Protein AF-0000000074205822 (afdb_homodimer)

Foldseek 3Di:
DDDDDDDDDQLVRLVVVQLVLAEDAPPHPSSVCCVPCNDVQLQVQCVLQFQWDPVVCVVVVHTDGDSHGHHHHYVVLSVLQLVLQLVLLVLLLVLVVLLLVLLLQLLLVQQVVVPQASLPDLVQWACQQQDDDPPGPGGVSRVLVVVLVVLLVPDPDPVSVVCVVPHDDDGGSNVSSVSDDLVSSLSRLVGGPQVSLQVSQLLLQCAALVSTRDSVQVSLLSVQSVVSNVCSVVPHGAQQDFAPRFRDQPGCNNPVLSVVVVPFDPRLRRFQVSNVLVSLSSCLSSPLPDCSLVVSVVSQVSNSDDPRDDSVSRSQDVPNVVSSDRDNPD/DDDDDDDDDQLVRLVVVQLVLAEDAPPHPSSVCCVPCNDVQLQVQCVLQFQWDPVVCVVVVHTDGDSHGHHHHYVVLSVLQLVLQLVLLVLLLVLVVLLLVLLLQLLLVQQVVVPQASLVDLVQWACQQQDDDPPGPGGVSRVLVVVLVVLLVPDPDPVSVVCVVPHDDDGGSNVSSVSDDLVSSLSRLVGGDQVSLQVSQLLLQCAAQVSTRDSVQVSLLSVQSVVSNVCSVVPHGAQQDFAPRFRDQPGCNNPVLSVVVVPFDPRLRRFQVNNVLVSLSSCLSSPLPDCSLVVSVVSQVSNSDDPRDDSVSRSQDVPNVVSSDSDNPD

Radius of gyration: 25.93 Å; Cα contacts (8 Å, |Δi|>4): 919; chains: 2; bounding box: 63×71×63 Å

Secondary structure (DSSP, 8-state):
-PPP-PPP--HHHHHHHHHHTTEE-TTS-HHHHHHHT-HHHHHHHHGGGSPB-HHHHHHHTS--B-S---TTEEHHHHHHHHHHHHHHHHHHHHHHHHHHHHHHHHHHHHHHHH-TTGGG-GGGB-HHHHSPPTT-SS-HHHHHHHHHHHHHHH---HHHHHHHHHS-SPPPHHHHGGG--HHHHHHHHHHB-HHHHHHHHHHTT-B-TTS-B-HHHHHHHHHHHHHHHHHHHTT---TTPPPSS----TT-TT-GGGGGGGGS-HHHHTSHHHHHHHHHHHHHHH-TT-SHHHHHHHHHHT----SS--GGGGTPPTTGGGTS------/-PPP-PPP--HHHHHHHHHHTTEE-TTS-HHHHHHHT-HHHHHHHHGGGSPB-HHHHHHHTS--B-S---TTEEHHHHHHHHHHHHHHHHHHHHHHHHHHHHHHHHHHHHHHHH-TTGGG-GGGB-HHHHSPPTT-SS-HHHHHHHHHHHHHHH---HHHHHHHHHS-SPPPHHHHGGG--HHHHHHHHHHB-HHHHHHHHHHTT-B-TTS-B-HHHHHHHHHHHHHHHHHHHTT---TTPPPSS----TT-TT-GGGGGGGGS-HHHHTSHHHHHHHHHHHHHHH-TT-SHHHHHHHHHHT----SS--GGGGTPPTTGGGTS------

pLDDT: mean 92.5, std 8.45, range [40.38, 98.75]

Structure (mmCIF, N/CA/C/O backbone):
data_AF-0000000074205822-model_v1
#
loop_
_entity.id
_entity.type
_entity.pdbx_description
1 polymer 'Abortive infection bacteriophage resistance protein'
#
loop_
_atom_site.group_PDB
_atom_site.id
_atom_site.type_symbol
_atom_site.label_atom_id
_atom_site.label_alt_id
_atom_site.label_comp_id
_atom_site.label_asym_id
_atom_site.label_entity_id
_atom_site.label_seq_id
_atom_site.pdbx_PDB_ins_code
_atom_site.Cartn_x
_atom_site.Cartn_y
_atom_site.Cartn_z
_atom_site.occupancy
_atom_site.B_iso_or_equiv
_atom_site.auth_seq_id
_atom_site.auth_comp_id
_atom_site.auth_asym_id
_atom_site.auth_atom_id
_atom_site.pdbx_PDB_model_num
ATOM 1 N N . MET A 1 1 ? -9.781 -35.906 8.664 1 59.06 1 MET A N 1
ATOM 2 C CA . MET A 1 1 ? -9.711 -35 7.535 1 59.06 1 MET A CA 1
ATOM 3 C C . MET A 1 1 ? -8.773 -35.5 6.457 1 59.06 1 MET A C 1
ATOM 5 O O . MET A 1 1 ? -7.793 -36.188 6.758 1 59.06 1 MET A O 1
ATOM 9 N N . PRO A 1 2 ? -9.281 -35.438 5.188 1 64.12 2 PRO A N 1
ATOM 10 C CA . PRO A 1 2 ? -8.414 -36.031 4.152 1 64.12 2 PRO A CA 1
ATOM 11 C C . PRO A 1 2 ? -7.055 -35.344 4.066 1 64.12 2 PRO A C 1
ATOM 13 O O . PRO A 1 2 ? -6.918 -34.188 4.469 1 64.12 2 PRO A O 1
ATOM 16 N N . ASN A 1 3 ? -6.133 -36.156 3.797 1 76.56 3 ASN A N 1
ATOM 17 C CA . ASN A 1 3 ? -4.789 -35.656 3.561 1 76.56 3 ASN A CA 1
ATOM 18 C C . ASN A 1 3 ? -4.707 -34.875 2.252 1 76.56 3 ASN A C 1
ATOM 20 O O . ASN A 1 3 ? -5.336 -35.25 1.261 1 76.56 3 ASN A O 1
ATOM 24 N N . TYR A 1 4 ? -4.16 -33.719 2.332 1 81.56 4 TYR A N 1
ATOM 25 C CA . TYR A 1 4 ? -3.939 -32.938 1.111 1 81.56 4 TYR A CA 1
ATOM 26 C C . TYR A 1 4 ? -3.047 -33.719 0.14 1 81.56 4 TYR A C 1
ATOM 28 O O . TYR A 1 4 ? -1.894 -34.031 0.456 1 81.56 4 TYR A O 1
ATOM 36 N N . ALA A 1 5 ? -3.604 -34.062 -1.027 1 79.81 5 ALA A N 1
ATOM 37 C CA . ALA A 1 5 ? -2.881 -34.969 -1.921 1 79.81 5 ALA A CA 1
ATOM 38 C C . ALA A 1 5 ? -2.727 -34.344 -3.311 1 79.81 5 ALA A C 1
ATOM 40 O O . ALA A 1 5 ? -2.312 -35.031 -4.254 1 79.81 5 ALA A O 1
ATOM 41 N N . LYS A 1 6 ? -3.006 -33.125 -3.48 1 85.19 6 LYS A N 1
ATOM 42 C CA . LYS A 1 6 ? -2.885 -32.5 -4.809 1 85.19 6 LYS A CA 1
ATOM 43 C C . LYS A 1 6 ? -1.424 -32.406 -5.234 1 85.19 6 LYS A C 1
ATOM 45 O O . LYS A 1 6 ? -0.583 -31.922 -4.473 1 85.19 6 LYS A O 1
ATOM 50 N N . PRO A 1 7 ? -1.193 -32.812 -6.422 1 89.62 7 PRO A N 1
ATOM 51 C CA . PRO A 1 7 ? 0.194 -32.844 -6.891 1 89.62 7 PRO A CA 1
ATOM 52 C C . PRO A 1 7 ? 0.648 -31.469 -7.398 1 89.62 7 PRO A C 1
ATOM 54 O O . PRO A 1 7 ? -0.185 -30.594 -7.691 1 89.62 7 PRO A O 1
ATOM 57 N N . TYR A 1 8 ? 1.971 -31.297 -7.41 1 93.88 8 TYR A N 1
ATOM 58 C CA . TYR A 1 8 ? 2.566 -30.172 -8.102 1 93.88 8 TYR A CA 1
ATOM 59 C C . TYR A 1 8 ? 2.307 -30.25 -9.602 1 93.88 8 TYR A C 1
ATOM 61 O O . TYR A 1 8 ? 2.396 -31.312 -10.203 1 93.88 8 TYR A O 1
ATOM 69 N N . LEU A 1 9 ? 1.904 -29.172 -10.203 1 95.75 9 LEU A N 1
ATOM 70 C CA . LEU A 1 9 ? 1.749 -29.031 -11.648 1 95.75 9 LEU A CA 1
ATOM 71 C C . LEU A 1 9 ? 2.529 -27.828 -12.164 1 95.75 9 LEU A C 1
ATOM 73 O O . LEU A 1 9 ? 2.521 -26.766 -11.531 1 95.75 9 LEU A O 1
ATOM 77 N N . THR A 1 10 ? 3.217 -27.984 -13.273 1 95.19 10 THR A N 1
ATOM 78 C CA . THR A 1 10 ? 3.844 -26.859 -13.945 1 95.19 10 THR A CA 1
ATOM 79 C C . THR A 1 10 ? 2.789 -25.906 -14.5 1 95.19 10 THR A C 1
ATOM 81 O O . THR A 1 10 ? 1.618 -26.266 -14.617 1 95.19 10 THR A O 1
ATOM 84 N N . PRO A 1 11 ? 3.225 -24.734 -14.836 1 94.44 11 PRO A N 1
ATOM 85 C CA . PRO A 1 11 ? 2.26 -23.797 -15.422 1 94.44 11 PRO A CA 1
ATOM 86 C C . PRO A 1 11 ? 1.572 -24.359 -16.672 1 94.44 11 PRO A C 1
ATOM 88 O O . PRO A 1 11 ? 0.365 -24.188 -16.844 1 94.44 11 PRO A O 1
ATOM 91 N N . ALA A 1 12 ? 2.303 -25.016 -17.484 1 95.44 12 ALA A N 1
ATOM 92 C CA . ALA A 1 12 ? 1.725 -25.625 -18.672 1 95.44 12 ALA A CA 1
ATOM 93 C C . ALA A 1 12 ? 0.713 -26.703 -18.297 1 95.44 12 ALA A C 1
ATOM 95 O O . ALA A 1 12 ? -0.345 -26.812 -18.922 1 95.44 12 ALA A O 1
ATOM 96 N N . GLN A 1 13 ? 1.045 -27.516 -17.328 1 97.25 13 GLN A N 1
ATOM 97 C CA . GLN A 1 13 ? 0.138 -28.547 -16.859 1 97.25 13 GLN A CA 1
ATOM 98 C C . GLN A 1 13 ? -1.097 -27.953 -16.188 1 97.25 13 GLN A C 1
ATOM 100 O O . GLN A 1 13 ? -2.197 -28.484 -16.297 1 97.25 13 GLN A O 1
ATOM 105 N N . GLN A 1 14 ? -0.898 -26.844 -15.492 1 96.94 14 GLN A N 1
ATOM 106 C CA . GLN A 1 14 ? -2.021 -26.125 -14.898 1 96.94 14 GLN A CA 1
ATOM 107 C C . GLN A 1 14 ? -2.971 -25.609 -15.969 1 96.94 14 GLN A C 1
ATOM 109 O O . GLN A 1 14 ? -4.191 -25.703 -15.828 1 96.94 14 GLN A O 1
ATOM 114 N N . ALA A 1 15 ? -2.389 -25.047 -17.016 1 97.19 15 ALA A N 1
ATOM 115 C CA . ALA A 1 15 ? -3.199 -24.562 -18.125 1 97.19 15 ALA A CA 1
ATOM 116 C C . ALA A 1 15 ? -4.004 -25.703 -18.75 1 97.19 15 ALA A C 1
ATOM 118 O O . ALA A 1 15 ? -5.188 -25.547 -19.062 1 97.19 15 ALA A O 1
ATOM 119 N N . ALA A 1 16 ? -3.359 -26.828 -18.938 1 97.19 16 ALA A N 1
ATOM 120 C CA . ALA A 1 16 ? -4.039 -28 -19.484 1 97.19 16 ALA A CA 1
ATOM 121 C C . ALA A 1 16 ? -5.176 -28.453 -18.562 1 97.19 16 ALA A C 1
ATOM 123 O O . ALA A 1 16 ? -6.238 -28.859 -19.047 1 97.19 16 ALA A O 1
ATOM 124 N N . LEU A 1 17 ? -4.918 -28.391 -17.312 1 96.94 17 LEU A N 1
ATOM 125 C CA . LEU A 1 17 ? -5.938 -28.75 -16.328 1 96.94 17 LEU A CA 1
ATOM 126 C C . LEU A 1 17 ? -7.141 -27.828 -16.422 1 96.94 17 LEU A C 1
ATOM 128 O O . LEU A 1 17 ? -8.289 -28.281 -16.375 1 96.94 17 LEU A O 1
ATOM 132 N N . LEU A 1 18 ? -6.918 -26.531 -16.562 1 96.69 18 LEU A N 1
ATOM 133 C CA . LEU A 1 18 ? -7.984 -25.547 -16.719 1 96.69 18 LEU A CA 1
ATOM 134 C C . LEU A 1 18 ? -8.82 -25.844 -17.953 1 96.69 18 LEU A C 1
ATOM 136 O O . LEU A 1 18 ? -10.055 -25.75 -17.922 1 96.69 18 LEU A O 1
ATOM 140 N N . ALA A 1 19 ? -8.133 -26.156 -18.984 1 97.38 19 ALA A N 1
ATOM 141 C CA . ALA A 1 19 ? -8.828 -26.5 -20.219 1 97.38 19 ALA A CA 1
ATOM 142 C C . ALA A 1 19 ? -9.719 -27.734 -20.031 1 97.38 19 ALA A C 1
ATOM 144 O O . ALA A 1 19 ? -10.867 -27.75 -20.484 1 97.38 19 ALA A O 1
ATOM 145 N N . ARG A 1 20 ? -9.203 -28.719 -19.359 1 97.19 20 ARG A N 1
ATOM 146 C CA . ARG A 1 20 ? -9.969 -29.938 -19.109 1 97.19 20 ARG A CA 1
ATOM 147 C C . ARG A 1 20 ? -11.18 -29.656 -18.219 1 97.19 20 ARG A C 1
ATOM 149 O O . ARG A 1 20 ? -12.18 -30.375 -18.281 1 97.19 20 ARG A O 1
ATOM 156 N N . ARG A 1 21 ? -11.055 -28.641 -17.484 1 96.75 21 ARG A N 1
ATOM 157 C CA . ARG A 1 21 ? -12.117 -28.281 -16.547 1 96.75 21 ARG A CA 1
ATOM 158 C C . ARG A 1 21 ? -13.117 -27.328 -17.188 1 96.75 21 ARG A C 1
ATOM 160 O O . ARG A 1 21 ? -14.016 -26.828 -16.531 1 96.75 21 ARG A O 1
ATOM 167 N N . GLY A 1 22 ? -12.883 -26.984 -18.484 1 97.38 22 GLY A N 1
ATOM 168 C CA . GLY A 1 22 ? -13.914 -26.312 -19.25 1 97.38 22 GLY A CA 1
ATOM 169 C C . GLY A 1 22 ? -13.5 -24.922 -19.703 1 97.38 22 GLY A C 1
ATOM 170 O O . GLY A 1 22 ? -14.211 -24.281 -20.484 1 97.38 22 GLY A O 1
ATOM 171 N N . THR A 1 23 ? -12.344 -24.469 -19.25 1 97.19 23 THR A N 1
ATOM 172 C CA . THR A 1 23 ? -11.922 -23.109 -19.578 1 97.19 23 THR A CA 1
ATOM 173 C C . THR A 1 23 ? -11.383 -23.047 -21.016 1 97.19 23 THR A C 1
ATOM 175 O O . THR A 1 23 ? -10.602 -23.906 -21.422 1 97.19 23 THR A O 1
ATOM 178 N N . ASP A 1 24 ? -11.867 -22.094 -21.75 1 97.88 24 ASP A N 1
ATOM 179 C CA . ASP A 1 24 ? -11.344 -21.812 -23.078 1 97.88 24 ASP A CA 1
ATOM 180 C C . ASP A 1 24 ? -10.109 -20.906 -23.016 1 97.88 24 ASP A C 1
ATOM 182 O O . ASP A 1 24 ? -10.211 -19.734 -22.641 1 97.88 24 ASP A O 1
ATOM 186 N N . LEU A 1 25 ? -8.984 -21.359 -23.453 1 97.5 25 LEU A N 1
ATOM 187 C CA . LEU A 1 25 ? -7.723 -20.641 -23.312 1 97.5 25 LEU A CA 1
ATOM 188 C C . LEU A 1 25 ? -7.387 -19.859 -24.562 1 97.5 25 LEU A C 1
ATOM 190 O O . LEU A 1 25 ? -6.355 -19.188 -24.625 1 97.5 25 LEU A O 1
ATOM 194 N N . VAL A 1 26 ? -8.234 -19.875 -25.531 1 94.12 26 VAL A N 1
ATOM 195 C CA . VAL A 1 26 ? -7.973 -19.188 -26.797 1 94.12 26 VAL A CA 1
ATOM 196 C C . VAL A 1 26 ? -7.852 -17.688 -26.562 1 94.12 26 VAL A C 1
ATOM 198 O O . VAL A 1 26 ? -8.648 -17.109 -25.828 1 94.12 26 VAL A O 1
ATOM 201 N N . GLY A 1 27 ? -6.816 -17.078 -27.234 1 91.19 27 GLY A N 1
ATOM 202 C CA . GLY A 1 27 ? -6.637 -15.633 -27.141 1 91.19 27 GLY A CA 1
ATOM 203 C C . GLY A 1 27 ? -5.863 -15.211 -25.906 1 91.19 27 GLY A C 1
ATOM 204 O O . GLY A 1 27 ? -5.715 -14.016 -25.641 1 91.19 27 GLY A O 1
ATOM 205 N N . SER A 1 28 ? -5.465 -16.172 -25.141 1 89.75 28 SER A N 1
ATOM 206 C CA . SER A 1 28 ? -4.715 -15.852 -23.938 1 89.75 28 SER A CA 1
ATOM 207 C C . SER A 1 28 ? -3.42 -16.656 -23.859 1 89.75 28 SER A C 1
ATOM 209 O O . SER A 1 28 ? -3.293 -17.703 -24.484 1 89.75 28 SER A O 1
ATOM 211 N N . ASP A 1 29 ? -2.484 -16.062 -23.281 1 90.81 29 ASP A N 1
ATOM 212 C CA . ASP A 1 29 ? -1.322 -16.844 -22.859 1 90.81 29 ASP A CA 1
ATOM 213 C C . ASP A 1 29 ? -1.483 -17.328 -21.422 1 90.81 29 ASP A C 1
ATOM 215 O O . ASP A 1 29 ? -0.878 -16.781 -20.5 1 90.81 29 ASP A O 1
ATOM 219 N N . ALA A 1 30 ? -2.236 -18.344 -21.297 1 95.06 30 ALA A N 1
ATOM 220 C CA . ALA A 1 30 ? -2.633 -18.844 -19.984 1 95.06 30 ALA A CA 1
ATOM 221 C C . ALA A 1 30 ? -1.418 -19.312 -19.188 1 95.06 30 ALA A C 1
ATOM 223 O O . ALA A 1 30 ? -1.314 -19.062 -17.984 1 95.06 30 ALA A O 1
ATOM 224 N N . ALA A 1 31 ? -0.525 -20.016 -19.875 1 94.5 31 ALA A N 1
ATOM 225 C CA . ALA A 1 31 ? 0.659 -20.531 -19.188 1 94.5 31 ALA A CA 1
ATOM 226 C C . ALA A 1 31 ? 1.47 -19.391 -18.578 1 94.5 31 ALA A C 1
ATOM 228 O O . ALA A 1 31 ? 1.931 -19.484 -17.438 1 94.5 31 ALA A O 1
ATOM 229 N N . ARG A 1 32 ? 1.593 -18.375 -19.312 1 93.69 32 ARG A N 1
ATOM 230 C CA . ARG A 1 32 ? 2.336 -17.219 -18.828 1 93.69 32 ARG A CA 1
ATOM 231 C C . ARG A 1 32 ? 1.617 -16.562 -17.656 1 93.69 32 ARG A C 1
ATOM 233 O O . ARG A 1 32 ? 2.25 -16.188 -16.672 1 93.69 32 ARG A O 1
ATOM 240 N N . ALA A 1 33 ? 0.321 -16.375 -17.797 1 95.56 33 ALA A N 1
ATOM 241 C CA . ALA A 1 33 ? -0.467 -15.812 -16.703 1 95.56 33 ALA A CA 1
ATOM 242 C C . ALA A 1 33 ? -0.331 -16.641 -15.43 1 95.56 33 ALA A C 1
ATOM 244 O O . ALA A 1 33 ? -0.168 -16.094 -14.336 1 95.56 33 ALA A O 1
ATOM 245 N N . LEU A 1 34 ? -0.329 -17.922 -15.633 1 96.56 34 LEU A N 1
ATOM 246 C CA . LEU A 1 34 ? -0.228 -18.828 -14.492 1 96.56 34 LEU A CA 1
ATOM 247 C C . LEU A 1 34 ? 1.173 -18.797 -13.891 1 96.56 34 LEU A C 1
ATOM 249 O O . LEU A 1 34 ? 1.342 -19 -12.688 1 96.56 34 LEU A O 1
ATOM 253 N N . GLU A 1 35 ? 2.125 -18.469 -14.672 1 94.69 35 GLU A N 1
ATOM 254 C CA . GLU A 1 35 ? 3.512 -18.375 -14.227 1 94.69 35 GLU A CA 1
ATOM 255 C C . GLU A 1 35 ? 3.746 -17.094 -13.438 1 94.69 35 GLU A C 1
ATOM 257 O O . GLU A 1 35 ? 4.645 -17.031 -12.594 1 94.69 35 GLU A O 1
ATOM 262 N N . THR A 1 36 ? 2.938 -16.062 -13.648 1 94.69 36 THR A N 1
ATOM 263 C CA . THR A 1 36 ? 3.203 -14.758 -13.047 1 94.69 36 THR A CA 1
ATOM 264 C C . THR A 1 36 ? 2.152 -14.43 -11.992 1 94.69 36 THR A C 1
ATOM 266 O O . THR A 1 36 ? 2.441 -13.727 -11.023 1 94.69 36 THR A O 1
ATOM 269 N N . ILE A 1 37 ? 0.951 -14.922 -12.133 1 96.25 37 ILE A N 1
ATOM 270 C CA . ILE A 1 37 ? -0.132 -14.617 -11.203 1 96.25 37 ILE A CA 1
ATOM 271 C C . ILE A 1 37 ? -0.379 -15.812 -10.289 1 96.25 37 ILE A C 1
ATOM 273 O O . ILE A 1 37 ? -0.597 -15.656 -9.086 1 96.25 37 ILE A O 1
ATOM 277 N N . GLY A 1 38 ? -0.218 -17.031 -10.914 1 96.06 38 GLY A N 1
ATOM 278 C CA . GLY A 1 38 ? -0.415 -18.234 -10.125 1 96.06 38 GLY A CA 1
ATOM 279 C C . GLY A 1 38 ? -1.813 -18.812 -10.258 1 96.06 38 GLY A C 1
ATOM 280 O O . GLY A 1 38 ? -2.789 -18.062 -10.352 1 96.06 38 GLY A O 1
ATOM 281 N N . TYR A 1 39 ? -1.884 -20.109 -10.242 1 96 39 TYR A N 1
ATOM 282 C CA . TYR A 1 39 ? -3.127 -20.859 -10.406 1 96 39 TYR A CA 1
ATOM 283 C C . TYR A 1 39 ? -4.07 -20.609 -9.234 1 96 39 TYR A C 1
ATOM 285 O O . TYR A 1 39 ? -5.242 -20.281 -9.438 1 96 39 TYR A O 1
ATOM 293 N N . TYR A 1 40 ? -3.553 -20.703 -8.094 1 93.19 40 TYR A N 1
ATOM 294 C CA . TYR A 1 40 ? -4.387 -20.594 -6.898 1 93.19 40 TYR A CA 1
ATOM 295 C C . TYR A 1 40 ? -4.977 -19.188 -6.777 1 93.19 40 TYR A C 1
ATOM 297 O O . TYR A 1 40 ? -6.168 -19.031 -6.492 1 93.19 40 TYR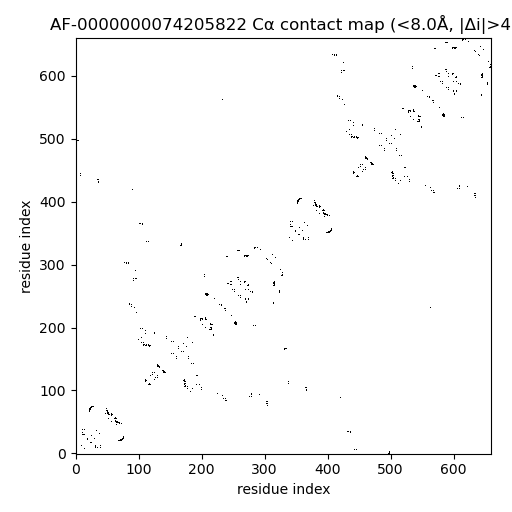 A O 1
ATOM 305 N N . ARG A 1 41 ? -4.18 -18.203 -6.957 1 94.31 41 ARG A N 1
ATOM 306 C CA . ARG A 1 41 ? -4.641 -16.812 -6.902 1 94.31 41 ARG A CA 1
ATOM 307 C C . ARG A 1 41 ? -5.719 -16.562 -7.949 1 94.31 41 ARG A C 1
ATOM 309 O O . ARG A 1 41 ? -6.762 -15.977 -7.641 1 94.31 41 ARG A O 1
ATOM 316 N N . LEU A 1 42 ? -5.492 -17.016 -9.133 1 95.62 42 LEU A N 1
ATOM 317 C CA . LEU A 1 42 ? -6.438 -16.797 -10.227 1 95.62 42 LEU A CA 1
ATOM 318 C C . LEU A 1 42 ? -7.727 -17.578 -10 1 95.62 42 LEU A C 1
ATOM 320 O O . LEU A 1 42 ? -8.781 -17.203 -10.508 1 95.62 42 LEU A O 1
ATOM 324 N N . SER A 1 43 ? -7.613 -18.656 -9.242 1 94.31 43 SER A N 1
ATOM 325 C CA . SER A 1 43 ? -8.773 -19.516 -9.031 1 94.31 43 SER A CA 1
ATOM 326 C C . SER A 1 43 ? -9.898 -18.766 -8.336 1 94.31 43 SER A C 1
ATOM 328 O O . SER A 1 43 ? -11.07 -19.094 -8.5 1 94.31 43 SER A O 1
ATOM 330 N N . ALA A 1 44 ? -9.555 -17.766 -7.547 1 93 44 ALA A N 1
ATOM 331 C CA . ALA A 1 44 ? -10.562 -16.953 -6.879 1 93 44 ALA A CA 1
ATOM 332 C C . ALA A 1 44 ? -11.391 -16.172 -7.891 1 93 44 ALA A C 1
ATOM 334 O O . ALA A 1 44 ? -12.531 -15.797 -7.609 1 93 44 ALA A O 1
ATOM 335 N N . TYR A 1 45 ? -10.898 -16 -9.078 1 95.81 45 TYR A N 1
ATOM 336 C CA . TYR A 1 45 ? -11.555 -15.148 -10.062 1 95.81 45 TYR A CA 1
ATOM 337 C C . TYR A 1 45 ? -12.383 -15.977 -11.039 1 95.81 45 TYR A C 1
ATOM 339 O O . TYR A 1 45 ? -13.25 -15.445 -11.734 1 95.81 45 TYR A O 1
ATOM 347 N N . TRP A 1 46 ? -12.102 -17.25 -11.125 1 95.5 46 TRP A N 1
ATOM 348 C CA . TRP A 1 46 ? -13.031 -18.031 -11.922 1 95.5 46 TRP A CA 1
ATOM 349 C C . TRP A 1 46 ? -13.961 -18.859 -11.031 1 95.5 46 TRP A C 1
ATOM 351 O O . TRP A 1 46 ? -14.812 -19.594 -11.516 1 95.5 46 TRP A O 1
ATOM 361 N N . TYR A 1 47 ? -13.914 -18.688 -9.75 1 93.5 47 TYR A N 1
ATOM 362 C CA . TYR A 1 47 ? -14.773 -19.375 -8.797 1 93.5 47 TYR A CA 1
ATOM 363 C C . TYR A 1 47 ? -16.25 -19.141 -9.117 1 93.5 47 TYR A C 1
ATOM 365 O O . TYR A 1 47 ? -17.047 -20.062 -9.133 1 93.5 47 TYR A O 1
ATOM 373 N N . PRO A 1 48 ? -16.641 -17.906 -9.383 1 94.12 48 PRO A N 1
ATOM 374 C CA . PRO A 1 48 ? -18.047 -17.656 -9.672 1 94.12 48 PRO A CA 1
ATOM 375 C C . PRO A 1 48 ? -18.547 -18.391 -10.906 1 94.12 48 PRO A C 1
ATOM 377 O O . PRO A 1 48 ? -19.75 -18.578 -11.086 1 94.12 48 PRO A O 1
ATOM 380 N N . TYR A 1 49 ? -17.703 -18.812 -11.758 1 95.88 49 TYR A N 1
ATOM 381 C CA . TYR A 1 49 ? -18.078 -19.469 -13 1 95.88 49 TYR A CA 1
ATOM 382 C C . TYR A 1 49 ? -18.234 -20.984 -12.797 1 95.88 49 TYR A C 1
ATOM 384 O O . TYR A 1 49 ? -18.75 -21.672 -13.672 1 95.88 49 TYR A O 1
ATOM 392 N N . ARG A 1 50 ? -17.75 -21.453 -11.664 1 95.44 50 ARG A N 1
ATOM 393 C CA . ARG A 1 50 ? -17.75 -22.891 -11.438 1 95.44 50 ARG A CA 1
ATOM 394 C C . ARG A 1 50 ? -19.172 -23.438 -11.422 1 95.44 50 ARG A C 1
ATOM 396 O O . ARG A 1 50 ? -20.094 -22.797 -10.898 1 95.44 50 ARG A O 1
ATOM 403 N N . ASN A 1 51 ? -19.281 -24.578 -11.93 1 93.88 51 ASN A N 1
ATOM 404 C CA . ASN A 1 51 ? -20.562 -25.266 -11.945 1 93.88 51 ASN A CA 1
ATOM 405 C C . ASN A 1 51 ? -21.031 -25.609 -10.539 1 93.88 51 ASN A C 1
ATOM 407 O O . ASN A 1 51 ? -20.234 -26 -9.688 1 93.88 51 ASN A O 1
ATOM 411 N N . ILE A 1 52 ? -22.312 -25.406 -10.352 1 88.69 52 ILE A N 1
ATOM 412 C CA . ILE A 1 52 ? -22.906 -25.812 -9.078 1 88.69 52 ILE A CA 1
ATOM 413 C C . ILE A 1 52 ? -23.078 -27.328 -9.062 1 88.69 52 ILE A C 1
ATOM 415 O O . ILE A 1 52 ? -23.516 -27.922 -10.055 1 88.69 52 ILE A O 1
ATOM 419 N N . ASP A 1 53 ? -22.625 -27.875 -8.07 1 84.44 53 ASP A N 1
ATOM 420 C CA . ASP A 1 53 ? -22.859 -29.312 -7.871 1 84.44 53 ASP A CA 1
ATOM 421 C C . ASP A 1 53 ? -24.172 -29.547 -7.137 1 84.44 53 ASP A C 1
ATOM 423 O O . ASP A 1 53 ? -24.25 -29.406 -5.918 1 84.44 53 ASP A O 1
ATOM 427 N N . PRO A 1 54 ? -25.141 -29.859 -7.859 1 78 54 PRO A N 1
ATOM 428 C CA . PRO A 1 54 ? -26.469 -29.984 -7.242 1 78 54 PRO A CA 1
ATOM 429 C C . PRO A 1 54 ? -26.5 -31.031 -6.137 1 78 54 PRO A C 1
ATOM 431 O O . PRO A 1 54 ? -27.188 -30.844 -5.125 1 78 54 PRO A O 1
ATOM 434 N N . ARG A 1 55 ? -25.812 -32.094 -6.305 1 80.38 55 ARG A N 1
ATOM 435 C CA . ARG A 1 55 ? -25.828 -33.156 -5.324 1 80.38 55 ARG A CA 1
ATOM 436 C C . ARG A 1 55 ? -25.219 -32.719 -4 1 80.38 55 ARG A C 1
ATOM 438 O O . ARG A 1 55 ? -25.828 -32.906 -2.939 1 80.38 55 ARG A O 1
ATOM 445 N N . GLN A 1 56 ? -24.078 -32.094 -4.113 1 72.94 56 GLN A N 1
ATOM 446 C CA . GLN A 1 56 ? -23.391 -31.672 -2.904 1 72.94 56 GLN A CA 1
ATOM 447 C C . GLN A 1 56 ? -24.094 -30.484 -2.256 1 72.94 56 GLN A C 1
ATOM 449 O O . GLN A 1 56 ? -24.141 -30.375 -1.03 1 72.94 56 GLN A O 1
ATOM 454 N N . THR A 1 57 ? -24.703 -29.625 -3.041 1 76.56 57 THR A N 1
ATOM 455 C CA . THR A 1 57 ? -25.438 -28.469 -2.553 1 76.56 57 THR A CA 1
ATOM 456 C C . THR A 1 57 ? -26.641 -28.906 -1.722 1 76.56 57 THR A C 1
ATOM 458 O O . THR A 1 57 ? -26.906 -28.328 -0.663 1 76.56 57 THR A O 1
ATOM 461 N N . SER A 1 58 ? -27.266 -29.812 -2.301 1 71.75 58 SER A N 1
ATOM 462 C CA . SER A 1 58 ? -28.422 -30.344 -1.6 1 71.75 58 SER A CA 1
ATOM 463 C C . SER A 1 58 ? -28.031 -31 -0.284 1 71.75 58 SER A C 1
ATOM 465 O O . SER A 1 58 ? -28.719 -30.844 0.729 1 71.75 58 SER A O 1
ATOM 467 N N . ARG A 1 59 ? -26.938 -31.656 -0.263 1 66.69 59 ARG A N 1
ATOM 468 C CA . ARG A 1 59 ? -26.484 -32.406 0.906 1 66.69 59 ARG A CA 1
ATOM 469 C C . ARG A 1 59 ? -25.969 -31.453 1.992 1 66.69 59 ARG A C 1
ATOM 471 O O . ARG A 1 59 ? -26.266 -31.656 3.174 1 66.69 59 ARG A O 1
ATOM 478 N N . ALA A 1 60 ? -25.312 -30.609 1.624 1 69.75 60 ALA A N 1
ATOM 479 C CA . ALA A 1 60 ? -24.625 -29.734 2.57 1 69.75 60 ALA A CA 1
ATOM 480 C C . ALA A 1 60 ? -25.484 -28.516 2.912 1 69.75 60 ALA A C 1
ATOM 482 O O . ALA A 1 60 ? -25.156 -27.75 3.812 1 69.75 60 ALA A O 1
ATOM 483 N N . GLN A 1 61 ? -26.625 -28.297 2.18 1 62.72 61 GLN A N 1
ATOM 484 C CA . GLN A 1 61 ? -27.5 -27.156 2.342 1 62.72 61 GLN A CA 1
ATOM 485 C C . GLN A 1 61 ? -26.766 -25.844 2.072 1 62.72 61 GLN A C 1
ATOM 487 O O . GLN A 1 61 ? -27.047 -24.828 2.705 1 62.72 61 GLN A O 1
ATOM 492 N N . ARG A 1 62 ? -25.672 -26.016 1.52 1 69.69 62 ARG A N 1
ATOM 493 C CA . ARG A 1 62 ? -24.922 -24.859 1.046 1 69.69 62 ARG A CA 1
ATOM 494 C C . ARG A 1 62 ? -24.453 -25.062 -0.391 1 69.69 62 ARG A C 1
ATOM 496 O O . ARG A 1 62 ? -24.141 -26.188 -0.793 1 69.69 62 ARG A O 1
ATOM 503 N N . VAL A 1 63 ? -24.547 -24.031 -1.107 1 74.69 63 VAL A N 1
ATOM 504 C CA . VAL A 1 63 ? -24.141 -24.094 -2.508 1 74.69 63 VAL A CA 1
ATOM 505 C C . VAL A 1 63 ? -22.703 -24.609 -2.611 1 74.69 63 VAL A C 1
ATOM 507 O O . VAL A 1 63 ? -21.797 -24.031 -2.025 1 74.69 63 VAL A O 1
ATOM 510 N N . HIS A 1 64 ? -22.578 -25.781 -3.203 1 80.88 64 HIS A N 1
ATOM 511 C CA . HIS A 1 64 ? -21.281 -26.359 -3.473 1 80.88 64 HIS A CA 1
ATOM 512 C C . HIS A 1 64 ? -20.922 -26.266 -4.953 1 80.88 64 HIS A C 1
ATOM 514 O O . HIS A 1 64 ? -21.703 -26.672 -5.812 1 80.88 64 HIS A O 1
ATOM 520 N N . ARG A 1 65 ? -19.75 -25.656 -5.211 1 86.62 65 ARG A N 1
ATOM 521 C CA . ARG A 1 65 ? -19.312 -25.516 -6.594 1 86.62 65 ARG A CA 1
ATOM 522 C C . ARG A 1 65 ? -18.234 -26.547 -6.926 1 86.62 65 ARG A C 1
ATOM 524 O O . ARG A 1 65 ? -17.359 -26.828 -6.102 1 86.62 65 ARG A O 1
ATOM 531 N N . SER A 1 66 ? -18.359 -27.094 -8.094 1 88.81 66 SER A N 1
ATOM 532 C CA . SER A 1 66 ? -17.359 -28.078 -8.547 1 88.81 66 SER A CA 1
ATOM 533 C C . SER A 1 66 ? -16.078 -27.375 -9.008 1 88.81 66 SER A C 1
ATOM 535 O O . SER A 1 66 ? -15.961 -26.156 -8.906 1 88.81 66 SER A O 1
ATOM 537 N N . SER A 1 67 ? -15.086 -28.156 -9.414 1 89.38 67 SER A N 1
ATOM 538 C CA . SER A 1 67 ? -13.836 -27.609 -9.93 1 89.38 67 SER A CA 1
ATOM 539 C C . SER A 1 67 ? -13.953 -27.25 -11.406 1 89.38 67 SER A C 1
ATOM 541 O O . SER A 1 67 ? -13.078 -26.578 -11.961 1 89.38 67 SER A O 1
ATOM 543 N N . ALA A 1 68 ? -15.062 -27.656 -12.008 1 94.06 68 ALA A N 1
ATOM 544 C CA . ALA A 1 68 ? -15.25 -27.406 -13.43 1 94.06 68 ALA A CA 1
ATOM 545 C C . ALA A 1 68 ? -16.109 -26.156 -13.664 1 94.06 68 ALA A C 1
ATOM 547 O O . ALA A 1 68 ? -16.906 -25.781 -12.812 1 94.06 68 ALA A O 1
ATOM 548 N N . VAL A 1 69 ? -15.859 -25.547 -14.797 1 96.25 69 VAL A N 1
ATOM 549 C CA . VAL A 1 69 ? -16.672 -24.422 -15.25 1 96.25 69 VAL A CA 1
ATOM 550 C C . VAL A 1 69 ? -17.438 -24.812 -16.516 1 96.25 69 VAL A C 1
ATOM 552 O O . VAL A 1 69 ? -17.141 -25.828 -17.141 1 96.25 69 VAL A O 1
ATOM 555 N N . PRO A 1 70 ? -18.5 -24.031 -16.797 1 95.38 70 PRO A N 1
ATOM 556 C CA . PRO A 1 70 ? -19.156 -24.312 -18.078 1 95.38 70 PRO A CA 1
ATOM 557 C C . PRO A 1 70 ? -18.188 -24.312 -19.25 1 95.38 70 PRO A C 1
ATOM 559 O O . PRO A 1 70 ? -17.312 -23.453 -19.328 1 95.38 70 PRO A O 1
ATOM 562 N N . ASP A 1 71 ? -18.406 -25.281 -20.094 1 96.12 71 ASP A N 1
ATOM 563 C CA . ASP A 1 71 ? -17.531 -25.406 -21.25 1 96.12 71 ASP A CA 1
ATOM 564 C C . ASP A 1 71 ? -17.484 -24.094 -22.047 1 96.12 71 ASP A C 1
ATOM 566 O O . ASP A 1 71 ? -18.531 -23.5 -22.328 1 96.12 71 ASP A O 1
ATOM 570 N N . GLY A 1 72 ? -16.266 -23.641 -22.344 1 95.56 72 GLY A N 1
ATOM 571 C CA . GLY A 1 72 ? -16.125 -22.469 -23.172 1 95.56 72 GLY A CA 1
ATOM 572 C C . GLY A 1 72 ? -15.938 -21.188 -22.375 1 95.56 72 GLY A C 1
ATOM 573 O O . GLY A 1 72 ? -15.781 -20.109 -22.938 1 95.56 72 GLY A O 1
ATOM 574 N N . THR A 1 73 ? -15.953 -21.266 -21.078 1 96.31 73 THR A N 1
ATOM 575 C CA . THR A 1 73 ? -15.68 -20.094 -20.266 1 96.31 73 THR A CA 1
ATOM 576 C C . THR A 1 73 ? -14.336 -19.469 -20.641 1 96.31 73 THR A C 1
ATOM 578 O O . THR A 1 73 ? -13.297 -20.125 -20.531 1 96.31 73 THR A O 1
ATOM 581 N N . PRO A 1 74 ? -14.312 -18.281 -21.125 1 96.81 74 PRO A N 1
ATOM 582 C CA . PRO A 1 74 ? -13.062 -17.719 -21.641 1 96.81 74 PRO A CA 1
ATOM 583 C C . PRO A 1 74 ? -12.086 -17.344 -20.531 1 96.81 74 PRO A C 1
ATOM 585 O O . PRO A 1 74 ? -12.438 -16.609 -19.594 1 96.81 74 PRO A O 1
ATOM 588 N N . PHE A 1 75 ? -10.844 -17.797 -20.656 1 97.56 75 PHE A N 1
ATOM 589 C CA . PHE A 1 75 ? -9.789 -17.438 -19.719 1 97.56 75 PHE A CA 1
ATOM 590 C C . PHE A 1 75 ? -9.539 -15.93 -19.734 1 97.56 75 PHE A C 1
ATOM 592 O O . PHE A 1 75 ? -9.195 -15.344 -18.703 1 97.56 75 PHE A O 1
ATOM 599 N N . THR A 1 76 ? -9.766 -15.289 -20.891 1 96.94 76 THR A N 1
ATOM 600 C CA . THR A 1 76 ? -9.586 -13.852 -21.016 1 96.94 76 THR A CA 1
ATOM 601 C C . THR A 1 76 ? -10.523 -13.102 -20.078 1 96.94 76 THR A C 1
ATOM 603 O O . THR A 1 76 ? -10.164 -12.047 -19.547 1 96.94 76 THR A O 1
ATOM 606 N N . GLN A 1 77 ? -11.688 -13.664 -19.844 1 96.56 77 GLN A N 1
ATOM 607 C CA . GLN A 1 77 ? -12.648 -13.055 -18.922 1 96.56 77 GLN A CA 1
ATOM 608 C C . GLN A 1 77 ? -12.133 -13.094 -17.484 1 96.56 77 GLN A C 1
ATOM 610 O O . GLN A 1 77 ? -12.32 -12.141 -16.734 1 96.56 77 GLN A O 1
ATOM 615 N N . ILE A 1 78 ? -11.5 -14.18 -17.125 1 96.62 78 ILE A N 1
ATOM 616 C CA . ILE A 1 78 ? -10.914 -14.352 -15.805 1 96.62 78 ILE A CA 1
ATOM 617 C C . ILE A 1 78 ? -9.797 -13.328 -15.602 1 96.62 78 ILE A C 1
ATOM 619 O O . ILE A 1 78 ? -9.727 -12.672 -14.562 1 96.62 78 ILE A O 1
ATOM 623 N N . LEU A 1 79 ? -8.992 -13.172 -16.641 1 96.69 79 LEU A N 1
ATOM 624 C CA . LEU A 1 79 ? -7.887 -12.219 -16.578 1 96.69 79 LEU A CA 1
ATOM 625 C C . LEU A 1 79 ? -8.406 -10.789 -16.484 1 96.69 79 LEU A C 1
ATOM 627 O O . LEU A 1 79 ? -7.848 -9.961 -15.766 1 96.69 79 LEU A O 1
ATOM 631 N N . ASP A 1 80 ? -9.484 -10.531 -17.234 1 97.19 80 ASP A N 1
ATOM 632 C CA . ASP A 1 80 ? -10.078 -9.195 -17.203 1 97.19 80 ASP A CA 1
ATOM 633 C C . ASP A 1 80 ? -10.602 -8.867 -15.797 1 97.19 80 ASP A C 1
ATOM 635 O O . ASP A 1 80 ? -10.43 -7.742 -15.32 1 97.19 80 ASP A O 1
ATOM 639 N N . LEU A 1 81 ? -11.211 -9.844 -15.219 1 97.88 81 LEU A N 1
ATOM 640 C CA . LEU A 1 81 ? -11.727 -9.648 -13.867 1 97.88 81 LEU A CA 1
ATOM 641 C C . LEU A 1 81 ? -10.594 -9.422 -12.883 1 97.88 81 LEU A C 1
ATOM 643 O O . LEU A 1 81 ? -10.672 -8.531 -12.031 1 97.88 81 LEU A O 1
ATOM 647 N N . TYR A 1 82 ? -9.562 -10.195 -13.016 1 97.06 82 TYR A N 1
ATOM 648 C CA . TYR A 1 82 ? -8.367 -10.039 -12.188 1 97.06 82 TYR A CA 1
ATOM 649 C C . TYR A 1 82 ? -7.77 -8.648 -12.359 1 97.06 82 TYR A C 1
ATOM 651 O O . TYR A 1 82 ? -7.453 -7.977 -11.375 1 97.06 82 TYR A O 1
ATOM 659 N N . THR A 1 83 ? -7.633 -8.211 -13.578 1 95.75 83 THR A N 1
ATOM 660 C CA . THR A 1 83 ? -7.047 -6.918 -13.891 1 95.75 83 THR A CA 1
ATOM 661 C C . THR A 1 83 ? -7.906 -5.781 -13.344 1 95.75 83 THR A C 1
ATOM 663 O O . THR A 1 83 ? -7.387 -4.797 -12.812 1 95.75 83 THR A O 1
ATOM 666 N N . PHE A 1 84 ? -9.203 -5.93 -13.477 1 97.62 84 PHE A N 1
ATOM 667 C CA . PHE A 1 84 ? -10.117 -4.941 -12.906 1 97.62 84 PHE A CA 1
ATOM 668 C C . PHE A 1 84 ? -9.891 -4.797 -11.406 1 97.62 84 PHE A C 1
ATOM 670 O O . PHE A 1 84 ? -9.805 -3.678 -10.891 1 97.62 84 PHE A O 1
ATOM 677 N N . ASP A 1 85 ? -9.844 -5.953 -10.766 1 97.75 85 ASP A N 1
ATOM 678 C CA . ASP A 1 85 ? -9.648 -5.953 -9.32 1 97.75 85 ASP A CA 1
ATOM 679 C C . ASP A 1 85 ? -8.344 -5.254 -8.938 1 97.75 85 ASP A C 1
ATOM 681 O O . ASP A 1 85 ? -8.297 -4.516 -7.949 1 97.75 85 ASP A O 1
ATOM 685 N N . GLN A 1 86 ? -7.289 -5.465 -9.695 1 95.75 86 GLN A N 1
ATOM 686 C CA . GLN A 1 86 ? -6.016 -4.789 -9.461 1 95.75 86 GLN A CA 1
ATOM 687 C C . GLN A 1 86 ? -6.16 -3.277 -9.602 1 95.75 86 GLN A C 1
ATOM 689 O O . GLN A 1 86 ? -5.637 -2.523 -8.773 1 95.75 86 GLN A O 1
ATOM 694 N N . ARG A 1 87 ? -6.871 -2.871 -10.602 1 95.88 87 ARG A N 1
ATOM 695 C CA . ARG A 1 87 ? -7.027 -1.447 -10.875 1 95.88 87 ARG A CA 1
ATOM 696 C C . ARG A 1 87 ? -7.844 -0.768 -9.781 1 95.88 87 ARG A C 1
ATOM 698 O O . ARG A 1 87 ? -7.516 0.34 -9.352 1 95.88 87 ARG A O 1
ATOM 705 N N . ILE A 1 88 ? -8.898 -1.439 -9.391 1 97.88 88 ILE A N 1
ATOM 706 C CA . ILE A 1 88 ? -9.742 -0.816 -8.375 1 97.88 88 ILE A CA 1
ATOM 707 C C . ILE A 1 88 ? -9 -0.766 -7.047 1 97.88 88 ILE A C 1
ATOM 709 O O . ILE A 1 88 ? -9.156 0.182 -6.273 1 97.88 88 ILE A O 1
ATOM 713 N N . LYS A 1 89 ? -8.211 -1.808 -6.73 1 97.06 89 LYS A N 1
ATOM 714 C CA . LYS A 1 89 ? -7.391 -1.777 -5.52 1 97.06 89 LYS A CA 1
ATOM 715 C C . LYS A 1 89 ? -6.43 -0.591 -5.535 1 97.06 89 LYS A C 1
ATOM 717 O O . LYS A 1 89 ? -6.234 0.07 -4.516 1 97.06 89 LYS A O 1
ATOM 722 N N . MET A 1 90 ? -5.832 -0.313 -6.676 1 94.94 90 MET A N 1
ATOM 723 C CA . MET A 1 90 ? -4.914 0.816 -6.805 1 94.94 90 MET A CA 1
ATOM 724 C C . MET A 1 90 ? -5.648 2.137 -6.59 1 94.94 90 MET A C 1
ATOM 726 O O . MET A 1 90 ? -5.137 3.029 -5.91 1 94.94 90 MET A O 1
ATOM 730 N N . ALA A 1 91 ? -6.816 2.234 -7.195 1 96.75 91 ALA A N 1
ATOM 731 C CA . ALA A 1 91 ? -7.617 3.441 -7.023 1 96.75 91 ALA A CA 1
ATOM 732 C C . ALA A 1 91 ? -7.98 3.654 -5.555 1 96.75 91 ALA A C 1
ATOM 734 O O . ALA A 1 91 ? -7.906 4.777 -5.047 1 96.75 91 ALA A O 1
ATOM 735 N N . VAL A 1 92 ? -8.344 2.615 -4.918 1 97.56 92 VAL A N 1
ATOM 736 C CA . VAL A 1 92 ? -8.727 2.668 -3.512 1 97.56 92 VAL A CA 1
ATOM 737 C C . VAL A 1 92 ? -7.516 3.059 -2.664 1 97.56 92 VAL A C 1
ATOM 739 O O . VAL A 1 92 ? -7.621 3.908 -1.776 1 97.56 92 VAL A O 1
ATOM 742 N N . MET A 1 93 ? -6.387 2.51 -2.941 1 95.5 93 MET A N 1
ATOM 743 C CA . MET A 1 93 ? -5.164 2.814 -2.199 1 95.5 93 MET A CA 1
ATOM 744 C C . MET A 1 93 ? -4.801 4.289 -2.332 1 95.5 93 MET A C 1
ATOM 746 O O . MET A 1 93 ? -4.379 4.918 -1.359 1 95.5 93 MET A O 1
ATOM 750 N N . GLU A 1 94 ? -4.949 4.785 -3.484 1 95.12 94 GLU A N 1
ATOM 751 C CA . GLU A 1 94 ? -4.664 6.199 -3.709 1 95.12 94 GLU A CA 1
ATOM 752 C C . GLU A 1 94 ? -5.531 7.082 -2.818 1 95.12 94 GLU A C 1
ATOM 754 O O . GLU A 1 94 ? -5.035 8.023 -2.195 1 95.12 94 GLU A O 1
ATOM 759 N N . ALA A 1 95 ? -6.777 6.781 -2.781 1 97.25 95 ALA A N 1
ATOM 760 C CA . ALA A 1 95 ? -7.711 7.566 -1.976 1 97.25 95 ALA A CA 1
ATOM 761 C C . ALA A 1 95 ? -7.406 7.418 -0.487 1 97.25 95 ALA A C 1
ATOM 763 O O . ALA A 1 95 ? -7.391 8.406 0.25 1 97.25 95 ALA A O 1
ATOM 764 N N . ILE A 1 96 ? -7.191 6.223 -0.069 1 97.12 96 ILE A N 1
ATOM 765 C CA . ILE A 1 96 ? -6.992 5.957 1.352 1 97.12 96 ILE A CA 1
ATOM 766 C C . ILE A 1 96 ? -5.707 6.633 1.829 1 97.12 96 ILE A C 1
ATOM 768 O O . ILE A 1 96 ? -5.633 7.105 2.965 1 97.12 96 ILE A O 1
ATOM 772 N N . GLU A 1 97 ? -4.75 6.734 0.98 1 94.56 97 GLU A N 1
ATOM 773 C CA . GLU A 1 97 ? -3.545 7.477 1.333 1 94.56 97 GLU A CA 1
ATOM 774 C C . GLU A 1 97 ? -3.873 8.922 1.693 1 94.56 97 GLU A C 1
ATOM 776 O O . GLU A 1 97 ? -3.422 9.43 2.723 1 94.56 97 GLU A O 1
ATOM 781 N N . ARG A 1 98 ? -4.629 9.547 0.891 1 95.81 98 ARG A N 1
ATOM 782 C CA . ARG A 1 98 ? -5 10.938 1.131 1 95.81 98 ARG A CA 1
ATOM 783 C C . ARG A 1 98 ? -5.855 11.07 2.389 1 95.81 98 ARG A C 1
ATOM 785 O O . ARG A 1 98 ? -5.68 12.008 3.172 1 95.81 98 ARG A O 1
ATOM 792 N N . ILE A 1 99 ? -6.742 10.133 2.516 1 97.88 99 ILE A N 1
ATOM 793 C CA . ILE A 1 99 ? -7.609 10.133 3.688 1 97.88 99 ILE A CA 1
ATOM 794 C C . ILE A 1 99 ? -6.773 9.969 4.953 1 97.88 99 ILE A C 1
ATOM 796 O O . ILE A 1 99 ? -6.941 10.711 5.922 1 97.88 99 ILE A O 1
ATOM 800 N N . GLU A 1 100 ? -5.871 9.047 4.906 1 97.62 100 GLU A N 1
ATOM 801 C CA . GLU A 1 100 ? -5.016 8.758 6.055 1 97.62 100 GLU A CA 1
ATOM 802 C C . GLU A 1 100 ? -4.207 9.992 6.457 1 97.62 100 GLU A C 1
ATOM 804 O O . GLU A 1 100 ? -4.168 10.359 7.633 1 97.62 100 GLU A O 1
ATOM 809 N N . VAL A 1 101 ? -3.605 10.625 5.52 1 97.12 101 VAL A N 1
ATOM 810 C CA . VAL A 1 101 ? -2.787 11.805 5.785 1 97.12 101 VAL A CA 1
ATOM 811 C C . VAL A 1 101 ? -3.656 12.914 6.363 1 97.12 101 VAL A C 1
ATOM 813 O O . VAL A 1 101 ? -3.285 13.555 7.352 1 97.12 101 VAL A O 1
ATOM 816 N N . ALA A 1 102 ? -4.809 13.086 5.789 1 97.75 102 ALA A N 1
ATOM 817 C CA . ALA A 1 102 ? -5.711 14.133 6.273 1 97.75 102 ALA A CA 1
ATOM 818 C C . ALA A 1 102 ? -6.141 13.859 7.715 1 97.75 102 ALA A C 1
ATOM 820 O O . ALA A 1 102 ? -6.168 14.781 8.539 1 97.75 102 ALA A O 1
ATOM 821 N N . VAL A 1 103 ? -6.453 12.633 7.992 1 98.38 103 VAL A N 1
ATOM 822 C CA . VAL A 1 103 ? -6.883 12.281 9.344 1 98.38 103 VAL A CA 1
ATOM 823 C C . VAL A 1 103 ? -5.727 12.477 10.32 1 98.38 103 VAL A C 1
ATOM 825 O O . VAL A 1 103 ? -5.922 12.992 11.422 1 98.38 103 VAL A O 1
ATOM 828 N N . ARG A 1 104 ? -4.535 12.094 9.914 1 97.69 104 ARG A N 1
ATOM 829 C CA . ARG A 1 104 ? -3.355 12.328 10.734 1 97.69 104 ARG A CA 1
ATOM 830 C C . ARG A 1 104 ? -3.232 13.805 11.109 1 97.69 104 ARG A C 1
ATOM 832 O O . ARG A 1 104 ? -3.059 14.141 12.281 1 97.69 104 ARG A O 1
ATOM 839 N N . VAL A 1 105 ? -3.363 14.625 10.172 1 97.5 105 VAL A N 1
ATOM 840 C CA . VAL A 1 105 ? -3.199 16.062 10.359 1 97.5 105 VAL A CA 1
ATOM 841 C C . VAL A 1 105 ? -4.273 16.578 11.312 1 97.5 105 VAL A C 1
ATOM 843 O O . VAL A 1 105 ? -3.982 17.375 12.211 1 97.5 105 VAL A O 1
ATOM 846 N N . GLN A 1 106 ? -5.484 16.125 11.125 1 98.06 106 GLN A N 1
ATOM 847 C CA . GLN A 1 106 ? -6.582 16.578 11.969 1 98.06 106 GLN A CA 1
ATOM 848 C C . GLN A 1 106 ? -6.398 16.109 13.414 1 98.06 106 GLN A C 1
ATOM 850 O O . GLN A 1 106 ? -6.707 16.844 14.352 1 98.06 106 GLN A O 1
ATOM 855 N N . ILE A 1 107 ? -5.93 14.891 13.586 1 98.44 107 ILE A N 1
ATOM 856 C CA . ILE A 1 107 ? -5.637 14.383 14.922 1 98.44 107 ILE A CA 1
ATOM 857 C C . ILE A 1 107 ? -4.555 15.234 15.57 1 98.44 107 ILE A C 1
ATOM 859 O O . ILE A 1 107 ? -4.688 15.641 16.734 1 98.44 107 ILE A O 1
ATOM 863 N N . ALA A 1 108 ? -3.5 15.469 14.812 1 97.69 108 ALA A N 1
ATOM 864 C CA . ALA A 1 108 ? -2.414 16.297 15.328 1 97.69 108 ALA A CA 1
ATOM 865 C C . ALA A 1 108 ? -2.92 17.688 15.695 1 97.69 108 ALA A C 1
ATOM 867 O O . ALA A 1 108 ? -2.467 18.281 16.688 1 97.69 108 ALA A O 1
ATOM 868 N N . ASP A 1 109 ? -3.818 18.172 14.953 1 97.38 109 ASP A N 1
ATOM 869 C CA . ASP A 1 109 ? -4.352 19.516 15.188 1 97.38 109 ASP A CA 1
ATOM 870 C C . ASP A 1 109 ? -5.117 19.594 16.5 1 97.38 109 ASP A C 1
ATOM 872 O O . ASP A 1 109 ? -4.84 20.453 17.344 1 97.38 109 ASP A O 1
ATOM 876 N N . VAL A 1 110 ? -6.047 18.703 16.719 1 97.56 110 VAL A N 1
ATOM 877 C CA . VAL A 1 110 ? -6.895 18.781 17.891 1 97.56 110 VAL A CA 1
ATOM 878 C C . VAL A 1 110 ? -6.078 18.438 19.141 1 97.56 110 VAL A C 1
ATOM 880 O O . VAL A 1 110 ? -6.266 19.062 20.203 1 97.56 110 VAL A O 1
ATOM 883 N N . LEU A 1 111 ? -5.215 17.5 19.078 1 97.31 111 LEU A N 1
ATOM 884 C CA . LEU A 1 111 ? -4.387 17.141 20.219 1 97.31 111 LEU A CA 1
ATOM 885 C C . LEU A 1 111 ? -3.328 18.203 20.484 1 97.31 111 LEU A C 1
ATOM 887 O O . LEU A 1 111 ? -3.039 18.531 21.641 1 97.31 111 LEU A O 1
ATOM 891 N N . GLY A 1 112 ? -2.715 18.641 19.359 1 96.06 112 GLY A N 1
ATOM 892 C CA . GLY A 1 112 ? -1.704 19.688 19.484 1 96.06 112 GLY A CA 1
ATOM 893 C C . GLY A 1 112 ? -2.221 20.938 20.156 1 96.06 112 GLY A C 1
ATOM 894 O O . GLY A 1 112 ? -1.475 21.625 20.859 1 96.06 112 GLY A O 1
ATOM 895 N N . ARG A 1 113 ? -3.461 21.25 19.891 1 95.75 113 ARG A N 1
ATOM 896 C CA . ARG A 1 113 ? -4.098 22.391 20.531 1 95.75 113 ARG A CA 1
ATOM 897 C C . ARG A 1 113 ? -4.125 22.234 22.047 1 95.75 113 ARG A C 1
ATOM 899 O O . ARG A 1 113 ? -4.02 23.219 22.781 1 95.75 113 ARG A O 1
ATOM 906 N N . ARG A 1 114 ? -4.195 21.047 22.469 1 95.62 114 ARG A N 1
ATOM 907 C CA . ARG A 1 114 ? -4.207 20.766 23.906 1 95.62 114 ARG A CA 1
ATOM 908 C C . ARG A 1 114 ? -2.791 20.75 24.469 1 95.62 114 ARG A C 1
ATOM 910 O O . ARG A 1 114 ? -2.533 21.312 25.531 1 95.62 114 ARG A O 1
ATOM 917 N N . SER A 1 115 ? -1.922 20.047 23.812 1 95.44 115 SER A N 1
ATOM 918 C CA . SER A 1 115 ? -0.52 19.922 24.203 1 95.44 115 SER A CA 1
ATOM 919 C C . SER A 1 115 ? 0.32 19.359 23.062 1 95.44 115 SER A C 1
ATOM 921 O O . SER A 1 115 ? -0.112 18.438 22.359 1 95.44 115 SER A O 1
ATOM 923 N N . PRO A 1 116 ? 1.531 19.906 22.891 1 94.12 116 PRO A N 1
ATOM 924 C CA . PRO A 1 116 ? 2.416 19.328 21.875 1 94.12 116 PRO A CA 1
ATOM 925 C C . PRO A 1 116 ? 2.666 17.828 22.094 1 94.12 116 PRO A C 1
ATOM 927 O O . PRO A 1 116 ? 2.971 17.109 21.156 1 94.12 116 PRO A O 1
ATOM 930 N N . PHE A 1 117 ? 2.443 17.344 23.328 1 94.94 117 PHE A N 1
ATOM 931 C CA . PHE A 1 117 ? 2.688 15.953 23.672 1 94.94 117 PHE A CA 1
ATOM 932 C C . PHE A 1 117 ? 1.409 15.289 24.172 1 94.94 117 PHE A C 1
ATOM 934 O O . PHE A 1 117 ? 1.453 14.422 25.047 1 94.94 117 PHE A O 1
ATOM 941 N N . GLY A 1 118 ? 0.332 15.742 23.562 1 96.38 118 GLY A N 1
ATOM 942 C CA . GLY A 1 118 ? -0.978 15.297 24.016 1 96.38 118 GLY A CA 1
ATOM 943 C C . GLY A 1 118 ? -1.159 13.797 23.938 1 96.38 118 GLY A C 1
ATOM 944 O O . GLY A 1 118 ? -1.897 13.219 24.734 1 96.38 118 GLY A O 1
ATOM 945 N N . GLN A 1 119 ? -0.494 13.102 23.047 1 96.81 119 GLN A N 1
ATOM 946 C CA . GLN A 1 119 ? -0.645 11.664 22.891 1 96.81 119 GLN A CA 1
ATOM 947 C C . GLN A 1 119 ? -0.059 10.914 24.078 1 96.81 119 GLN A C 1
ATOM 949 O O . GLN A 1 119 ? -0.342 9.727 24.281 1 96.81 119 GLN A O 1
ATOM 954 N N . HIS A 1 120 ? 0.739 11.617 24.875 1 96.06 120 HIS A N 1
ATOM 955 C CA . HIS A 1 120 ? 1.362 10.992 26.047 1 96.06 120 HIS A CA 1
ATOM 956 C C . HIS A 1 120 ? 0.62 11.344 27.328 1 96.06 120 HIS A C 1
ATOM 958 O O . HIS A 1 120 ? 0.924 10.805 28.391 1 96.06 120 HIS A O 1
ATOM 964 N N . GLN A 1 121 ? -0.286 12.25 27.219 1 97.12 121 GLN A N 1
ATOM 965 C CA . GLN A 1 121 ? -0.923 12.805 28.406 1 97.12 121 GLN A CA 1
ATOM 966 C C . GLN A 1 121 ? -2.359 12.312 28.547 1 97.12 121 GLN A C 1
ATOM 968 O O . GLN A 1 121 ? -3.234 12.703 27.766 1 97.12 121 GLN A O 1
ATOM 973 N N . ALA A 1 122 ? -2.615 11.617 29.562 1 96.88 122 ALA A N 1
ATOM 974 C CA . ALA A 1 122 ? -3.932 11.031 29.797 1 96.88 122 ALA A CA 1
ATOM 975 C C . ALA A 1 122 ? -5.012 12.102 29.844 1 96.88 122 ALA A C 1
ATOM 977 O O . ALA A 1 122 ? -6.145 11.875 29.406 1 96.88 122 ALA A O 1
ATOM 978 N N . ALA A 1 123 ? -4.684 13.234 30.359 1 97.19 123 ALA A N 1
ATOM 979 C CA . ALA A 1 123 ? -5.641 14.32 30.531 1 97.19 123 ALA A CA 1
ATOM 980 C C . ALA A 1 123 ? -6.141 14.828 29.172 1 97.19 123 ALA A C 1
ATOM 982 O O . ALA A 1 123 ? -7.195 15.461 29.094 1 97.19 123 ALA A O 1
ATOM 983 N N . CYS A 1 124 ? -5.414 14.594 28.094 1 98.06 124 CYS A N 1
ATOM 984 C CA . CYS A 1 124 ? -5.758 15.07 26.766 1 98.06 124 CYS A CA 1
ATOM 985 C C . CYS A 1 124 ? -6.59 14.039 26.016 1 98.06 124 CYS A C 1
ATOM 987 O O . CYS A 1 124 ? -7.09 14.312 24.922 1 98.06 124 CYS A O 1
ATOM 989 N N . LEU A 1 125 ? -6.816 12.867 26.625 1 98.62 125 LEU A N 1
ATOM 990 C CA . LEU A 1 125 ? -7.414 11.734 25.922 1 98.62 125 LEU A CA 1
ATOM 991 C C . LEU A 1 125 ? -8.648 11.227 26.672 1 98.62 125 LEU A C 1
ATOM 993 O O . LEU A 1 125 ? -8.953 11.703 27.766 1 98.62 125 LEU A O 1
ATOM 997 N N . ASP A 1 126 ? -9.336 10.367 26.016 1 98.12 126 ASP A N 1
ATOM 998 C CA . ASP A 1 126 ? -10.539 9.781 26.594 1 98.12 126 ASP A CA 1
ATOM 999 C C . ASP A 1 126 ? -10.195 8.859 27.766 1 98.12 126 ASP A C 1
ATOM 1001 O O . ASP A 1 126 ? -9.25 8.07 27.688 1 98.12 126 ASP A O 1
ATOM 1005 N N . GLY A 1 127 ? -10.945 8.883 28.812 1 97.25 127 GLY A N 1
ATOM 1006 C CA . GLY A 1 127 ? -10.703 8.102 30.016 1 97.25 127 GLY A CA 1
ATOM 1007 C C . GLY A 1 127 ? -10.758 6.602 29.781 1 97.25 127 GLY A C 1
ATOM 1008 O O . GLY A 1 127 ? -10.008 5.84 30.391 1 97.25 127 GLY A O 1
ATOM 1009 N N . ALA A 1 128 ? -11.641 6.184 28.906 1 95.94 128 ALA A N 1
ATOM 1010 C CA . ALA A 1 128 ? -11.758 4.758 28.609 1 95.94 128 ALA A CA 1
ATOM 1011 C C . ALA A 1 128 ? -10.523 4.246 27.875 1 95.94 128 ALA A C 1
ATOM 1013 O O . ALA A 1 128 ? -10.18 3.064 27.969 1 95.94 128 ALA A O 1
ATOM 1014 N N . PHE A 1 129 ? -9.914 5.133 27.188 1 97.5 129 PHE A N 1
ATOM 1015 C CA . PHE A 1 129 ? -8.703 4.789 26.453 1 97.5 129 PHE A CA 1
ATOM 1016 C C . PHE A 1 129 ? -7.504 4.711 27.391 1 97.5 129 PHE A C 1
ATOM 1018 O O . PHE A 1 129 ? -6.672 3.812 27.266 1 97.5 129 PHE A O 1
ATOM 1025 N N . THR A 1 130 ? -7.453 5.578 28.328 1 97.81 130 THR A N 1
ATOM 1026 C CA . THR A 1 130 ? -6.281 5.707 29.172 1 97.81 130 THR A CA 1
ATOM 1027 C C . THR A 1 130 ? -6.438 4.863 30.438 1 97.81 130 THR A C 1
ATOM 1029 O O . THR A 1 130 ? -5.457 4.594 31.141 1 97.81 130 THR A O 1
ATOM 1032 N N . GLY A 1 131 ? -7.637 4.516 30.719 1 96.19 131 GLY A N 1
ATOM 1033 C CA . GLY A 1 131 ? -7.883 3.738 31.922 1 96.19 131 GLY A CA 1
ATOM 1034 C C . GLY A 1 131 ? -7.668 2.25 31.734 1 96.19 131 GLY A C 1
ATOM 1035 O O . GLY A 1 131 ? -7.969 1.707 30.672 1 96.19 131 GLY A O 1
ATOM 1036 N N . ARG A 1 132 ? -7.172 1.623 32.75 1 94.38 132 ARG A N 1
ATOM 1037 C CA . ARG A 1 132 ? -7.008 0.173 32.719 1 94.38 132 ARG A CA 1
ATOM 1038 C C . ARG A 1 132 ? -8.297 -0.531 33.125 1 94.38 132 ARG A C 1
ATOM 1040 O O . ARG A 1 132 ? -8.93 -0.161 34.125 1 94.38 132 ARG A O 1
ATOM 1047 N N . ARG A 1 133 ? -8.641 -1.479 32.281 1 89.81 133 ARG A N 1
ATOM 1048 C CA . ARG A 1 133 ? -9.773 -2.32 32.656 1 89.81 133 ARG A CA 1
ATOM 1049 C C . ARG A 1 133 ? -9.375 -3.365 33.688 1 89.81 133 ARG A C 1
ATOM 1051 O O . ARG A 1 133 ? -8.195 -3.729 33.781 1 89.81 133 ARG A O 1
ATOM 1058 N N . PRO A 1 134 ? -10.367 -3.797 34.5 1 91.25 134 PRO A N 1
ATOM 1059 C CA . PRO A 1 134 ? -10.047 -4.816 35.5 1 91.25 134 PRO A CA 1
ATOM 1060 C C . PRO A 1 134 ? -9.422 -6.066 34.875 1 91.25 134 PRO A C 1
ATOM 1062 O O . PRO A 1 134 ? -9.945 -6.605 33.906 1 91.25 134 PRO A O 1
ATOM 1065 N N . GLY A 1 135 ? -8.352 -6.496 35.469 1 92.81 135 GLY A N 1
ATOM 1066 C CA . GLY A 1 135 ? -7.715 -7.723 35 1 92.81 135 GLY A CA 1
ATOM 1067 C C . GLY A 1 135 ? -6.703 -7.5 33.906 1 92.81 135 GLY A C 1
ATOM 1068 O O . GLY A 1 135 ? -5.961 -8.414 33.531 1 92.81 135 GLY A O 1
ATOM 1069 N N . GLU A 1 136 ? -6.805 -6.215 33.375 1 92.06 136 GLU A N 1
ATOM 1070 C CA . GLU A 1 136 ? -5.848 -5.934 32.312 1 92.06 136 GLU A CA 1
ATOM 1071 C C . GLU A 1 136 ? -4.539 -5.383 32.875 1 92.06 136 GLU A C 1
ATOM 1073 O O . GLU A 1 136 ? -4.551 -4.582 33.812 1 92.06 136 GLU A O 1
ATOM 1078 N N . ALA A 1 137 ? -3.41 -5.859 32.312 1 94.62 137 ALA A N 1
ATOM 1079 C CA . ALA A 1 137 ? -2.086 -5.434 32.781 1 94.62 137 ALA A CA 1
ATOM 1080 C C . ALA A 1 137 ? -1.761 -4.027 32.281 1 94.62 137 ALA A C 1
ATOM 1082 O O . ALA A 1 137 ? -0.955 -3.318 32.875 1 94.62 137 ALA A O 1
ATOM 1083 N N . ALA A 1 138 ? -2.387 -3.596 31.203 1 96.81 138 ALA A N 1
ATOM 1084 C CA . ALA A 1 138 ? -2.135 -2.293 30.594 1 96.81 138 ALA A CA 1
ATOM 1085 C C . ALA A 1 138 ? -3.396 -1.744 29.938 1 96.81 138 ALA A C 1
ATOM 1087 O O . ALA A 1 138 ? -4.262 -2.51 29.5 1 96.81 138 ALA A O 1
ATOM 1088 N N . SER A 1 139 ? -3.482 -0.421 29.953 1 97.44 139 SER A N 1
ATOM 1089 C CA . SER A 1 139 ? -4.578 0.221 29.234 1 97.44 139 SER A CA 1
ATOM 1090 C C . SER A 1 139 ? -4.355 0.165 27.719 1 97.44 139 SER A C 1
ATOM 1092 O O . SER A 1 139 ? -3.264 -0.169 27.266 1 97.44 139 SER A O 1
ATOM 1094 N N . ARG A 1 140 ? -5.406 0.462 26.984 1 96.94 140 ARG A N 1
ATOM 1095 C CA . ARG A 1 140 ? -5.266 0.582 25.531 1 96.94 140 ARG A CA 1
ATOM 1096 C C . ARG A 1 140 ? -4.254 1.663 25.172 1 96.94 140 ARG A C 1
ATOM 1098 O O . ARG A 1 140 ? -3.482 1.504 24.219 1 96.94 140 ARG A O 1
ATOM 1105 N N . HIS A 1 141 ? -4.277 2.688 25.953 1 98.12 141 HIS A N 1
ATOM 1106 C CA . HIS A 1 141 ? -3.354 3.795 25.734 1 98.12 141 HIS A CA 1
ATOM 1107 C C . HIS A 1 141 ? -1.909 3.361 25.969 1 98.12 141 HIS A C 1
ATOM 1109 O O . HIS A 1 141 ? -1.027 3.676 25.156 1 98.12 141 HIS A O 1
ATOM 1115 N N . GLU A 1 142 ? -1.677 2.666 26.984 1 97.75 142 GLU A N 1
ATOM 1116 C CA . GLU A 1 142 ? -0.333 2.186 27.297 1 97.75 142 GLU A CA 1
ATOM 1117 C C . GLU A 1 142 ? 0.186 1.259 26.203 1 97.75 142 GLU A C 1
ATOM 1119 O O . GLU A 1 142 ? 1.353 1.343 25.812 1 97.75 142 GLU A O 1
ATOM 1124 N N . ARG A 1 143 ? -0.68 0.427 25.781 1 97.31 143 ARG A N 1
ATOM 1125 C CA . ARG A 1 143 ? -0.302 -0.469 24.688 1 97.31 143 ARG A CA 1
ATOM 1126 C C . ARG A 1 143 ? 0.014 0.314 23.422 1 97.31 143 ARG A C 1
ATOM 1128 O O . ARG A 1 143 ? 0.952 -0.022 22.703 1 97.31 143 ARG A O 1
ATOM 1135 N N . TRP A 1 144 ? -0.807 1.287 23.125 1 97.62 144 TRP A N 1
ATOM 1136 C CA . TRP A 1 144 ? -0.596 2.139 21.969 1 97.62 144 TRP A CA 1
ATOM 1137 C C . TRP A 1 144 ? 0.738 2.871 22.062 1 97.62 144 TRP A C 1
ATOM 1139 O O . TRP A 1 144 ? 1.486 2.939 21.078 1 97.62 144 TRP A O 1
ATOM 1149 N N . LEU A 1 145 ? 1.08 3.385 23.25 1 97.06 145 LEU A N 1
ATOM 1150 C CA . LEU A 1 145 ? 2.338 4.094 23.469 1 97.06 145 LEU A CA 1
ATOM 1151 C C . LEU A 1 145 ? 3.527 3.162 23.266 1 97.06 145 LEU A C 1
ATOM 1153 O O . LEU A 1 145 ? 4.559 3.578 22.734 1 97.06 145 LEU A O 1
ATOM 1157 N N . ASP A 1 146 ? 3.352 1.983 23.719 1 96.25 146 ASP A N 1
ATOM 1158 C CA . ASP A 1 146 ? 4.418 1.006 23.516 1 96.25 146 ASP A CA 1
ATOM 1159 C C . ASP A 1 146 ? 4.68 0.779 22.031 1 96.25 146 ASP A C 1
ATOM 1161 O O . ASP A 1 146 ? 5.836 0.68 21.609 1 96.25 146 ASP A O 1
ATOM 1165 N N . ARG A 1 147 ? 3.611 0.684 21.297 1 94.19 147 ARG A N 1
ATOM 1166 C CA . ARG A 1 147 ? 3.74 0.514 19.844 1 94.19 147 ARG A CA 1
ATOM 1167 C C . ARG A 1 147 ? 4.406 1.729 19.219 1 94.19 147 ARG A C 1
ATOM 1169 O O . ARG A 1 147 ? 5.242 1.588 18.312 1 94.19 147 ARG A O 1
ATOM 1176 N N . LEU A 1 148 ? 4.031 2.902 19.625 1 94.44 148 LEU A N 1
ATOM 1177 C CA . LEU A 1 148 ? 4.637 4.125 19.109 1 94.44 148 LEU A CA 1
ATOM 1178 C C . LEU A 1 148 ? 6.133 4.152 19.391 1 94.44 148 LEU A C 1
ATOM 1180 O O . LEU A 1 148 ? 6.93 4.508 18.531 1 94.44 148 LEU A O 1
ATOM 1184 N N . ARG A 1 149 ? 6.512 3.799 20.594 1 92.44 149 ARG A N 1
ATOM 1185 C CA . ARG A 1 149 ? 7.914 3.781 20.984 1 92.44 149 ARG A CA 1
ATOM 1186 C C . ARG A 1 149 ? 8.711 2.791 20.141 1 92.44 149 ARG A C 1
ATOM 1188 O O . ARG A 1 149 ? 9.844 3.072 19.75 1 92.44 149 ARG A O 1
ATOM 1195 N N . GLU A 1 150 ? 8.086 1.707 19.953 1 91.56 150 GLU A N 1
ATOM 1196 C CA . GLU A 1 150 ? 8.742 0.703 19.125 1 91.56 150 GLU A CA 1
ATOM 1197 C C . GLU A 1 150 ? 8.945 1.219 17.703 1 91.56 150 GLU A C 1
ATOM 1199 O O . GLU A 1 150 ? 10 1.011 17.094 1 91.56 150 GLU A O 1
ATOM 1204 N N . GLN A 1 151 ? 7.926 1.856 17.141 1 88.94 151 GLN A N 1
ATOM 1205 C CA . GLN A 1 151 ? 8.023 2.426 15.797 1 88.94 151 GLN A CA 1
ATOM 1206 C C . GLN A 1 151 ? 9.102 3.5 15.734 1 88.94 151 GLN A C 1
ATOM 1208 O O . GLN A 1 151 ? 9.852 3.576 14.758 1 88.94 151 GLN A O 1
ATOM 1213 N N . GLN A 1 152 ? 9.156 4.289 16.734 1 88.12 152 GLN A N 1
ATOM 1214 C CA . GLN A 1 152 ? 10.156 5.344 16.812 1 88.12 152 GLN A CA 1
ATOM 1215 C C . GLN A 1 152 ? 11.57 4.762 16.875 1 88.12 152 GLN A C 1
ATOM 1217 O O . GLN A 1 152 ? 12.484 5.27 16.234 1 88.12 152 GLN A O 1
ATOM 1222 N N . ARG A 1 153 ? 11.695 3.717 17.641 1 86.56 153 ARG A N 1
ATOM 1223 C CA . ARG A 1 153 ? 12.992 3.078 17.812 1 86.56 153 ARG A CA 1
ATOM 1224 C C . ARG A 1 153 ? 13.477 2.457 16.5 1 86.56 153 ARG A C 1
ATOM 1226 O O . ARG A 1 153 ? 14.656 2.535 16.172 1 86.56 153 ARG A O 1
ATOM 1233 N N . ARG A 1 154 ? 12.609 1.955 15.758 1 82.88 154 ARG A N 1
ATOM 1234 C CA . ARG A 1 154 ? 12.961 1.222 14.547 1 82.88 154 ARG A CA 1
ATOM 1235 C C . ARG A 1 154 ? 13.062 2.16 13.344 1 82.88 154 ARG A C 1
ATOM 1237 O O . ARG A 1 154 ? 13.555 1.771 12.289 1 82.88 154 ARG A O 1
ATOM 1244 N N . SER A 1 155 ? 12.609 3.344 13.57 1 82.75 155 SER A N 1
ATOM 1245 C CA . SER A 1 155 ? 12.5 4.25 12.43 1 82.75 155 SER A CA 1
ATOM 1246 C C . SER A 1 155 ? 13.867 4.738 11.977 1 82.75 155 SER A C 1
ATOM 1248 O O . SER A 1 155 ? 14.711 5.109 12.797 1 82.75 155 SER A O 1
ATOM 1250 N N . SER A 1 156 ? 14.094 4.691 10.672 1 75.56 156 SER A N 1
ATOM 1251 C CA . SER A 1 156 ? 15.32 5.219 10.078 1 75.56 156 SER A CA 1
ATOM 1252 C C . SER A 1 156 ? 15.078 6.586 9.438 1 75.56 156 SER A C 1
ATOM 1254 O O . SER A 1 156 ? 15.93 7.094 8.711 1 75.56 156 SER A O 1
ATOM 1256 N N . GLU A 1 157 ? 13.898 7.145 9.75 1 81 157 GLU A N 1
ATOM 1257 C CA . GLU A 1 157 ? 13.547 8.438 9.164 1 81 157 GLU A CA 1
ATOM 1258 C C . GLU A 1 157 ? 14.492 9.531 9.648 1 81 157 GLU A C 1
ATOM 1260 O O . GLU A 1 157 ? 14.859 9.57 10.828 1 81 157 GLU A O 1
ATOM 1265 N N . ASP A 1 158 ? 14.875 10.43 8.781 1 76 158 ASP A N 1
ATOM 1266 C CA . ASP A 1 158 ? 15.781 11.539 9.07 1 76 158 ASP A CA 1
ATOM 1267 C C . ASP A 1 158 ? 15.25 12.391 10.227 1 76 158 ASP A C 1
ATOM 1269 O O . ASP A 1 158 ? 16.016 12.828 11.086 1 76 158 ASP A O 1
ATOM 1273 N N . PHE A 1 159 ? 13.961 12.609 10.195 1 78.88 159 PHE A N 1
ATOM 1274 C CA . PHE A 1 159 ? 13.414 13.523 11.195 1 78.88 159 PHE A CA 1
ATOM 1275 C C . PHE A 1 159 ? 13.477 12.906 12.586 1 78.88 159 PHE A C 1
ATOM 1277 O O . PHE A 1 159 ? 13.617 13.617 13.586 1 78.88 159 PHE A O 1
ATOM 1284 N N . VAL A 1 160 ? 13.352 11.594 12.695 1 80.31 160 VAL A N 1
ATOM 1285 C CA . VAL A 1 160 ? 13.438 10.922 13.984 1 80.31 160 VAL A CA 1
ATOM 1286 C C . VAL A 1 160 ? 14.859 11.055 14.539 1 80.31 160 VAL A C 1
ATOM 1288 O O . VAL A 1 160 ? 15.047 11.391 15.711 1 80.31 160 VAL A O 1
ATOM 1291 N N . GLN A 1 161 ? 15.781 10.852 13.625 1 78.56 161 GLN A N 1
ATOM 1292 C CA . GLN A 1 161 ? 17.172 11 14.023 1 78.56 161 GLN A CA 1
ATOM 1293 C C . GLN A 1 161 ? 17.5 12.438 14.406 1 78.56 161 GLN A C 1
ATOM 1295 O O . GLN A 1 161 ? 18.172 12.688 15.406 1 78.56 161 GLN A O 1
ATOM 1300 N N . HIS A 1 162 ? 17.016 13.328 13.641 1 78.12 162 HIS A N 1
ATOM 1301 C CA . HIS A 1 162 ? 17.219 14.742 13.914 1 78.12 162 HIS A CA 1
ATOM 1302 C C . HIS A 1 162 ? 16.641 15.133 15.273 1 78.12 162 HIS A C 1
ATOM 1304 O O . HIS A 1 162 ? 17.297 15.812 16.062 1 78.12 162 HIS A O 1
ATOM 1310 N N . PHE A 1 163 ? 15.469 14.672 15.508 1 81 163 PHE A N 1
ATOM 1311 C CA . PHE A 1 163 ? 14.82 15.008 16.766 1 81 163 PHE A CA 1
ATOM 1312 C C . PHE A 1 163 ? 15.57 14.414 17.953 1 81 163 PHE A C 1
ATOM 1314 O O . PHE A 1 163 ? 15.727 15.062 18.984 1 81 163 PHE A O 1
ATOM 1321 N N . ARG A 1 164 ? 16.031 13.234 17.781 1 77.31 164 ARG A N 1
ATOM 1322 C CA . ARG A 1 164 ? 16.781 12.547 18.828 1 77.31 164 ARG A CA 1
ATOM 1323 C C . ARG A 1 164 ? 18.062 13.297 19.172 1 77.31 164 ARG A C 1
ATOM 1325 O O . ARG A 1 164 ? 18.484 13.328 20.328 1 77.31 164 ARG A O 1
ATOM 1332 N N . THR A 1 165 ? 18.609 13.844 18.172 1 78 165 THR A N 1
ATOM 1333 C CA . THR A 1 165 ? 19.875 14.539 18.359 1 78 165 THR A CA 1
ATOM 1334 C C . THR A 1 165 ? 19.656 15.93 18.938 1 78 165 THR A C 1
ATOM 1336 O O . THR A 1 165 ? 20.453 16.406 19.75 1 78 165 THR A O 1
ATOM 1339 N N . LYS A 1 166 ? 18.625 16.547 18.516 1 78.56 166 LYS A N 1
ATOM 1340 C CA . LYS A 1 166 ? 18.406 17.938 18.859 1 78.56 166 LYS A CA 1
ATOM 1341 C C . LYS A 1 166 ? 17.609 18.078 20.156 1 78.56 166 LYS A C 1
ATOM 1343 O O . LYS A 1 166 ? 17.797 19.031 20.906 1 78.56 166 LYS A O 1
ATOM 1348 N N . TYR A 1 167 ? 16.734 17.156 20.281 1 77.44 167 TYR A N 1
ATOM 1349 C CA . TYR A 1 167 ? 15.836 17.281 21.422 1 77.44 167 TYR A CA 1
ATOM 1350 C C . TYR A 1 167 ? 15.852 16.016 22.266 1 77.44 167 TYR A C 1
ATOM 1352 O O . TYR A 1 167 ? 16.25 14.945 21.797 1 77.44 167 TYR A O 1
ATOM 1360 N N . SER A 1 168 ? 15.633 16.297 23.562 1 67.75 168 SER A N 1
ATOM 1361 C CA . SER A 1 168 ? 15.477 15.156 24.469 1 67.75 168 SER A CA 1
ATOM 1362 C C . SER A 1 168 ? 14.016 14.75 24.594 1 67.75 168 SER A C 1
ATOM 1364 O O . SER A 1 168 ? 13.117 15.578 24.469 1 67.75 168 SER A O 1
ATOM 1366 N N . GLY A 1 169 ? 13.781 13.492 24.391 1 70.69 169 GLY A N 1
ATOM 1367 C CA . GLY A 1 169 ? 12.477 13.031 24.812 1 70.69 169 GLY A CA 1
ATOM 1368 C C . GLY A 1 169 ? 11.578 12.594 23.672 1 70.69 169 GLY A C 1
ATOM 1369 O O . GLY A 1 169 ? 12.062 12.055 22.672 1 70.69 169 GLY A O 1
ATOM 1370 N N . ASP A 1 170 ? 10.266 12.883 23.875 1 82.56 170 ASP A N 1
ATOM 1371 C CA . ASP A 1 170 ? 9.18 12.398 23.031 1 82.56 170 ASP A CA 1
ATOM 1372 C C . ASP A 1 170 ? 8.984 13.305 21.812 1 82.56 170 ASP A C 1
ATOM 1374 O O . ASP A 1 170 ? 9.312 14.492 21.859 1 82.56 170 ASP A O 1
ATOM 1378 N N . LEU A 1 171 ? 8.562 12.766 20.719 1 90.94 171 LEU A N 1
ATOM 1379 C CA . LEU A 1 171 ? 8.164 13.531 19.531 1 90.94 171 LEU A CA 1
ATOM 1380 C C . LEU A 1 171 ? 6.852 14.266 19.781 1 90.94 171 LEU A C 1
ATOM 1382 O O . LEU A 1 171 ? 5.91 13.695 20.344 1 90.94 171 LEU A O 1
ATOM 1386 N N . PRO A 1 172 ? 6.84 15.57 19.438 1 93.75 172 PRO A N 1
ATOM 1387 C CA . PRO A 1 172 ? 5.523 16.203 19.469 1 93.75 172 PRO A CA 1
ATOM 1388 C C . PRO A 1 172 ? 4.516 15.539 18.531 1 93.75 172 PRO A C 1
ATOM 1390 O O . PRO A 1 172 ? 4.91 14.828 17.609 1 93.75 172 PRO A O 1
ATOM 1393 N N . ILE A 1 173 ? 3.24 15.773 18.766 1 95.94 173 ILE A N 1
ATOM 1394 C CA . ILE A 1 173 ? 2.182 15.008 18.109 1 95.94 173 ILE A CA 1
ATOM 1395 C C . ILE A 1 173 ? 2.24 15.227 16.609 1 95.94 173 ILE A C 1
ATOM 1397 O O . ILE A 1 173 ? 1.971 14.305 15.828 1 95.94 173 ILE A O 1
ATOM 1401 N N . TRP A 1 174 ? 2.605 16.453 16.094 1 94.56 174 TRP A N 1
ATOM 1402 C CA . TRP A 1 174 ? 2.59 16.719 14.664 1 94.56 174 TRP A CA 1
ATOM 1403 C C . TRP A 1 174 ? 3.773 16.047 13.969 1 94.56 174 TRP A C 1
ATOM 1405 O O . TRP A 1 174 ? 3.797 15.938 12.742 1 94.56 174 TRP A O 1
ATOM 1415 N N . THR A 1 175 ? 4.766 15.555 14.742 1 92.94 175 THR A N 1
ATOM 1416 C CA . THR A 1 175 ? 5.855 14.742 14.219 1 92.94 175 THR A CA 1
ATOM 1417 C C . THR A 1 175 ? 5.582 13.258 14.445 1 92.94 175 THR A C 1
ATOM 1419 O O . THR A 1 175 ? 5.809 12.438 13.555 1 92.94 175 THR A O 1
ATOM 1422 N N . ALA A 1 176 ? 5.043 12.922 15.586 1 94.19 176 ALA A N 1
ATOM 1423 C CA . ALA A 1 176 ? 4.777 11.531 15.969 1 94.19 176 ALA A CA 1
ATOM 1424 C C . ALA A 1 176 ? 3.768 10.891 15.023 1 94.19 176 ALA A C 1
ATOM 1426 O O . ALA A 1 176 ? 3.854 9.695 14.734 1 94.19 176 ALA A O 1
ATOM 1427 N N . ILE A 1 177 ? 2.842 11.695 14.547 1 94.88 177 ILE A N 1
ATOM 1428 C CA . ILE A 1 177 ? 1.756 11.164 13.727 1 94.88 177 ILE A CA 1
ATOM 1429 C C . ILE A 1 177 ? 2.32 10.586 12.43 1 94.88 177 ILE A C 1
ATOM 1431 O O . ILE A 1 177 ? 1.711 9.703 11.82 1 94.88 177 ILE A O 1
ATOM 1435 N N . GLU A 1 178 ? 3.467 11.094 11.977 1 92.88 178 GLU A N 1
ATOM 1436 C CA . GLU A 1 178 ? 4.086 10.648 10.734 1 92.88 178 GLU A CA 1
ATOM 1437 C C . GLU A 1 178 ? 4.621 9.227 10.859 1 92.88 178 GLU A C 1
ATOM 1439 O O . GLU A 1 178 ? 4.91 8.57 9.852 1 92.88 178 GLU A O 1
ATOM 1444 N N . LEU A 1 179 ? 4.746 8.742 12.078 1 92 179 LEU A N 1
ATOM 1445 C CA . LEU A 1 179 ? 5.281 7.406 12.32 1 92 179 LEU A CA 1
ATOM 1446 C C . LEU A 1 179 ? 4.16 6.379 12.414 1 92 179 LEU A C 1
ATOM 1448 O O . LEU A 1 179 ? 4.414 5.172 12.383 1 92 179 LEU A O 1
ATOM 1452 N N . LEU A 1 180 ? 2.91 6.871 12.492 1 93.75 180 LEU A N 1
ATOM 1453 C CA . LEU A 1 180 ? 1.792 5.961 12.727 1 93.75 180 LEU A CA 1
ATOM 1454 C C . LEU A 1 180 ? 1.375 5.262 11.438 1 93.75 180 LEU A C 1
ATOM 1456 O O . LEU A 1 180 ? 1.331 5.883 10.375 1 93.75 180 LEU A O 1
ATOM 1460 N N . ASP A 1 181 ? 1.119 3.969 11.547 1 92.75 181 ASP A N 1
ATOM 1461 C CA . ASP A 1 181 ? 0.393 3.316 10.461 1 92.75 181 ASP A CA 1
ATOM 1462 C C . ASP A 1 181 ? -1.111 3.549 10.594 1 92.75 181 ASP A C 1
ATOM 1464 O O . ASP A 1 181 ? -1.565 4.199 11.539 1 92.75 181 ASP A O 1
ATOM 1468 N N . PHE A 1 182 ? -1.843 3.08 9.656 1 95.88 182 PHE A N 1
ATOM 1469 C CA . PHE A 1 182 ? -3.273 3.359 9.617 1 95.88 182 PHE A CA 1
ATOM 1470 C C . PHE A 1 182 ? -3.959 2.855 10.883 1 95.88 182 PHE A C 1
ATOM 1472 O O . PHE A 1 182 ? -4.797 3.551 11.461 1 95.88 182 PHE A O 1
ATOM 1479 N N . GLY A 1 183 ? -3.609 1.598 11.312 1 95.69 183 GLY A N 1
ATOM 1480 C CA . GLY A 1 183 ? -4.215 1.021 12.5 1 95.69 183 GLY A CA 1
ATOM 1481 C C . GLY A 1 183 ? -3.934 1.819 13.758 1 95.69 183 GLY A C 1
ATOM 1482 O O . GLY A 1 183 ? -4.84 2.078 14.555 1 95.69 183 GLY A O 1
ATOM 1483 N N . ALA A 1 184 ? -2.701 2.193 13.938 1 96.69 184 ALA A N 1
ATOM 1484 C CA . ALA A 1 184 ? -2.314 2.994 15.094 1 96.69 184 ALA A CA 1
ATOM 1485 C C . ALA A 1 184 ? -3 4.355 15.07 1 96.69 184 ALA A C 1
ATOM 1487 O O . ALA A 1 184 ? -3.396 4.875 16.125 1 96.69 184 ALA A O 1
ATOM 1488 N N . MET A 1 185 ? -3.098 4.922 13.898 1 97.62 185 MET A N 1
ATOM 1489 C CA . MET A 1 185 ? -3.799 6.191 13.75 1 97.62 185 MET A CA 1
ATOM 1490 C C . MET A 1 185 ? -5.27 6.051 14.133 1 97.62 185 MET A C 1
ATOM 1492 O O . MET A 1 185 ? -5.793 6.863 14.898 1 97.62 185 MET A O 1
ATOM 1496 N N . ALA A 1 186 ? -5.922 5 13.609 1 98 186 ALA A N 1
ATOM 1497 C CA . ALA A 1 186 ? -7.336 4.766 13.906 1 98 186 ALA A CA 1
ATOM 1498 C C . ALA A 1 186 ? -7.551 4.539 15.406 1 98 186 ALA A C 1
ATOM 1500 O O . ALA A 1 186 ? -8.523 5.035 15.977 1 98 186 ALA A O 1
ATOM 1501 N N . THR A 1 187 ? -6.617 3.85 16.016 1 98.12 187 THR A N 1
ATOM 1502 C CA . THR A 1 187 ? -6.691 3.59 17.453 1 98.12 187 THR A CA 1
ATOM 1503 C C . THR A 1 187 ? -6.57 4.887 18.25 1 98.12 187 THR A C 1
ATOM 1505 O O . THR A 1 187 ? -7.344 5.133 19.172 1 98.12 187 THR A O 1
ATOM 1508 N N . LEU A 1 188 ? -5.609 5.688 17.891 1 98.5 188 LEU A N 1
ATOM 1509 C CA . LEU A 1 188 ? -5.457 6.973 18.562 1 98.5 188 LEU A CA 1
ATOM 1510 C C . LEU A 1 188 ? -6.711 7.824 18.391 1 98.5 188 LEU A C 1
ATOM 1512 O O . LEU A 1 188 ? -7.156 8.477 19.344 1 98.5 188 LEU A O 1
ATOM 1516 N N . PHE A 1 189 ? -7.273 7.84 17.234 1 98.75 189 PHE A N 1
ATOM 1517 C CA . PHE A 1 189 ? -8.5 8.594 16.984 1 98.75 189 PHE A CA 1
ATOM 1518 C C . PHE A 1 189 ? -9.594 8.195 17.969 1 98.75 189 PHE A C 1
ATOM 1520 O O . PHE A 1 189 ? -10.25 9.055 18.547 1 98.75 189 PHE A O 1
ATOM 1527 N N . THR A 1 190 ? -9.75 6.898 18.125 1 98.12 190 THR A N 1
ATOM 1528 C CA . THR A 1 190 ? -10.789 6.406 19.031 1 98.12 190 THR A CA 1
ATOM 1529 C C . THR A 1 190 ? -10.477 6.793 20.469 1 98.12 190 THR A C 1
ATOM 1531 O O . THR A 1 190 ? -11.367 6.812 21.328 1 98.12 190 THR A O 1
ATOM 1534 N N . GLY A 1 191 ? -9.242 7.047 20.75 1 98.25 191 GLY A N 1
ATOM 1535 C CA . GLY A 1 191 ? -8.82 7.41 22.094 1 98.25 191 GLY A CA 1
ATOM 1536 C C . GLY A 1 191 ? -8.961 8.891 22.375 1 98.25 191 GLY A C 1
ATOM 1537 O O . GLY A 1 191 ? -8.805 9.32 23.531 1 98.25 191 GLY A O 1
ATOM 1538 N N . LEU A 1 192 ? -9.219 9.695 21.375 1 98.62 192 LEU A N 1
ATOM 1539 C CA . LEU A 1 192 ? -9.422 11.133 21.562 1 98.62 192 LEU A CA 1
ATOM 1540 C C . LEU A 1 192 ? -10.664 11.391 22.406 1 98.62 192 LEU A C 1
ATOM 1542 O O . LEU A 1 192 ? -11.562 10.547 22.484 1 98.62 192 LEU A O 1
ATOM 1546 N N . LYS A 1 193 ? -10.703 12.57 23.062 1 98.44 193 LYS A N 1
ATOM 1547 C CA . LYS A 1 193 ? -11.938 13 23.703 1 98.44 193 LYS A CA 1
ATOM 1548 C C . LYS A 1 193 ? -13.07 13.141 22.688 1 98.44 193 LYS A C 1
ATOM 1550 O O . LYS A 1 193 ? -12.82 13.477 21.531 1 98.44 193 LYS A O 1
ATOM 1555 N N . ARG A 1 194 ? -14.242 12.93 23.156 1 98.12 194 ARG A N 1
ATOM 1556 C CA . ARG A 1 194 ? -15.406 12.977 22.266 1 98.12 194 ARG A CA 1
ATOM 1557 C C . ARG A 1 194 ? -15.445 14.281 21.484 1 98.12 194 ARG A C 1
ATOM 1559 O O . ARG A 1 194 ? -15.656 14.281 20.281 1 98.12 194 ARG A O 1
ATOM 1566 N N . VAL A 1 195 ? -15.203 15.367 22.125 1 98.19 195 VAL A N 1
ATOM 1567 C CA . VAL A 1 195 ? -15.273 16.688 21.5 1 98.19 195 VAL A CA 1
ATOM 1568 C C . VAL A 1 195 ? -14.242 16.781 20.359 1 98.19 195 VAL A C 1
ATOM 1570 O O . VAL A 1 195 ? -14.5 17.391 19.328 1 98.19 195 VAL A O 1
ATOM 1573 N N . ASP A 1 196 ? -13.086 16.156 20.562 1 98.5 196 ASP A N 1
ATOM 1574 C CA . ASP A 1 196 ? -12.031 16.172 19.562 1 98.5 196 ASP A CA 1
ATOM 1575 C C . ASP A 1 196 ? -12.383 15.266 18.375 1 98.5 196 ASP A C 1
ATOM 1577 O O . ASP A 1 196 ? -12.18 15.633 17.219 1 98.5 196 ASP A O 1
ATOM 1581 N N . ARG A 1 197 ? -12.938 14.055 18.688 1 98.62 197 ARG A N 1
ATOM 1582 C CA . ARG A 1 197 ? -13.375 13.164 17.625 1 98.62 197 ARG A CA 1
ATOM 1583 C C . ARG A 1 197 ? -14.43 13.828 16.75 1 98.62 197 ARG A C 1
ATOM 1585 O O . ARG A 1 197 ? -14.367 13.758 15.516 1 98.62 197 ARG A O 1
ATOM 1592 N N . ASP A 1 198 ? -15.328 14.484 17.438 1 98.5 198 ASP A N 1
ATOM 1593 C CA . ASP A 1 198 ? -16.406 15.148 16.719 1 98.5 198 ASP A CA 1
ATOM 1594 C C . ASP A 1 198 ? -15.891 16.297 15.875 1 98.5 198 ASP A C 1
ATOM 1596 O O . ASP A 1 198 ? -16.375 16.531 14.766 1 98.5 198 ASP A O 1
ATOM 1600 N N . ALA A 1 199 ? -14.938 16.984 16.359 1 98.25 199 ALA A N 1
ATOM 1601 C CA . ALA A 1 199 ? -14.344 18.078 15.602 1 98.25 199 ALA A CA 1
ATOM 1602 C C . ALA A 1 199 ? -13.648 17.578 14.336 1 98.25 199 ALA A C 1
ATOM 1604 O O . ALA A 1 199 ? -13.797 18.172 13.266 1 98.25 199 ALA A O 1
ATOM 1605 N N . VAL A 1 200 ? -12.922 16.5 14.461 1 98.31 200 VAL A N 1
ATOM 1606 C CA . VAL A 1 200 ? -12.25 15.906 13.305 1 98.31 200 VAL A CA 1
ATOM 1607 C C . VAL A 1 200 ? -13.289 15.445 12.281 1 98.31 200 VAL A C 1
ATOM 1609 O O . VAL A 1 200 ? -13.156 15.727 11.086 1 98.31 200 VAL A O 1
ATOM 1612 N N . ALA A 1 201 ? -14.281 14.766 12.797 1 98.44 201 ALA A N 1
ATOM 1613 C CA . ALA A 1 201 ? -15.344 14.273 11.922 1 98.44 201 ALA A CA 1
ATOM 1614 C C . ALA A 1 201 ? -16 15.414 11.156 1 98.44 201 ALA A C 1
ATOM 1616 O O . ALA A 1 201 ? -16.203 15.312 9.938 1 98.44 201 ALA A O 1
ATOM 1617 N N . ALA A 1 202 ? -16.281 16.484 11.836 1 97.56 202 ALA A N 1
ATOM 1618 C CA . ALA A 1 202 ? -16.922 17.641 11.219 1 97.56 202 ALA A CA 1
ATOM 1619 C C . ALA A 1 202 ? -16.078 18.188 10.078 1 97.56 202 ALA A C 1
ATOM 1621 O O . ALA A 1 202 ? -16.594 18.516 9.008 1 97.56 202 ALA A O 1
ATOM 1622 N N . ARG A 1 203 ? -14.82 18.25 10.289 1 95.69 203 ARG A N 1
ATOM 1623 C CA . ARG A 1 203 ? -13.906 18.812 9.305 1 95.69 203 ARG A CA 1
ATOM 1624 C C . ARG A 1 203 ? -13.812 17.922 8.07 1 95.69 203 ARG A C 1
ATOM 1626 O O . ARG A 1 203 ? -13.492 18.391 6.977 1 95.69 203 ARG A O 1
ATOM 1633 N N . LEU A 1 204 ? -14.148 16.672 8.227 1 96.81 204 LEU A N 1
ATOM 1634 C CA . LEU A 1 204 ? -14.055 15.719 7.125 1 96.81 204 LEU A CA 1
ATOM 1635 C C . LEU A 1 204 ? -15.43 15.461 6.512 1 96.81 204 LEU A C 1
ATOM 1637 O O . LEU A 1 204 ? -15.594 14.547 5.699 1 96.81 204 LEU A O 1
ATOM 1641 N N . GLY A 1 205 ? -16.391 16.203 6.969 1 95.56 205 GLY A N 1
ATOM 1642 C CA . GLY A 1 205 ? -17.719 16.125 6.391 1 95.56 205 GLY A CA 1
ATOM 1643 C C . GLY A 1 205 ? -18.547 14.969 6.945 1 95.56 205 GLY A C 1
ATOM 1644 O O . GLY A 1 205 ? -19.531 14.555 6.332 1 95.56 205 GLY A O 1
ATOM 1645 N N . VAL A 1 206 ? -18.141 14.398 8 1 97.81 206 VAL A N 1
ATOM 1646 C CA . VAL A 1 206 ? -18.891 13.336 8.672 1 97.81 206 VAL A CA 1
ATOM 1647 C C . VAL A 1 206 ? -19.781 13.93 9.75 1 97.81 206 VAL A C 1
ATOM 1649 O O . VAL A 1 206 ? -19.344 14.125 10.891 1 97.81 206 VAL A O 1
ATOM 1652 N N . VAL A 1 207 ? -21.016 14.125 9.367 1 96.88 207 VAL A N 1
ATOM 1653 C CA . VAL A 1 207 ? -21.891 14.922 10.227 1 96.88 207 VAL A CA 1
ATOM 1654 C C . VAL A 1 207 ? -23.234 14.203 10.414 1 96.88 207 VAL A C 1
ATOM 1656 O O . VAL A 1 207 ? -23.625 13.383 9.586 1 96.88 207 VAL A O 1
ATOM 1659 N N . ASP A 1 208 ? -23.844 14.477 11.5 1 94.5 208 ASP A N 1
ATOM 1660 C CA . ASP A 1 208 ? -25.172 13.938 11.766 1 94.5 208 ASP A CA 1
ATOM 1661 C C . ASP A 1 208 ? -26.266 14.812 11.156 1 94.5 208 ASP A C 1
ATOM 1663 O O . ASP A 1 208 ? -25.969 15.688 10.336 1 94.5 208 ASP A O 1
ATOM 1667 N N . GLU A 1 209 ? -27.453 14.508 11.477 1 91.81 209 GLU A N 1
ATOM 1668 C CA . GLU A 1 209 ? -28.594 15.188 10.891 1 91.81 209 GLU A CA 1
ATOM 1669 C C . GLU A 1 209 ? -28.625 16.656 11.281 1 91.81 209 GLU A C 1
ATOM 1671 O O . GLU A 1 209 ? -29.234 17.484 10.586 1 91.81 209 GLU A O 1
ATOM 1676 N N . HIS A 1 210 ? -27.984 16.984 12.375 1 93.25 210 HIS A N 1
ATOM 1677 C CA . HIS A 1 210 ? -27.922 18.375 12.844 1 93.25 210 HIS A CA 1
ATOM 1678 C C . HIS A 1 210 ? -26.625 19.047 12.414 1 93.25 210 HIS A C 1
ATOM 1680 O O . HIS A 1 210 ? -26.25 20.094 12.961 1 93.25 210 HIS A O 1
ATOM 1686 N N . 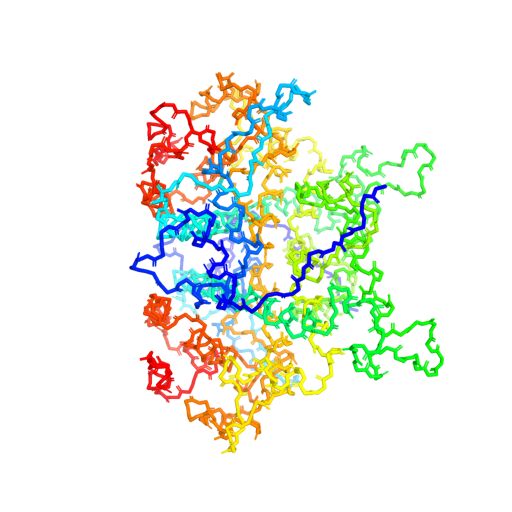ARG A 1 211 ? -25.844 18.375 11.547 1 92.06 211 ARG A N 1
ATOM 1687 C CA . ARG A 1 211 ? -24.609 18.891 10.945 1 92.06 211 ARG A CA 1
ATOM 1688 C C . ARG A 1 211 ? -23.5 18.969 11.984 1 92.06 211 ARG A C 1
ATOM 1690 O O . ARG A 1 211 ? -22.578 19.797 11.859 1 92.06 211 ARG A O 1
ATOM 1697 N N . ARG A 1 212 ? -23.688 18.266 13 1 95.88 212 ARG A N 1
ATOM 1698 C CA . ARG A 1 212 ? -22.609 18.141 13.977 1 95.88 212 ARG A CA 1
ATOM 1699 C C . ARG A 1 212 ? -21.703 16.969 13.641 1 95.88 212 ARG A C 1
ATOM 1701 O O . ARG A 1 212 ? -22.156 15.93 13.148 1 95.88 212 ARG A O 1
ATOM 1708 N N . GLY A 1 213 ? -20.453 17.188 13.906 1 97.19 213 GLY A N 1
ATOM 1709 C CA . GLY A 1 213 ? -19.531 16.109 13.656 1 97.19 213 GLY A CA 1
ATOM 1710 C C . GLY A 1 213 ? -19.859 14.844 14.438 1 97.19 213 GLY A C 1
ATOM 1711 O O . GLY A 1 213 ? -20.25 14.914 15.602 1 97.19 213 GLY A O 1
ATOM 1712 N N . ASP A 1 214 ? -19.781 13.766 13.766 1 97.62 214 ASP A N 1
ATOM 1713 C CA . ASP A 1 214 ? -20.047 12.477 14.398 1 97.62 214 ASP A CA 1
ATOM 1714 C C . ASP A 1 214 ? -18.781 11.617 14.438 1 97.62 214 ASP A C 1
ATOM 1716 O O . ASP A 1 214 ? -18.531 10.844 13.516 1 97.62 214 ASP A O 1
ATOM 1720 N N . GLY A 1 215 ? -18.109 11.672 15.547 1 97.88 215 GLY A N 1
ATOM 1721 C CA . GLY A 1 215 ? -16.844 10.961 15.711 1 97.88 215 GLY A CA 1
ATOM 1722 C C . GLY A 1 215 ? -17.016 9.453 15.75 1 97.88 215 GLY A C 1
ATOM 1723 O O . GLY A 1 215 ? -16.109 8.711 15.367 1 97.88 215 GLY A O 1
ATOM 1724 N N . SER A 1 216 ? -18.156 9.008 16.219 1 97.12 216 SER A N 1
ATOM 1725 C CA . SER A 1 216 ? -18.406 7.574 16.281 1 97.12 216 SER A CA 1
ATOM 1726 C C . SER A 1 216 ? -18.531 6.961 14.898 1 97.12 216 SER A C 1
ATOM 1728 O O . SER A 1 216 ? -18.047 5.852 14.656 1 97.12 216 SER A O 1
ATOM 1730 N N . VAL A 1 217 ? -19.156 7.695 13.992 1 97.44 217 VAL A N 1
ATOM 1731 C CA . VAL A 1 217 ? -19.297 7.238 12.609 1 97.44 217 VAL A CA 1
ATOM 1732 C C . VAL A 1 217 ? -17.922 7.207 11.938 1 97.44 217 VAL A C 1
ATOM 1734 O O . VAL A 1 217 ? -17.578 6.23 11.273 1 97.44 217 VAL A O 1
ATOM 1737 N N . LEU A 1 218 ? -17.188 8.266 12.133 1 98.44 218 LEU A N 1
ATOM 1738 C CA . LEU A 1 218 ? -15.852 8.305 11.539 1 98.44 218 LEU A CA 1
ATOM 1739 C C . LEU A 1 218 ? -14.984 7.176 12.094 1 98.44 218 LEU A C 1
ATOM 1741 O O . LEU A 1 218 ? -14.203 6.566 11.352 1 98.44 218 LEU A O 1
ATOM 1745 N N . ALA A 1 219 ? -15.109 6.883 13.367 1 98.31 219 ALA A N 1
ATOM 1746 C CA . ALA A 1 219 ? -14.359 5.781 13.961 1 98.31 219 ALA A CA 1
ATOM 1747 C C . ALA A 1 219 ? -14.688 4.457 13.273 1 98.31 219 ALA A C 1
ATOM 1749 O O . ALA A 1 219 ? -13.789 3.666 12.977 1 98.31 219 ALA A O 1
ATOM 1750 N N . ASN A 1 220 ? -15.938 4.277 13.07 1 98 220 ASN A N 1
ATOM 1751 C CA . ASN A 1 220 ? -16.359 3.092 12.336 1 98 220 ASN A CA 1
ATOM 1752 C C . ASN A 1 220 ? -15.773 3.064 10.93 1 98 220 ASN A C 1
ATOM 1754 O O . ASN A 1 220 ? -15.281 2.031 10.477 1 98 220 ASN A O 1
ATOM 1758 N N . TRP A 1 221 ? -15.828 4.188 10.203 1 98.44 221 TRP A N 1
ATOM 1759 C CA . TRP A 1 221 ? -15.297 4.27 8.844 1 98.44 221 TRP A CA 1
ATOM 1760 C C . TRP A 1 221 ? -13.805 3.963 8.82 1 98.44 221 TRP A C 1
ATOM 1762 O O . TRP A 1 221 ? -13.32 3.256 7.93 1 98.44 221 TRP A O 1
ATOM 1772 N N . LEU A 1 222 ? -13.078 4.492 9.805 1 98.5 222 LEU A N 1
ATOM 1773 C CA . LEU A 1 222 ? -11.641 4.266 9.844 1 98.5 222 LEU A CA 1
ATOM 1774 C C . LEU A 1 222 ? -11.328 2.787 10.047 1 98.5 222 LEU A C 1
ATOM 1776 O O . LEU A 1 222 ? -10.344 2.275 9.5 1 98.5 222 LEU A O 1
ATOM 1780 N N . ARG A 1 223 ? -12.148 2.135 10.812 1 97.69 223 ARG A N 1
ATOM 1781 C CA . ARG A 1 223 ? -11.977 0.695 10.984 1 97.69 223 ARG A CA 1
ATOM 1782 C C . ARG A 1 223 ? -12.195 -0.038 9.664 1 97.69 223 ARG A C 1
ATOM 1784 O O . ARG A 1 223 ? -11.414 -0.916 9.297 1 97.69 223 ARG A O 1
ATOM 1791 N N . VAL A 1 224 ? -13.219 0.292 8.977 1 97.88 224 VAL A N 1
ATOM 1792 C CA . VAL A 1 224 ? -13.539 -0.321 7.688 1 97.88 224 VAL A CA 1
ATOM 1793 C C . VAL A 1 224 ? -12.43 -0.018 6.68 1 97.88 224 VAL A C 1
ATOM 1795 O O . VAL A 1 224 ? -11.984 -0.908 5.953 1 97.88 224 VAL A O 1
ATOM 1798 N N . LEU A 1 225 ? -11.977 1.222 6.652 1 98.25 225 LEU A N 1
ATOM 1799 C CA . LEU A 1 225 ? -10.938 1.627 5.707 1 98.25 225 LEU A CA 1
ATOM 1800 C C . LEU A 1 225 ? -9.617 0.932 6.016 1 98.25 225 LEU A C 1
ATOM 1802 O O . LEU A 1 225 ? -8.844 0.621 5.105 1 98.25 225 LEU A O 1
ATOM 1806 N N . ASN A 1 226 ? -9.367 0.727 7.316 1 96.75 226 ASN A N 1
ATOM 1807 C CA . ASN A 1 226 ? -8.18 -0.044 7.68 1 96.75 226 ASN A CA 1
ATOM 1808 C C . ASN A 1 226 ? -8.227 -1.451 7.09 1 96.75 226 ASN A C 1
ATOM 1810 O O . ASN A 1 226 ? -7.227 -1.941 6.562 1 96.75 226 ASN A O 1
ATOM 1814 N N . PHE A 1 227 ? -9.391 -2.049 7.176 1 95.44 227 PHE A N 1
ATOM 1815 C CA . PHE A 1 227 ? -9.586 -3.377 6.609 1 95.44 227 PHE A CA 1
ATOM 1816 C C . PHE A 1 227 ? -9.359 -3.363 5.102 1 95.44 227 PHE A C 1
ATOM 1818 O O . PHE A 1 227 ? -8.648 -4.215 4.57 1 95.44 227 PHE A O 1
ATOM 1825 N N . VAL A 1 228 ? -9.906 -2.398 4.402 1 96.81 228 VAL A N 1
ATOM 1826 C CA . VAL A 1 228 ? -9.789 -2.279 2.953 1 96.81 228 VAL A CA 1
ATOM 1827 C C . VAL A 1 228 ? -8.336 -2.006 2.572 1 96.81 228 VAL A C 1
ATOM 1829 O O . VAL A 1 228 ? -7.805 -2.617 1.644 1 96.81 228 VAL A O 1
ATOM 1832 N N . ARG A 1 229 ? -7.746 -1.114 3.27 1 95.31 229 ARG A N 1
ATOM 1833 C CA . ARG A 1 229 ? -6.355 -0.754 3.025 1 95.31 229 ARG A CA 1
ATOM 1834 C C . ARG A 1 229 ? -5.449 -1.976 3.125 1 95.31 229 ARG A C 1
ATOM 1836 O O . ARG A 1 229 ? -4.594 -2.191 2.264 1 95.31 229 ARG A O 1
ATOM 1843 N N . ASN A 1 230 ? -5.633 -2.725 4.176 1 91.25 230 ASN A N 1
ATOM 1844 C CA . ASN A 1 230 ? -4.816 -3.918 4.383 1 91.25 230 ASN A CA 1
ATOM 1845 C C . ASN A 1 230 ? -5.062 -4.961 3.297 1 91.25 230 ASN A C 1
ATOM 1847 O O . ASN A 1 230 ? -4.129 -5.625 2.846 1 91.25 230 ASN A O 1
ATOM 1851 N N . THR A 1 231 ? -6.34 -5.102 2.955 1 93.19 231 THR A N 1
ATOM 1852 C CA . THR A 1 231 ? -6.688 -6.008 1.867 1 93.19 231 THR A CA 1
ATOM 1853 C C . THR A 1 231 ? -5.953 -5.625 0.586 1 93.19 231 THR A C 1
ATOM 1855 O O . THR A 1 231 ? -5.355 -6.477 -0.074 1 93.19 231 THR A O 1
ATOM 1858 N N . CYS A 1 232 ? -5.918 -4.355 0.28 1 94.62 232 CYS A N 1
ATOM 1859 C CA . CYS A 1 232 ? -5.285 -3.852 -0.934 1 94.62 232 CYS A CA 1
ATOM 1860 C C . CYS A 1 232 ? -3.766 -3.945 -0.834 1 94.62 232 CYS A C 1
ATOM 1862 O O . CYS A 1 232 ? -3.102 -4.355 -1.788 1 94.62 232 CYS A O 1
ATOM 1864 N N . ALA A 1 233 ? -3.244 -3.609 0.292 1 90.62 233 ALA A N 1
ATOM 1865 C CA . ALA A 1 233 ? -1.797 -3.592 0.486 1 90.62 233 ALA A CA 1
ATOM 1866 C C . ALA A 1 233 ? -1.213 -4.996 0.389 1 90.62 233 ALA A C 1
ATOM 1868 O O . ALA A 1 233 ? -0.076 -5.176 -0.054 1 90.62 233 ALA A O 1
ATOM 1869 N N . HIS A 1 234 ? -1.95 -5.926 0.736 1 88.56 234 HIS A N 1
ATOM 1870 C CA . HIS A 1 234 ? -1.496 -7.312 0.68 1 88.56 234 HIS A CA 1
ATOM 1871 C C . HIS A 1 234 ? -1.914 -7.977 -0.627 1 88.56 234 HIS A C 1
ATOM 1873 O O . HIS A 1 234 ? -1.686 -9.172 -0.821 1 88.56 234 HIS A O 1
ATOM 1879 N N . HIS A 1 235 ? -2.535 -7.258 -1.419 1 89.5 235 HIS A N 1
ATOM 1880 C CA . HIS A 1 235 ? -2.91 -7.66 -2.771 1 89.5 235 HIS A CA 1
ATOM 1881 C C . HIS A 1 235 ? -3.959 -8.766 -2.746 1 89.5 235 HIS A C 1
ATOM 1883 O O . HIS A 1 235 ? -3.98 -9.625 -3.629 1 89.5 235 HIS A O 1
ATOM 1889 N N . ALA A 1 236 ? -4.707 -8.852 -1.702 1 91.62 236 ALA A N 1
ATOM 1890 C CA . ALA A 1 236 ? -5.805 -9.812 -1.621 1 91.62 236 ALA A CA 1
ATOM 1891 C C . ALA A 1 236 ? -6.973 -9.383 -2.506 1 91.62 236 ALA A C 1
ATOM 1893 O O . ALA A 1 236 ? -7.074 -8.219 -2.893 1 91.62 236 ALA A O 1
ATOM 1894 N N . ARG A 1 237 ? -7.746 -10.328 -2.852 1 94.38 237 ARG A N 1
ATOM 1895 C CA . ARG A 1 237 ? -8.938 -10.07 -3.656 1 94.38 237 ARG A CA 1
ATOM 1896 C C . ARG A 1 237 ? -9.883 -9.109 -2.945 1 94.38 237 ARG A C 1
ATOM 1898 O O . ARG A 1 237 ? -10.242 -9.328 -1.787 1 94.38 237 ARG A O 1
ATOM 1905 N N . LEU A 1 238 ? -10.312 -8.039 -3.701 1 96.25 238 LEU A N 1
ATOM 1906 C CA . LEU A 1 238 ? -11.195 -7.023 -3.146 1 96.25 238 LEU A CA 1
ATOM 1907 C C . LEU A 1 238 ? -12.594 -7.133 -3.746 1 96.25 238 LEU A C 1
ATOM 1909 O O . LEU A 1 238 ? -13.594 -7.031 -3.029 1 96.25 238 LEU A O 1
ATOM 1913 N N . TRP A 1 239 ? -12.938 -7.273 -5.078 1 94.25 239 TRP A N 1
ATOM 1914 C CA . TRP A 1 239 ? -14.164 -7.09 -5.848 1 94.25 239 TRP A CA 1
ATOM 1915 C C . TRP A 1 239 ? -15.266 -8.016 -5.34 1 94.25 239 TRP A C 1
ATOM 1917 O O . TRP A 1 239 ? -16.438 -7.633 -5.316 1 94.25 239 TRP A O 1
ATOM 1927 N N . ASN A 1 240 ? -15.148 -9.117 -4.762 1 93.12 240 ASN A N 1
ATOM 1928 C CA . ASN A 1 240 ? -16.156 -10.055 -4.27 1 93.12 240 ASN A CA 1
ATOM 1929 C C . ASN A 1 240 ? -15.773 -10.609 -2.896 1 93.12 240 ASN A C 1
ATOM 1931 O O . ASN A 1 240 ? -16 -11.781 -2.609 1 93.12 240 ASN A O 1
ATOM 1935 N N . ARG A 1 241 ? -15.211 -9.758 -2.158 1 93.56 241 ARG A N 1
ATOM 1936 C CA . ARG A 1 241 ? -14.789 -10.141 -0.817 1 93.56 241 ARG A CA 1
ATOM 1937 C C . ARG A 1 241 ? -15.898 -9.898 0.199 1 93.56 241 ARG A C 1
ATOM 1939 O O . ARG A 1 241 ? -16.641 -8.922 0.098 1 93.56 241 ARG A O 1
ATOM 1946 N N . HIS A 1 242 ? -16 -10.773 1.133 1 92.19 242 HIS A N 1
ATOM 1947 C CA . HIS A 1 242 ? -16.875 -10.562 2.285 1 92.19 242 HIS A CA 1
ATOM 1948 C C . HIS A 1 242 ? -16.172 -9.703 3.342 1 92.19 242 HIS A C 1
ATOM 1950 O O . HIS A 1 242 ? -15.117 -10.07 3.854 1 92.19 242 HIS A O 1
ATOM 1956 N N . PHE A 1 243 ? -16.75 -8.602 3.662 1 92.56 243 PHE A N 1
ATOM 1957 C CA . PHE A 1 243 ? -16.172 -7.68 4.637 1 92.56 243 PHE A CA 1
ATOM 1958 C C . PHE A 1 243 ? -16.594 -8.047 6.051 1 92.56 243 PHE A C 1
ATOM 1960 O O . PHE A 1 243 ? -17.797 -8.117 6.34 1 92.56 243 PHE A O 1
ATOM 1967 N N . THR A 1 244 ? -15.656 -8.289 6.895 1 88.5 244 THR A N 1
ATOM 1968 C CA . THR A 1 244 ? -15.945 -8.547 8.297 1 88.5 244 THR A CA 1
ATOM 1969 C C . THR A 1 244 ? -16.234 -7.246 9.039 1 88.5 244 THR A C 1
ATOM 1971 O O . THR A 1 244 ? -16.984 -7.238 10.023 1 88.5 244 THR A O 1
ATOM 1974 N N . GLU A 1 245 ? -15.555 -6.191 8.664 1 91.44 245 GLU A N 1
ATOM 1975 C CA . GLU A 1 245 ? -15.82 -4.84 9.148 1 91.44 245 GLU A CA 1
ATOM 1976 C C . GLU A 1 245 ? -16.766 -4.094 8.211 1 91.44 245 GLU A C 1
ATOM 1978 O O . GLU A 1 245 ? -16.438 -3.852 7.051 1 91.44 245 GLU A O 1
ATOM 1983 N N . LYS A 1 246 ? -17.969 -3.715 8.742 1 94.81 246 LYS A N 1
ATOM 1984 C CA . LYS A 1 246 ? -19 -3.125 7.883 1 94.81 246 LYS A CA 1
ATOM 1985 C C . LYS A 1 246 ? -19.25 -1.664 8.242 1 94.81 246 LYS A C 1
ATOM 1987 O O . LYS A 1 246 ? -19.156 -1.286 9.414 1 94.81 246 LYS A O 1
ATOM 1992 N N . VAL A 1 247 ? -19.531 -0.891 7.215 1 96.56 247 VAL A N 1
ATOM 1993 C CA . VAL A 1 247 ? -19.969 0.485 7.426 1 96.56 247 VAL A CA 1
ATOM 1994 C C . VAL A 1 247 ? -21.297 0.493 8.172 1 96.56 247 VAL A C 1
ATOM 1996 O O . VAL A 1 247 ? -22.234 -0.203 7.781 1 96.56 247 VAL A O 1
ATOM 1999 N N . ARG A 1 248 ? -21.297 1.196 9.242 1 93.5 248 ARG A N 1
ATOM 2000 C CA . ARG A 1 248 ? -22.547 1.394 9.938 1 93.5 248 ARG A CA 1
ATOM 2001 C C . ARG A 1 248 ? -23.484 2.314 9.148 1 93.5 248 ARG A C 1
ATOM 2003 O O . ARG A 1 248 ? -23.141 3.477 8.906 1 93.5 248 ARG A O 1
ATOM 2010 N N . THR A 1 249 ? -24.625 1.862 8.828 1 91.44 249 THR A N 1
ATOM 2011 C CA . THR A 1 249 ? -25.484 2.598 7.898 1 91.44 249 THR A CA 1
ATOM 2012 C C . THR A 1 249 ? -26.578 3.338 8.648 1 91.44 249 THR A C 1
ATOM 2014 O O . THR A 1 249 ? -27.281 4.176 8.07 1 91.44 249 THR A O 1
ATOM 2017 N N . SER A 1 250 ? -26.734 3.133 9.898 1 85.75 250 SER A N 1
ATOM 2018 C CA . SER A 1 250 ? -27.828 3.721 10.656 1 85.75 250 SER A CA 1
ATOM 2019 C C . SER A 1 250 ? -27.594 5.199 10.922 1 85.75 250 SER A C 1
ATOM 2021 O O . SER A 1 250 ? -28.547 5.965 11.125 1 85.75 250 SER A O 1
ATOM 2023 N N . ALA A 1 251 ? -26.375 5.676 10.938 1 83 251 ALA A N 1
ATOM 2024 C CA . ALA A 1 251 ? -26.078 7.047 11.352 1 83 251 ALA A CA 1
ATOM 2025 C C . ALA A 1 251 ? -25.609 7.883 10.164 1 83 251 ALA A C 1
ATOM 2027 O O . ALA A 1 251 ? -24.719 8.727 10.305 1 83 251 ALA A O 1
ATOM 2028 N N . LEU A 1 252 ? -26.234 7.707 8.977 1 90 252 LEU A N 1
ATOM 2029 C CA . LEU A 1 252 ? -25.766 8.391 7.781 1 90 252 LEU A CA 1
ATOM 2030 C C . LEU A 1 252 ? -26.75 9.477 7.352 1 90 252 LEU A C 1
ATOM 2032 O O . LEU A 1 252 ? -26.594 10.07 6.277 1 90 252 LEU A O 1
ATOM 2036 N N . GLY A 1 253 ? -27.688 9.766 8.227 1 81.75 253 GLY A N 1
ATOM 2037 C CA . GLY A 1 253 ? -28.797 10.656 7.891 1 81.75 253 GLY A CA 1
ATOM 2038 C C . GLY A 1 253 ? -28.344 12.062 7.551 1 81.75 253 GLY A C 1
ATOM 2039 O O . GLY A 1 253 ? -29 12.758 6.766 1 81.75 253 GLY A O 1
ATOM 2040 N N . GLY A 1 254 ? -27.266 12.547 8.07 1 88.94 254 GLY A N 1
ATOM 2041 C CA . GLY A 1 254 ? -26.766 13.891 7.828 1 88.94 254 GLY A CA 1
ATOM 2042 C C . GLY A 1 254 ? -25.969 14.016 6.539 1 88.94 254 GLY A C 1
ATOM 2043 O O . GLY A 1 254 ? -25.625 15.117 6.121 1 88.94 254 GLY A O 1
ATOM 2044 N N . MET A 1 255 ? -25.719 12.922 5.902 1 93.44 255 MET A N 1
ATOM 2045 C CA . MET A 1 255 ? -24.938 12.875 4.664 1 93.44 255 MET A CA 1
ATOM 2046 C C . MET A 1 255 ? -25.781 12.344 3.514 1 93.44 255 MET A C 1
ATOM 2048 O O . MET A 1 255 ? -25.875 11.133 3.311 1 93.44 255 MET A O 1
ATOM 2052 N N . LYS A 1 256 ? -26.359 13.242 2.76 1 90.12 256 LYS A N 1
ATOM 2053 C CA . LYS A 1 256 ? -27.375 12.953 1.759 1 90.12 256 LYS A CA 1
ATOM 2054 C C . LYS A 1 256 ? -26.859 11.953 0.725 1 90.12 256 LYS A C 1
ATOM 2056 O O . LYS A 1 256 ? -27.609 11.055 0.304 1 90.12 256 LYS A O 1
ATOM 2061 N N . ASN A 1 257 ? -25.672 12.125 0.32 1 90.56 257 ASN A N 1
ATOM 2062 C CA . ASN A 1 257 ? -25.109 11.281 -0.731 1 90.56 257 ASN A CA 1
ATOM 2063 C C . ASN A 1 257 ? -24.906 9.844 -0.254 1 90.56 257 ASN A C 1
ATOM 2065 O O . ASN A 1 257 ? -24.672 8.945 -1.062 1 90.56 257 ASN A O 1
ATOM 2069 N N . LEU A 1 258 ? -25.047 9.586 1.066 1 95.12 258 LEU A N 1
ATOM 2070 C CA . LEU A 1 258 ? -24.812 8.258 1.62 1 95.12 258 LEU A CA 1
ATOM 2071 C C . LEU A 1 258 ? -26.109 7.645 2.143 1 95.12 258 LEU A C 1
ATOM 2073 O O . LEU A 1 258 ? -26.109 6.504 2.613 1 95.12 258 LEU A O 1
ATOM 2077 N N . ARG A 1 259 ? -27.234 8.312 2.039 1 92.75 259 ARG A N 1
ATOM 2078 C CA . ARG A 1 259 ? -28.5 7.879 2.611 1 92.75 259 ARG A CA 1
ATOM 2079 C C . ARG A 1 259 ? -28.969 6.57 1.983 1 92.75 259 ARG A C 1
ATOM 2081 O O . ARG A 1 259 ? -29.625 5.758 2.641 1 92.75 259 ARG A O 1
ATOM 2088 N N . HIS A 1 260 ? -28.609 6.379 0.702 1 93.62 260 HIS A N 1
ATOM 2089 C CA . HIS A 1 260 ? -29.031 5.172 0.004 1 93.62 260 HIS A CA 1
ATOM 2090 C C . HIS A 1 260 ? -28.453 3.922 0.665 1 93.62 260 HIS A C 1
ATOM 2092 O O . HIS A 1 260 ? -29 2.826 0.51 1 93.62 260 HIS A O 1
ATOM 2098 N N . LEU A 1 261 ? -27.391 4.055 1.431 1 95.75 261 LEU A N 1
ATOM 2099 C CA . LEU A 1 261 ? -26.766 2.924 2.105 1 95.75 261 LEU A CA 1
ATOM 2100 C C . LEU A 1 261 ? -27.656 2.383 3.211 1 95.75 261 LEU A C 1
ATOM 2102 O O . LEU A 1 261 ? -27.484 1.249 3.662 1 95.75 261 LEU A O 1
ATOM 2106 N N . GLN A 1 262 ? -28.531 3.209 3.707 1 92.94 262 GLN A N 1
ATOM 2107 C CA . GLN A 1 262 ? -29.438 2.793 4.777 1 92.94 262 GLN A CA 1
ATOM 2108 C C . GLN A 1 262 ? -30.406 1.722 4.293 1 92.94 262 GLN A C 1
ATOM 2110 O O . GLN A 1 262 ? -31 1 5.098 1 92.94 262 GLN A O 1
ATOM 2115 N N . HIS A 1 263 ? -30.5 1.547 2.949 1 90.69 263 HIS A N 1
ATOM 2116 C CA . HIS A 1 263 ? -31.5 0.649 2.398 1 90.69 263 HIS A CA 1
ATOM 2117 C C . HIS A 1 263 ? -30.859 -0.521 1.664 1 90.69 263 HIS A C 1
ATOM 2119 O O . HIS A 1 263 ? -31.547 -1.297 0.997 1 90.69 263 HIS A O 1
ATOM 2125 N N . ILE A 1 264 ? -29.625 -0.646 1.796 1 91.5 264 ILE A N 1
ATOM 2126 C CA . ILE A 1 264 ? -28.969 -1.742 1.091 1 91.5 264 ILE A CA 1
ATOM 2127 C C . ILE A 1 264 ? -29.172 -3.045 1.864 1 91.5 264 ILE A C 1
ATOM 2129 O O . ILE A 1 264 ? -29.375 -3.025 3.08 1 91.5 264 ILE A O 1
ATOM 2133 N N . SER A 1 265 ? -29.156 -4.184 1.19 1 93.88 265 SER A N 1
ATOM 2134 C CA . SER A 1 265 ? -29.359 -5.492 1.802 1 93.88 265 SER A CA 1
ATOM 2135 C C . SER A 1 265 ? -28.234 -5.836 2.762 1 93.88 265 SER A C 1
ATOM 2137 O O . SER A 1 265 ? -27.156 -5.246 2.695 1 93.88 265 SER A O 1
ATOM 2139 N N . GLU A 1 266 ? -28.5 -6.734 3.658 1 92 266 GLU A N 1
ATOM 2140 C CA . GLU A 1 266 ? -27.469 -7.203 4.59 1 92 266 GLU A CA 1
ATOM 2141 C C . GLU A 1 266 ? -26.281 -7.793 3.85 1 92 266 GLU A C 1
ATOM 2143 O O . GLU A 1 266 ? -25.125 -7.59 4.254 1 92 266 GLU A O 1
ATOM 2148 N N . ARG A 1 267 ? -26.578 -8.492 2.82 1 93.38 267 ARG A N 1
ATOM 2149 C CA . ARG A 1 267 ? -25.516 -9.055 1.99 1 93.38 267 ARG A CA 1
ATOM 2150 C C . ARG A 1 267 ? -24.625 -7.949 1.419 1 93.38 267 ARG A C 1
ATOM 2152 O O . ARG A 1 267 ? -23.391 -8.039 1.487 1 93.38 267 ARG A O 1
ATOM 2159 N N . ASP A 1 268 ? -25.25 -6.926 0.95 1 95.19 268 ASP A N 1
ATOM 2160 C CA . ASP A 1 268 ? -24.516 -5.863 0.268 1 95.19 268 ASP A CA 1
ATOM 2161 C C . ASP A 1 268 ? -23.75 -4.988 1.267 1 95.19 268 ASP A C 1
ATOM 2163 O O . ASP A 1 268 ? -22.734 -4.383 0.926 1 95.19 268 ASP A O 1
ATOM 2167 N N . ARG A 1 269 ? -24.203 -4.973 2.514 1 95.06 269 ARG A N 1
ATOM 2168 C CA . ARG A 1 269 ? -23.516 -4.23 3.562 1 95.06 269 ARG A CA 1
ATOM 2169 C C . ARG A 1 269 ? -22.141 -4.84 3.848 1 95.06 269 ARG A C 1
ATOM 2171 O O . ARG A 1 269 ? -21.234 -4.152 4.324 1 95.06 269 ARG A O 1
ATOM 2178 N N . ALA A 1 270 ? -22.062 -6.125 3.521 1 95.75 270 ALA A N 1
ATOM 2179 C CA . ALA A 1 270 ? -20.812 -6.848 3.799 1 95.75 270 ALA A CA 1
ATOM 2180 C C . ALA A 1 270 ? -19.938 -6.918 2.559 1 95.75 270 ALA A C 1
ATOM 2182 O O . ALA A 1 270 ? -19.062 -7.793 2.455 1 95.75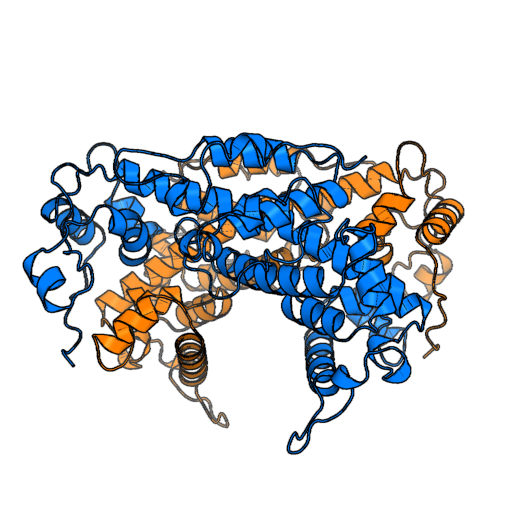 270 ALA A O 1
ATOM 2183 N N . ARG A 1 271 ? -20.172 -6.035 1.589 1 97.06 271 ARG A N 1
ATOM 2184 C CA . ARG A 1 271 ? -19.391 -6.008 0.36 1 97.06 271 ARG A CA 1
ATOM 2185 C C . ARG A 1 271 ? -18.641 -4.691 0.223 1 97.06 271 ARG A C 1
ATOM 2187 O O . ARG A 1 271 ? -18.625 -3.873 1.146 1 97.06 271 ARG A O 1
ATOM 2194 N N . PHE A 1 272 ? -18.016 -4.52 -0.924 1 98.06 272 PHE A N 1
ATOM 2195 C CA . PHE A 1 272 ? -17.062 -3.439 -1.151 1 98.06 272 PHE A CA 1
ATOM 2196 C C . PHE A 1 272 ? -17.781 -2.102 -1.275 1 98.06 272 PHE A C 1
ATOM 2198 O O . PHE A 1 272 ? -17.266 -1.068 -0.853 1 98.06 272 PHE A O 1
ATOM 2205 N N . TYR A 1 273 ? -18.938 -2.057 -1.746 1 98.06 273 TYR A N 1
ATOM 2206 C CA . TYR A 1 273 ? -19.562 -0.821 -2.201 1 98.06 273 TYR A CA 1
ATOM 2207 C C . TYR A 1 273 ? -19.719 0.167 -1.052 1 98.06 273 TYR A C 1
ATOM 2209 O O . TYR A 1 273 ? -19.391 1.348 -1.191 1 98.06 273 TYR A O 1
ATOM 2217 N N . PRO A 1 274 ? -20.188 -0.241 0.105 1 97.81 274 PRO A N 1
ATOM 2218 C CA . PRO A 1 274 ? -20.312 0.746 1.18 1 97.81 274 PRO A CA 1
ATOM 2219 C C . PRO A 1 274 ? -18.984 1.43 1.512 1 97.81 274 PRO A C 1
ATOM 2221 O O . PRO A 1 274 ? -18.953 2.641 1.747 1 97.81 274 PRO A O 1
ATOM 2224 N N . ALA A 1 275 ? -17.922 0.652 1.525 1 98.19 275 ALA A N 1
ATOM 2225 C CA . ALA A 1 275 ? -16.594 1.229 1.775 1 98.19 275 ALA A CA 1
ATOM 2226 C C . ALA A 1 275 ? -16.234 2.244 0.697 1 98.19 275 ALA A C 1
ATOM 2228 O O . ALA A 1 275 ? -15.703 3.316 0.999 1 98.19 275 ALA A O 1
ATOM 2229 N N . LEU A 1 276 ? -16.5 1.904 -0.557 1 98.25 276 LEU A N 1
ATOM 2230 C CA . LEU A 1 276 ? -16.219 2.822 -1.655 1 98.25 276 LEU A CA 1
ATOM 2231 C C . LEU A 1 276 ? -17.016 4.117 -1.498 1 98.25 276 LEU A C 1
ATOM 2233 O O . LEU A 1 276 ? -16.5 5.203 -1.746 1 98.25 276 LEU A O 1
ATOM 2237 N N . ALA A 1 277 ? -18.234 3.971 -1.124 1 97.44 277 ALA A N 1
ATOM 2238 C CA . ALA A 1 277 ? -19.094 5.141 -0.961 1 97.44 277 ALA A CA 1
ATOM 2239 C C . ALA A 1 277 ? -18.531 6.09 0.096 1 97.44 277 ALA A C 1
ATOM 2241 O O . ALA A 1 277 ? -18.547 7.309 -0.089 1 97.44 277 ALA A O 1
ATOM 2242 N N . VAL A 1 278 ? -18.094 5.539 1.159 1 97.56 278 VAL A N 1
ATOM 2243 C CA . VAL A 1 278 ? -17.547 6.379 2.221 1 97.56 278 VAL A CA 1
ATOM 2244 C C . VAL A 1 278 ? -16.234 7 1.762 1 97.56 278 VAL A C 1
ATOM 2246 O O . VAL A 1 278 ? -15.953 8.156 2.064 1 97.56 278 VAL A O 1
ATOM 2249 N N . ILE A 1 279 ? -15.422 6.238 1.027 1 98.25 279 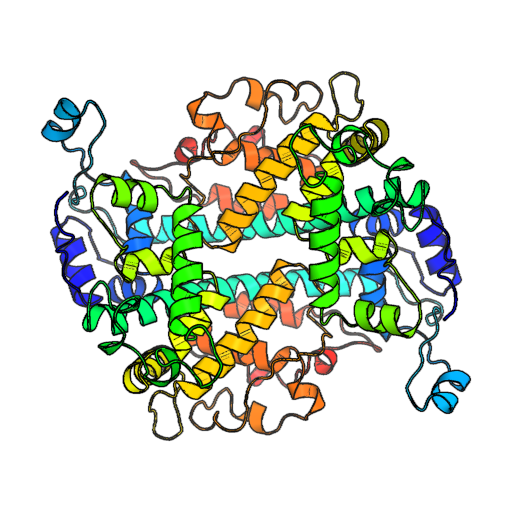ILE A N 1
ATOM 2250 C CA . ILE A 1 279 ? -14.195 6.777 0.452 1 98.25 279 ILE A CA 1
ATOM 2251 C C . ILE A 1 279 ? -14.531 7.945 -0.471 1 98.25 279 ILE A C 1
ATOM 2253 O O . ILE A 1 279 ? -13.883 8.992 -0.412 1 98.25 279 ILE A O 1
ATOM 2257 N N . TRP A 1 280 ? -15.516 7.703 -1.247 1 97.25 280 TRP A N 1
ATOM 2258 C CA . TRP A 1 280 ? -15.977 8.719 -2.188 1 97.25 280 TRP A CA 1
ATOM 2259 C C . TRP A 1 280 ? -16.344 10.008 -1.461 1 97.25 280 TRP A C 1
ATOM 2261 O O . TRP A 1 280 ? -15.969 11.102 -1.885 1 97.25 280 TRP A O 1
ATOM 2271 N N . HIS A 1 281 ? -17.031 9.898 -0.397 1 96.69 281 HIS A N 1
ATOM 2272 C CA . HIS A 1 281 ? -17.484 11.023 0.422 1 96.69 281 HIS A CA 1
ATOM 2273 C C . HIS A 1 281 ? -16.297 11.75 1.048 1 96.69 281 HIS A C 1
ATOM 2275 O O . HIS A 1 281 ? -16.188 12.969 0.953 1 96.69 281 HIS A O 1
ATOM 2281 N N . LEU A 1 282 ? -15.414 11.031 1.66 1 97.69 282 LEU A N 1
ATOM 2282 C CA . LEU A 1 282 ? -14.258 11.617 2.33 1 97.69 282 LEU A CA 1
ATOM 2283 C C . LEU A 1 282 ? -13.352 12.328 1.332 1 97.69 282 LEU A C 1
ATOM 2285 O O . LEU A 1 282 ? -12.852 13.414 1.613 1 97.69 282 LEU A O 1
ATOM 2289 N N . MET A 1 283 ? -13.164 11.727 0.169 1 96.88 283 MET A N 1
ATOM 2290 C CA . MET A 1 283 ? -12.32 12.336 -0.858 1 96.88 283 MET A CA 1
ATOM 2291 C C . MET A 1 283 ? -12.93 13.641 -1.352 1 96.88 283 MET A C 1
ATOM 2293 O O . MET A 1 283 ? -12.203 14.578 -1.689 1 96.88 283 MET A O 1
ATOM 2297 N N . SER A 1 284 ? -14.211 13.68 -1.37 1 94.88 284 SER A N 1
ATOM 2298 C CA . SER A 1 284 ? -14.883 14.906 -1.775 1 94.88 284 SER A CA 1
ATOM 2299 C C . SER A 1 284 ? -14.609 16.047 -0.79 1 94.88 284 SER A C 1
ATOM 2301 O O . SER A 1 284 ? -14.555 17.203 -1.178 1 94.88 284 SER A O 1
ATOM 2303 N N . ALA A 1 285 ? -14.461 15.688 0.435 1 94.06 285 ALA A N 1
ATOM 2304 C CA . ALA A 1 285 ? -14.18 16.672 1.472 1 94.06 285 ALA A CA 1
ATOM 2305 C C . ALA A 1 285 ? -12.703 17.047 1.496 1 94.06 285 ALA A C 1
ATOM 2307 O O . ALA A 1 285 ? -12.344 18.219 1.641 1 94.06 285 ALA A O 1
ATOM 2308 N N . ILE A 1 286 ? -11.867 16.109 1.333 1 94.69 286 ILE A N 1
ATOM 2309 C CA . ILE A 1 286 ? -10.43 16.25 1.544 1 94.69 286 ILE A CA 1
ATOM 2310 C C . ILE A 1 286 ? -9.773 16.828 0.292 1 94.69 286 ILE A C 1
ATOM 2312 O O . ILE A 1 286 ? -8.867 17.656 0.386 1 94.69 286 ILE A O 1
ATOM 2316 N N . ALA A 1 287 ? -10.281 16.406 -0.833 1 91.5 287 ALA A N 1
ATOM 2317 C CA . ALA A 1 287 ? -9.656 16.797 -2.094 1 91.5 287 ALA A CA 1
ATOM 2318 C C . ALA A 1 287 ? -10.711 17.047 -3.168 1 91.5 287 ALA A C 1
ATOM 2320 O O . ALA A 1 287 ? -10.742 16.375 -4.191 1 91.5 287 ALA A O 1
ATOM 2321 N N . PRO A 1 288 ? -11.414 18.062 -3.01 1 88.5 288 PRO A N 1
ATOM 2322 C CA . PRO A 1 288 ? -12.5 18.344 -3.945 1 88.5 288 PRO A CA 1
ATOM 2323 C C . PRO A 1 288 ? -12.008 18.594 -5.367 1 88.5 288 PRO A C 1
ATOM 2325 O O . PRO A 1 288 ? -12.742 18.328 -6.332 1 88.5 288 PRO A O 1
ATOM 2328 N N . GLY A 1 289 ? -10.867 19.062 -5.547 1 86.56 289 GLY A N 1
ATOM 2329 C CA . GLY A 1 289 ? -10.352 19.359 -6.871 1 86.56 289 GLY A CA 1
ATOM 2330 C C . GLY A 1 289 ? -9.594 18.203 -7.492 1 86.56 289 GLY A C 1
ATOM 2331 O O . GLY A 1 289 ? -9.055 18.328 -8.594 1 86.56 289 GLY A O 1
ATOM 2332 N N . SER A 1 290 ? -9.586 17.094 -6.84 1 88.69 290 SER A N 1
ATOM 2333 C CA . SER A 1 290 ? -8.836 15.945 -7.324 1 88.69 290 SER A CA 1
ATOM 2334 C C . SER A 1 290 ? -9.539 15.273 -8.492 1 88.69 290 SER A C 1
ATOM 2336 O O . SER A 1 290 ? -10.773 15.289 -8.57 1 88.69 290 SER A O 1
ATOM 2338 N N . SER A 1 291 ? -8.727 14.703 -9.398 1 92.81 291 SER A N 1
ATOM 2339 C CA . SER A 1 291 ? -9.281 13.953 -10.523 1 92.81 291 SER A CA 1
ATOM 2340 C C . SER A 1 291 ? -9.562 12.508 -10.133 1 92.81 291 SER A C 1
ATOM 2342 O O . SER A 1 291 ? -9.945 11.695 -10.977 1 92.81 291 SER A O 1
ATOM 2344 N N . TRP A 1 292 ? -9.375 12.172 -8.914 1 95.19 292 TRP A N 1
ATOM 2345 C CA . TRP A 1 292 ? -9.5 10.797 -8.445 1 95.19 292 TRP A CA 1
ATOM 2346 C C . TRP A 1 292 ? -10.898 10.25 -8.742 1 95.19 292 TRP A C 1
ATOM 2348 O O . TRP A 1 292 ? -11.039 9.117 -9.211 1 95.19 292 TRP A O 1
ATOM 2358 N N . HIS A 1 293 ? -11.938 11.07 -8.508 1 96.31 293 HIS A N 1
ATOM 2359 C CA . HIS A 1 293 ? -13.312 10.625 -8.703 1 96.31 293 HIS A CA 1
ATOM 2360 C C . HIS A 1 293 ? -13.555 10.219 -10.156 1 96.31 293 HIS A C 1
ATOM 2362 O O . HIS A 1 293 ? -14.102 9.141 -10.422 1 96.31 293 HIS A O 1
ATOM 2368 N N . ALA A 1 294 ? -13.07 11.055 -11.023 1 95.88 294 ALA A N 1
ATOM 2369 C CA . ALA A 1 294 ? -13.273 10.781 -12.445 1 95.88 294 ALA A CA 1
ATOM 2370 C C . ALA A 1 294 ? -12.492 9.539 -12.883 1 95.88 294 ALA A C 1
ATOM 2372 O O . ALA A 1 294 ? -13.016 8.695 -13.617 1 95.88 294 ALA A O 1
ATOM 2373 N N . ARG A 1 295 ? -11.281 9.438 -12.453 1 95.44 295 ARG A N 1
ATOM 2374 C CA . ARG A 1 295 ? -10.453 8.297 -12.812 1 95.44 295 ARG A CA 1
ATOM 2375 C C . ARG A 1 295 ? -11.023 6.996 -12.25 1 95.44 295 ARG A C 1
ATOM 2377 O O . ARG A 1 295 ? -11.031 5.969 -12.93 1 95.44 295 ARG A O 1
ATOM 2384 N N . THR A 1 296 ? -11.484 7.051 -11.016 1 96.94 296 THR A N 1
ATOM 2385 C CA . THR A 1 296 ? -12.055 5.863 -10.398 1 96.94 296 THR A CA 1
ATOM 2386 C C . THR A 1 296 ? -13.367 5.473 -11.078 1 96.94 296 THR A C 1
ATOM 2388 O O . THR A 1 296 ? -13.648 4.289 -11.258 1 96.94 296 THR A O 1
ATOM 2391 N N . ARG A 1 297 ? -14.133 6.469 -11.438 1 96.62 297 ARG A N 1
ATOM 2392 C CA . ARG A 1 297 ? -15.344 6.191 -12.195 1 96.62 297 ARG A CA 1
ATOM 2393 C C . ARG A 1 297 ? -15.031 5.43 -13.477 1 96.62 297 ARG A C 1
ATOM 2395 O O . ARG A 1 297 ? -15.727 4.477 -13.828 1 96.62 297 ARG A O 1
ATOM 2402 N N . THR A 1 298 ? -14.039 5.859 -14.156 1 96.56 298 THR A N 1
ATOM 2403 C CA . THR A 1 298 ? -13.617 5.18 -15.375 1 96.56 298 THR A CA 1
ATOM 2404 C C . THR A 1 298 ? -13.266 3.723 -15.094 1 96.56 298 THR A C 1
ATOM 2406 O O . THR A 1 298 ? -13.633 2.832 -15.859 1 96.56 298 THR A O 1
ATOM 2409 N N . VAL A 1 299 ? -12.594 3.451 -14.016 1 97.19 299 VAL A N 1
ATOM 2410 C CA . VAL A 1 299 ? -12.25 2.088 -13.625 1 97.19 299 VAL A CA 1
ATOM 2411 C C . VAL A 1 299 ? -13.523 1.288 -13.367 1 97.19 299 VAL A C 1
ATOM 2413 O O . VAL A 1 299 ? -13.68 0.17 -13.859 1 97.19 299 VAL A O 1
ATOM 2416 N N . LEU A 1 300 ? -14.43 1.889 -12.609 1 97.56 300 LEU A N 1
ATOM 2417 C CA . LEU A 1 300 ? -15.672 1.209 -12.25 1 97.56 300 LEU A CA 1
ATOM 2418 C C . LEU A 1 300 ? -16.5 0.889 -13.492 1 97.56 300 LEU A C 1
ATOM 2420 O O . LEU A 1 300 ? -17.047 -0.204 -13.609 1 97.56 300 LEU A O 1
ATOM 2424 N N . ASP A 1 301 ? -16.531 1.858 -14.375 1 96.44 301 ASP A N 1
ATOM 2425 C CA . ASP A 1 301 ? -17.281 1.671 -15.609 1 96.44 301 ASP A CA 1
ATOM 2426 C C . ASP A 1 301 ? -16.656 0.576 -16.469 1 96.44 301 ASP A C 1
ATOM 2428 O O . ASP A 1 301 ? -17.312 0.021 -17.359 1 96.44 301 ASP A O 1
ATOM 2432 N N . GLY A 1 302 ? -15.414 0.271 -16.25 1 96.5 302 GLY A N 1
ATOM 2433 C CA . GLY A 1 302 ? -14.703 -0.743 -17.016 1 96.5 302 GLY A CA 1
ATOM 2434 C C . GLY A 1 302 ? -14.883 -2.143 -16.453 1 96.5 302 GLY A C 1
ATOM 2435 O O . GLY A 1 302 ? -14.234 -3.086 -16.906 1 96.5 302 GLY A O 1
ATOM 2436 N N . PHE A 1 303 ? -15.75 -2.338 -15.43 1 97.81 303 PHE A N 1
ATOM 2437 C CA . PHE A 1 303 ? -16 -3.678 -14.914 1 97.81 303 PHE A CA 1
ATOM 2438 C C . PHE A 1 303 ? -16.391 -4.629 -16.031 1 97.81 303 PHE A C 1
ATOM 2440 O O . PHE A 1 303 ? -17.266 -4.32 -16.844 1 97.81 303 PHE A O 1
ATOM 2447 N N . PRO A 1 304 ? -15.695 -5.789 -16.094 1 97.5 304 PRO A N 1
ATOM 2448 C CA . PRO A 1 304 ? -15.977 -6.723 -17.188 1 97.5 304 PRO A CA 1
ATOM 2449 C C . PRO A 1 304 ? -17.203 -7.586 -16.922 1 97.5 304 PRO A C 1
ATOM 2451 O O . PRO A 1 304 ? -17.094 -8.812 -16.828 1 97.5 304 PRO A O 1
ATOM 2454 N N . ALA A 1 305 ? -18.328 -6.965 -16.875 1 97.12 305 ALA A N 1
ATOM 2455 C CA . ALA A 1 305 ? -19.578 -7.664 -16.594 1 97.12 305 ALA A CA 1
ATOM 2456 C C . ALA A 1 305 ? -19.922 -8.641 -17.719 1 97.12 305 ALA A C 1
ATOM 2458 O O . ALA A 1 305 ? -19.641 -8.375 -18.891 1 97.12 305 ALA A O 1
ATOM 2459 N N . ASP A 1 306 ? -20.453 -9.727 -17.312 1 95.69 306 ASP A N 1
ATOM 2460 C CA . ASP A 1 306 ? -21.016 -10.695 -18.25 1 95.69 306 ASP A CA 1
ATOM 2461 C C . ASP A 1 306 ? -22.234 -11.406 -17.641 1 95.69 306 ASP A C 1
ATOM 2463 O O . ASP A 1 306 ? -22.922 -10.844 -16.797 1 95.69 306 ASP A O 1
ATOM 2467 N N . GLY A 1 307 ? -22.641 -12.461 -18.125 1 93.81 307 GLY A N 1
ATOM 2468 C CA . GLY A 1 307 ? -23.812 -13.148 -17.641 1 93.81 307 GLY A CA 1
ATOM 2469 C C . GLY A 1 307 ? -23.625 -13.773 -16.266 1 93.81 307 GLY A C 1
ATOM 2470 O O . GLY A 1 307 ? -24.578 -14.219 -15.641 1 93.81 307 GLY A O 1
ATOM 2471 N N . VAL A 1 308 ? -22.422 -13.781 -15.719 1 95.81 308 VAL A N 1
ATOM 2472 C CA . VAL A 1 308 ? -22.125 -14.508 -14.492 1 95.81 308 VAL A CA 1
ATOM 2473 C C . VAL A 1 308 ? -21.719 -13.516 -13.391 1 95.81 308 VAL A C 1
ATOM 2475 O O . VAL A 1 308 ? -22.172 -13.641 -12.25 1 95.81 308 VAL A O 1
ATOM 2478 N N . VAL A 1 309 ? -20.938 -12.516 -13.727 1 97.38 309 VAL A N 1
ATOM 2479 C CA . VAL A 1 309 ? -20.453 -11.57 -12.719 1 97.38 309 VAL A CA 1
ATOM 2480 C C . VAL A 1 309 ? -20.891 -10.156 -13.094 1 97.38 309 VAL A C 1
ATOM 2482 O O . VAL A 1 309 ? -21.109 -9.852 -14.266 1 97.38 309 VAL A O 1
ATOM 2485 N N . GLY A 1 310 ? -20.984 -9.297 -12.109 1 97.44 310 GLY A N 1
ATOM 2486 C CA . GLY A 1 310 ? -21.328 -7.895 -12.289 1 97.44 310 GLY A CA 1
ATOM 2487 C C . GLY A 1 310 ? -21.062 -7.047 -11.062 1 97.44 310 GLY A C 1
ATOM 2488 O O . GLY A 1 310 ? -20.641 -7.559 -10.023 1 97.44 310 GLY A O 1
ATOM 2489 N N . PRO A 1 311 ? -21.297 -5.727 -11.18 1 97 311 PRO A N 1
ATOM 2490 C CA . PRO A 1 311 ? -21.062 -4.809 -10.062 1 97 311 PRO A CA 1
ATOM 2491 C C . PRO A 1 311 ? -21.875 -5.172 -8.82 1 97 311 PRO A C 1
ATOM 2493 O O . PRO A 1 311 ? -21.438 -4.887 -7.695 1 97 311 PRO A O 1
ATOM 2496 N N . ALA A 1 312 ? -22.984 -5.871 -9.047 1 96.75 312 ALA A N 1
ATOM 2497 C CA . ALA A 1 312 ? -23.812 -6.289 -7.914 1 96.75 312 ALA A CA 1
ATOM 2498 C C . ALA A 1 312 ? -23.047 -7.238 -6.996 1 96.75 312 ALA A C 1
ATOM 2500 O O . ALA A 1 312 ? -23.312 -7.285 -5.793 1 96.75 312 ALA A O 1
ATOM 2501 N N . ASP A 1 313 ? -22.109 -7.98 -7.523 1 96.75 313 ASP A N 1
ATOM 2502 C CA . ASP A 1 313 ? -21.297 -8.906 -6.742 1 96.75 313 ASP A CA 1
ATOM 2503 C C . ASP A 1 313 ? -20.391 -8.148 -5.777 1 96.75 313 ASP A C 1
ATOM 2505 O O . ASP A 1 313 ? -19.875 -8.734 -4.82 1 96.75 313 ASP A O 1
ATOM 2509 N N . MET A 1 314 ? -20.219 -6.844 -5.996 1 97.56 314 MET A N 1
ATOM 2510 C CA . MET A 1 314 ? -19.406 -5.988 -5.121 1 97.56 314 MET A CA 1
ATOM 2511 C C . MET A 1 314 ? -20.312 -5.164 -4.203 1 97.56 314 MET A C 1
ATOM 2513 O O . MET A 1 314 ? -19.812 -4.316 -3.453 1 97.56 314 MET A O 1
ATOM 2517 N N . GLY A 1 315 ? -21.609 -5.387 -4.316 1 97.38 315 GLY A N 1
ATOM 2518 C CA . GLY A 1 315 ? -22.562 -4.695 -3.455 1 97.38 315 GLY A CA 1
ATOM 2519 C C . GLY A 1 315 ? -23.094 -3.416 -4.066 1 97.38 315 GLY A C 1
ATOM 2520 O O . GLY A 1 315 ? -23.781 -2.645 -3.395 1 97.38 315 GLY A O 1
ATOM 2521 N N . PHE A 1 316 ? -22.797 -3.176 -5.332 1 97.44 316 PHE A N 1
ATOM 2522 C CA . PHE A 1 316 ? -23.312 -1.971 -5.98 1 97.44 316 PHE A CA 1
ATOM 2523 C C . PHE A 1 316 ? -24.812 -2.059 -6.184 1 97.44 316 PHE A C 1
ATOM 2525 O O . PHE A 1 316 ? -25.312 -3.039 -6.734 1 97.44 316 PHE A O 1
ATOM 2532 N N . PRO A 1 317 ? -25.5 -1.077 -5.734 1 96.19 317 PRO A N 1
ATOM 2533 C CA . PRO A 1 317 ? -26.938 -1.064 -6 1 96.19 317 PRO A CA 1
ATOM 2534 C C . PRO A 1 317 ? -27.266 -0.688 -7.445 1 96.19 317 PRO A C 1
ATOM 2536 O O . PRO A 1 317 ? -26.422 -0.133 -8.148 1 96.19 317 PRO A O 1
ATOM 2539 N N . PRO A 1 318 ? -28.516 -1.089 -7.836 1 92.81 318 PRO A N 1
ATOM 2540 C CA . PRO A 1 318 ? -28.922 -0.612 -9.156 1 92.81 318 PRO A CA 1
ATOM 2541 C C . PRO A 1 318 ? -28.828 0.905 -9.297 1 92.81 318 PRO A C 1
ATOM 2543 O O . PRO A 1 318 ? -29.188 1.639 -8.375 1 92.81 318 PRO A O 1
ATOM 2546 N N . GLY A 1 319 ? -28.203 1.387 -10.328 1 90.88 319 GLY A N 1
ATOM 2547 C CA . GLY A 1 319 ? -28.094 2.814 -10.578 1 90.88 319 GLY A CA 1
ATOM 2548 C C . GLY A 1 319 ? -27.031 3.482 -9.719 1 90.88 319 GLY A C 1
ATOM 2549 O O . GLY A 1 319 ? -27.109 4.688 -9.461 1 90.88 319 GLY A O 1
ATOM 2550 N N . TRP A 1 320 ? -26.109 2.709 -9.219 1 93 320 TRP A N 1
ATOM 2551 C CA . TRP A 1 320 ? -25.094 3.207 -8.305 1 93 320 TRP A CA 1
ATOM 2552 C C . TRP A 1 320 ? -24.391 4.426 -8.891 1 93 320 TRP A C 1
ATOM 2554 O O . TRP A 1 320 ? -23.875 5.27 -8.148 1 93 320 TRP A O 1
ATOM 2564 N N . GLY A 1 321 ? -24.359 4.645 -10.227 1 90.75 321 GLY A N 1
ATOM 2565 C CA . GLY A 1 321 ? -23.719 5.781 -10.867 1 90.75 321 GLY A CA 1
ATOM 2566 C C . GLY A 1 321 ? -24.266 7.117 -10.398 1 90.75 321 GLY A C 1
ATOM 2567 O O . GLY A 1 321 ? -23.531 8.109 -10.359 1 90.75 321 GLY A O 1
ATOM 2568 N N . ARG A 1 322 ? -25.484 7.188 -9.992 1 90.25 322 ARG A N 1
ATOM 2569 C CA . ARG A 1 322 ? -26.125 8.414 -9.539 1 90.25 322 ARG A CA 1
ATOM 2570 C C . ARG A 1 322 ? -25.656 8.797 -8.141 1 90.25 322 ARG A C 1
ATOM 2572 O O . ARG A 1 322 ? -25.719 9.961 -7.758 1 90.25 322 ARG A O 1
ATOM 2579 N N . HIS A 1 323 ? -25.188 7.77 -7.441 1 89.31 323 HIS A N 1
ATOM 2580 C CA . HIS A 1 323 ? -24.797 7.996 -6.059 1 89.31 323 HIS A CA 1
ATOM 2581 C C . HIS A 1 323 ? -23.328 8.383 -5.961 1 89.31 323 HIS A C 1
ATOM 2583 O O . HIS A 1 323 ? -22.906 9.031 -4.996 1 89.31 323 HIS A O 1
ATOM 2589 N N . LEU A 1 324 ? -22.516 7.969 -6.934 1 90.25 324 LEU A N 1
ATOM 2590 C CA . LEU A 1 324 ? -21.094 8.273 -6.949 1 90.25 324 LEU A CA 1
ATOM 2591 C C . LEU A 1 324 ? -20.781 9.398 -7.941 1 90.25 324 LEU A C 1
ATOM 2593 O O . LEU A 1 324 ? -20.047 9.195 -8.898 1 90.25 324 LEU A O 1
ATOM 2597 N N . ARG A 1 325 ? -21.453 10.438 -7.734 1 83.81 325 ARG A N 1
ATOM 2598 C CA . ARG A 1 325 ? -21.203 11.633 -8.523 1 83.81 325 ARG A CA 1
ATOM 2599 C C . ARG A 1 325 ? -20.312 12.617 -7.762 1 83.81 325 ARG A C 1
ATOM 2601 O O . ARG A 1 325 ? -20.422 12.727 -6.539 1 83.81 325 ARG A O 1
ATOM 2608 N N . HIS A 1 326 ? -19.297 12.992 -8.508 1 69.44 326 HIS A N 1
ATOM 2609 C CA . HIS A 1 326 ? -18.453 13.992 -7.875 1 69.44 326 HIS A CA 1
ATOM 2610 C C . HIS A 1 326 ? -19.203 15.312 -7.684 1 69.44 326 HIS A C 1
ATOM 2612 O O . HIS A 1 326 ? -19.703 15.883 -8.648 1 69.44 326 HIS A O 1
ATOM 2618 N N . ARG A 1 327 ? -19.719 15.602 -6.477 1 61.62 327 ARG A N 1
ATOM 2619 C CA . ARG A 1 327 ? -20.297 16.906 -6.133 1 61.62 327 ARG A CA 1
ATOM 2620 C C . ARG A 1 327 ? -19.422 17.641 -5.129 1 61.62 327 ARG A C 1
ATOM 2622 O O . ARG A 1 327 ? -19.109 17.109 -4.059 1 61.62 327 ARG A O 1
ATOM 2629 N N . PRO A 1 328 ? -18.656 18.719 -5.637 1 53.94 328 PRO A N 1
ATOM 2630 C CA . PRO A 1 328 ? -17.953 19.453 -4.582 1 53.94 328 PRO A CA 1
ATOM 2631 C C . PRO A 1 328 ? -18.828 19.703 -3.357 1 53.94 328 PRO A C 1
ATOM 2633 O O . PRO A 1 328 ? -20.047 19.906 -3.49 1 53.94 328 PRO A O 1
ATOM 2636 N N . LEU A 1 329 ? -18.422 19.109 -2.102 1 44.12 329 LEU A N 1
ATOM 2637 C CA . LEU A 1 329 ? -19.188 19.406 -0.896 1 44.12 329 LEU A CA 1
ATOM 2638 C C . LEU A 1 329 ? -19.344 20.922 -0.699 1 44.12 329 LEU A C 1
ATOM 2640 O O . LEU A 1 329 ? -18.359 21.656 -0.793 1 44.12 329 LEU A O 1
ATOM 2644 N N . THR A 1 330 ? -20.422 21.594 -1.209 1 40.47 330 THR A N 1
ATOM 2645 C CA . THR A 1 330 ? -20.688 23 -0.922 1 40.47 330 THR A CA 1
ATOM 2646 C C . THR A 1 330 ? -20.75 23.234 0.583 1 40.47 330 THR A C 1
ATOM 2648 O O . THR A 1 330 ? -21.25 22.391 1.331 1 40.47 330 THR A O 1
ATOM 2651 N N . MET B 1 1 ? 20.031 18.984 26.219 1 60.38 1 MET B N 1
ATOM 2652 C CA . MET B 1 1 ? 19.297 19.188 24.984 1 60.38 1 MET B CA 1
ATOM 2653 C C . MET B 1 1 ? 18.109 20.125 25.188 1 60.38 1 MET B C 1
ATOM 2655 O O . MET B 1 1 ? 17.531 20.156 26.281 1 60.38 1 MET B O 1
ATOM 2659 N N . PRO B 1 2 ? 18 21.125 24.25 1 64.5 2 PRO B N 1
ATOM 2660 C CA . PRO B 1 2 ? 16.922 22.078 24.484 1 64.5 2 PRO B CA 1
ATOM 2661 C C . PRO B 1 2 ? 15.547 21.406 24.531 1 64.5 2 PRO B C 1
ATOM 2663 O O . PRO B 1 2 ? 15.367 20.328 23.969 1 64.5 2 PRO B O 1
ATOM 2666 N N . ASN B 1 3 ? 14.781 21.953 25.375 1 76.94 3 ASN B N 1
ATOM 2667 C CA . ASN B 1 3 ? 13.398 21.516 25.438 1 76.94 3 ASN B CA 1
ATOM 2668 C C . ASN B 1 3 ? 12.609 21.938 24.203 1 76.94 3 ASN B C 1
ATOM 2670 O O . ASN B 1 3 ? 12.82 23.031 23.672 1 76.94 3 ASN B O 1
ATOM 2674 N N . TYR B 1 4 ? 11.914 21.016 23.641 1 81.44 4 TYR B N 1
ATOM 2675 C CA . TYR B 1 4 ? 11.055 21.359 22.516 1 81.44 4 TYR B CA 1
ATOM 2676 C C . TYR B 1 4 ? 10 22.391 22.938 1 81.44 4 TYR B C 1
ATOM 2678 O O . TYR B 1 4 ? 9.18 22.125 23.812 1 81.44 4 TYR B O 1
ATOM 2686 N N . ALA B 1 5 ? 10.07 23.578 22.312 1 79.44 5 ALA B N 1
ATOM 2687 C CA . ALA B 1 5 ? 9.234 24.688 22.781 1 79.44 5 ALA B CA 1
ATOM 2688 C C . ALA B 1 5 ? 8.383 25.25 21.656 1 79.44 5 ALA B C 1
ATOM 2690 O O . ALA B 1 5 ? 7.75 26.297 21.828 1 79.44 5 ALA B O 1
ATOM 2691 N N . LYS B 1 6 ? 8.312 24.609 20.562 1 85.12 6 LYS B N 1
ATOM 2692 C CA . LYS B 1 6 ? 7.516 25.156 19.453 1 85.12 6 LYS B CA 1
ATOM 2693 C C . LYS B 1 6 ? 6.023 25.109 19.781 1 85.12 6 LYS B C 1
ATOM 2695 O O . LYS B 1 6 ? 5.512 24.062 20.188 1 85.12 6 LYS B O 1
ATOM 2700 N N . PRO B 1 7 ? 5.398 26.203 19.547 1 89.5 7 PRO B N 1
ATOM 2701 C CA . PRO B 1 7 ? 3.977 26.266 19.891 1 89.5 7 PRO B CA 1
ATOM 2702 C C . PRO B 1 7 ? 3.084 25.641 18.812 1 89.5 7 PRO B C 1
ATOM 2704 O O . PRO B 1 7 ? 3.518 25.453 17.672 1 89.5 7 PRO B O 1
ATOM 2707 N N . TYR B 1 8 ? 1.877 25.266 19.266 1 93.88 8 TYR B N 1
ATOM 2708 C CA . TYR B 1 8 ? 0.826 24.906 18.328 1 93.88 8 TYR B CA 1
ATOM 2709 C C . TYR B 1 8 ? 0.427 26.094 17.453 1 93.88 8 TYR B C 1
ATOM 2711 O O . TYR B 1 8 ? 0.313 27.219 17.953 1 93.88 8 TYR B O 1
ATOM 2719 N N . LEU B 1 9 ? 0.307 25.922 16.188 1 95.62 9 LEU B N 1
ATOM 2720 C CA . LEU B 1 9 ? -0.205 26.906 15.234 1 95.62 9 LEU B CA 1
ATOM 2721 C C . LEU B 1 9 ? -1.354 26.328 14.422 1 95.62 9 LEU B C 1
ATOM 2723 O O . LEU B 1 9 ? -1.294 25.172 13.984 1 95.62 9 LEU B O 1
ATOM 2727 N N . THR B 1 10 ? -2.402 27.094 14.234 1 95.19 10 THR B N 1
ATOM 2728 C CA . THR B 1 10 ? -3.473 26.719 13.32 1 95.19 10 THR B CA 1
ATOM 2729 C C . THR B 1 10 ? -2.973 26.703 11.883 1 95.19 10 THR B C 1
ATOM 2731 O O . THR B 1 10 ? -1.922 27.266 11.578 1 95.19 10 THR B O 1
ATOM 2734 N N . PRO B 1 11 ? -3.732 26.094 11.039 1 94.44 11 PRO B N 1
ATOM 2735 C CA . PRO B 1 11 ? -3.322 26.094 9.633 1 94.44 11 PRO B CA 1
ATOM 2736 C C . PRO B 1 11 ? -3.141 27.5 9.07 1 94.44 11 PRO B C 1
ATOM 2738 O O . PRO B 1 11 ? -2.191 27.766 8.328 1 94.44 11 PRO B O 1
ATOM 2741 N N . ALA B 1 12 ? -4 28.375 9.43 1 95.44 12 ALA B N 1
ATOM 2742 C CA . ALA B 1 12 ? -3.881 29.766 8.984 1 95.44 12 ALA B CA 1
ATOM 2743 C C . ALA B 1 12 ? -2.613 30.406 9.531 1 95.44 12 ALA B C 1
ATOM 2745 O O . ALA B 1 12 ? -1.928 31.156 8.82 1 95.44 12 ALA B O 1
ATOM 2746 N N . GLN B 1 13 ? -2.32 30.156 10.781 1 97.25 13 GLN B N 1
ATOM 2747 C CA . GLN B 1 13 ? -1.109 30.688 11.398 1 97.25 13 GLN B CA 1
ATOM 2748 C C . GLN B 1 13 ? 0.14 30.062 10.789 1 97.25 13 GLN B C 1
ATOM 2750 O O . GLN B 1 13 ? 1.17 30.719 10.648 1 97.25 13 GLN B O 1
ATOM 2755 N N . GLN B 1 14 ? 0.039 28.781 10.445 1 96.94 14 GLN B N 1
ATOM 2756 C CA . GLN B 1 14 ? 1.136 28.109 9.758 1 96.94 14 GLN B CA 1
ATOM 2757 C C . GLN B 1 14 ? 1.407 28.734 8.398 1 96.94 14 GLN B C 1
ATOM 2759 O O . GLN B 1 14 ? 2.562 28.938 8.016 1 96.94 14 GLN B O 1
ATOM 2764 N N . ALA B 1 15 ? 0.334 29.016 7.688 1 97.25 15 ALA B N 1
ATOM 2765 C CA . ALA B 1 15 ? 0.472 29.672 6.391 1 97.25 15 ALA B CA 1
ATOM 2766 C C . ALA B 1 15 ? 1.144 31.047 6.535 1 97.25 15 ALA B C 1
ATOM 2768 O O . ALA B 1 15 ? 2.023 31.391 5.746 1 97.25 15 ALA B O 1
ATOM 2769 N N . ALA B 1 16 ? 0.73 31.781 7.535 1 97.12 16 ALA B N 1
ATOM 2770 C CA . ALA B 1 16 ? 1.332 33.094 7.801 1 97.12 16 ALA B CA 1
ATOM 2771 C C . ALA B 1 16 ? 2.814 32.969 8.133 1 97.12 16 ALA B C 1
ATOM 2773 O O . ALA B 1 16 ? 3.631 33.781 7.719 1 97.12 16 ALA B O 1
ATOM 2774 N N . LEU B 1 17 ? 3.119 31.938 8.875 1 96.94 17 LEU B N 1
ATOM 2775 C CA . LEU B 1 17 ? 4.508 31.672 9.219 1 96.94 17 LEU B CA 1
ATOM 2776 C C . LEU B 1 17 ? 5.336 31.375 7.973 1 96.94 17 LEU B C 1
ATOM 2778 O O . LEU B 1 17 ? 6.457 31.875 7.836 1 96.94 17 LEU B O 1
ATOM 2782 N N . LEU B 1 18 ? 4.812 30.578 7.066 1 96.69 18 LEU B N 1
ATOM 2783 C CA . LEU B 1 18 ? 5.488 30.266 5.812 1 96.69 18 LEU B CA 1
ATOM 2784 C C . LEU B 1 18 ? 5.754 31.516 4.996 1 96.69 18 LEU B C 1
ATOM 2786 O O . LEU B 1 18 ? 6.832 31.672 4.422 1 96.69 18 LEU B O 1
ATOM 2790 N N . ALA B 1 19 ? 4.773 32.344 4.977 1 97.31 19 ALA B N 1
ATOM 2791 C CA . ALA B 1 19 ? 4.926 33.594 4.258 1 97.31 19 ALA B CA 1
ATOM 2792 C C . ALA B 1 19 ? 6.039 34.438 4.867 1 97.31 19 ALA B C 1
ATOM 2794 O O . ALA B 1 19 ? 6.863 35.031 4.148 1 97.31 19 ALA B O 1
ATOM 2795 N N . ARG B 1 20 ? 6.086 34.5 6.172 1 97.19 20 ARG B N 1
ATOM 2796 C CA . ARG B 1 20 ? 7.113 35.281 6.867 1 97.19 20 ARG B CA 1
ATOM 2797 C C . ARG B 1 20 ? 8.5 34.688 6.613 1 97.19 20 ARG B C 1
ATOM 2799 O O . ARG B 1 20 ? 9.5 35.406 6.664 1 97.19 20 ARG B O 1
ATOM 2806 N N . ARG B 1 21 ? 8.5 33.469 6.332 1 96.69 21 ARG B N 1
ATOM 2807 C CA . ARG B 1 21 ? 9.758 32.75 6.117 1 96.69 21 ARG B CA 1
ATOM 2808 C C . ARG B 1 21 ? 10.172 32.812 4.648 1 96.69 21 ARG B C 1
ATOM 2810 O O . ARG B 1 21 ? 11.141 32.156 4.25 1 96.69 21 ARG B O 1
ATOM 2817 N N . GLY B 1 22 ? 9.336 33.469 3.801 1 97.31 22 GLY B N 1
ATOM 2818 C CA . GLY B 1 22 ? 9.789 33.781 2.453 1 97.31 22 GLY B CA 1
ATOM 2819 C C . GLY B 1 22 ? 8.945 33.125 1.377 1 97.31 22 GLY B C 1
ATOM 2820 O O . GLY B 1 22 ? 9.102 33.406 0.19 1 97.31 22 GLY B O 1
ATOM 2821 N N . THR B 1 23 ? 8.031 32.25 1.792 1 97.12 23 THR B N 1
ATOM 2822 C CA . THR B 1 23 ? 7.238 31.516 0.815 1 97.12 23 THR B CA 1
ATOM 2823 C C . THR B 1 23 ? 6.141 32.406 0.225 1 97.12 23 THR B C 1
ATOM 2825 O O . THR B 1 23 ? 5.441 33.094 0.958 1 97.12 23 THR B O 1
ATOM 2828 N N . ASP B 1 24 ? 6.055 32.406 -1.069 1 97.88 24 ASP B N 1
ATOM 2829 C CA . ASP B 1 24 ? 4.965 33.094 -1.771 1 97.88 24 ASP B CA 1
ATOM 2830 C C . ASP B 1 24 ? 3.729 32.188 -1.851 1 97.88 24 ASP B C 1
ATOM 2832 O O . ASP B 1 24 ? 3.736 31.172 -2.535 1 97.88 24 ASP B O 1
ATOM 2836 N N . LEU B 1 25 ? 2.639 32.594 -1.282 1 97.5 25 LEU B N 1
ATOM 2837 C CA . LEU B 1 25 ? 1.447 31.75 -1.178 1 97.5 25 LEU B CA 1
ATOM 2838 C C . LEU B 1 25 ? 0.452 32.094 -2.285 1 97.5 25 LEU B C 1
ATOM 2840 O O . LEU B 1 25 ? -0.621 31.484 -2.361 1 97.5 25 LEU B O 1
ATOM 2844 N N . VAL B 1 26 ? 0.792 32.969 -3.16 1 94.06 26 VAL B N 1
ATOM 2845 C CA . VAL B 1 26 ? -0.116 33.375 -4.223 1 94.06 26 VAL B CA 1
ATOM 2846 C C . VAL B 1 26 ? -0.419 32.188 -5.137 1 94.06 26 VAL B C 1
ATOM 2848 O O . VAL B 1 26 ? 0.486 31.453 -5.508 1 94.06 26 VAL B O 1
ATOM 2851 N N . GLY B 1 27 ? -1.744 32.062 -5.504 1 91.06 27 GLY B N 1
ATOM 2852 C CA . GLY B 1 27 ? -2.146 31.016 -6.422 1 91.06 27 GLY B CA 1
ATOM 2853 C C . GLY B 1 27 ? -2.389 29.688 -5.738 1 91.06 27 GLY B C 1
ATOM 2854 O O . GLY B 1 27 ? -2.646 28.672 -6.402 1 91.06 27 GLY B O 1
ATOM 2855 N N . SER B 1 28 ? -2.217 29.672 -4.445 1 89.69 28 SER B N 1
ATOM 2856 C CA . SER B 1 28 ? -2.432 28.438 -3.713 1 89.69 28 SER B CA 1
ATOM 2857 C C . SER B 1 28 ? -3.369 28.641 -2.529 1 89.69 28 SER B C 1
ATOM 2859 O O . SER B 1 28 ? -3.523 29.766 -2.047 1 89.69 28 SER B O 1
ATOM 2861 N N . ASP B 1 29 ? -4.07 27.656 -2.248 1 90.88 29 ASP B N 1
ATOM 2862 C CA . ASP B 1 29 ? -4.754 27.641 -0.959 1 90.88 29 ASP B CA 1
ATOM 2863 C C . ASP B 1 29 ? -3.9 26.953 0.106 1 90.88 29 ASP B C 1
ATOM 2865 O O . ASP B 1 29 ? -4.152 25.797 0.471 1 90.88 29 ASP B O 1
ATOM 2869 N N . ALA B 1 30 ? -2.979 27.672 0.584 1 95 30 ALA B N 1
ATOM 2870 C CA . ALA B 1 30 ? -1.968 27.141 1.488 1 95 30 ALA B CA 1
ATOM 2871 C C . ALA B 1 30 ? -2.604 26.625 2.777 1 95 30 ALA B C 1
ATOM 2873 O O . ALA B 1 30 ? -2.232 25.562 3.281 1 95 30 ALA B O 1
ATOM 2874 N N . ALA B 1 31 ? -3.549 27.406 3.293 1 94.5 31 ALA B N 1
ATOM 2875 C CA . ALA B 1 31 ? -4.199 27 4.535 1 94.5 31 ALA B CA 1
ATOM 2876 C C . ALA B 1 31 ? -4.883 25.641 4.379 1 94.5 31 ALA B C 1
ATOM 2878 O O . ALA B 1 31 ? -4.789 24.781 5.258 1 94.5 31 ALA B O 1
ATOM 2879 N N . ARG B 1 32 ? -5.5 25.5 3.305 1 93.69 32 ARG B N 1
ATOM 2880 C CA . ARG B 1 32 ? -6.18 24.234 3.041 1 93.69 32 ARG B CA 1
ATOM 2881 C C . ARG B 1 32 ? -5.176 23.094 2.889 1 93.69 32 ARG B C 1
ATOM 2883 O O . ARG B 1 32 ? -5.391 22 3.41 1 93.69 32 ARG B O 1
ATOM 2890 N N . ALA B 1 33 ? -4.121 23.328 2.139 1 95.5 33 ALA B N 1
ATOM 2891 C CA . ALA B 1 33 ? -3.076 22.312 1.978 1 95.5 33 ALA B CA 1
ATOM 2892 C C . ALA B 1 33 ? -2.486 21.922 3.328 1 95.5 33 ALA B C 1
ATOM 2894 O O . ALA B 1 33 ? -2.273 20.734 3.592 1 95.5 33 ALA B O 1
ATOM 2895 N N . LEU B 1 34 ? -2.32 22.906 4.148 1 96.56 34 LEU B N 1
ATOM 2896 C CA . LEU B 1 34 ? -1.74 22.656 5.465 1 96.56 34 LEU B CA 1
ATOM 2897 C C . LEU B 1 34 ? -2.727 21.922 6.363 1 96.56 34 LEU B C 1
ATOM 2899 O O . LEU B 1 34 ? -2.32 21.156 7.234 1 96.56 34 LEU B O 1
ATOM 2903 N N . GLU B 1 35 ? -3.967 22.078 6.102 1 94.75 35 GLU B N 1
ATOM 2904 C CA . GLU B 1 35 ? -5.02 21.406 6.859 1 94.75 35 GLU B CA 1
ATOM 2905 C C . GLU B 1 35 ? -5.145 19.938 6.453 1 94.75 35 GLU B C 1
ATOM 2907 O O . GLU B 1 35 ? -5.594 19.109 7.246 1 94.75 35 GLU B O 1
ATOM 2912 N N . THR B 1 36 ? -4.73 19.578 5.254 1 94.69 36 THR B N 1
ATOM 2913 C CA . THR B 1 36 ? -4.969 18.234 4.754 1 94.69 36 THR B CA 1
ATOM 2914 C C . THR B 1 36 ? -3.656 17.469 4.633 1 94.69 36 THR B C 1
ATOM 2916 O O . THR B 1 36 ? -3.637 16.234 4.77 1 94.69 36 THR B O 1
ATOM 2919 N N . ILE B 1 37 ? -2.553 18.141 4.414 1 96.25 37 ILE B N 1
ATOM 2920 C CA . ILE B 1 37 ? -1.261 17.484 4.23 1 96.25 37 ILE B CA 1
ATOM 2921 C C . ILE B 1 37 ? -0.411 17.656 5.488 1 96.25 37 ILE B C 1
ATOM 2923 O O . ILE B 1 37 ? 0.262 16.719 5.926 1 96.25 37 ILE B O 1
ATOM 2927 N N . GLY B 1 38 ? -0.571 18.875 6.094 1 96.06 38 GLY B N 1
ATOM 2928 C CA . GLY B 1 38 ? 0.181 19.156 7.309 1 96.06 38 GLY B CA 1
ATOM 2929 C C . GLY B 1 38 ? 1.471 19.906 7.055 1 96.06 38 GLY B C 1
ATOM 2930 O O . GLY B 1 38 ? 2.139 19.688 6.043 1 96.06 38 GLY B O 1
ATOM 2931 N N . TYR B 1 39 ? 1.808 20.75 7.98 1 96 39 TYR B N 1
ATOM 2932 C CA . TYR B 1 39 ? 2.982 21.609 7.902 1 96 39 TYR B CA 1
ATOM 2933 C C . TYR B 1 39 ? 4.266 20.781 7.941 1 96 39 TYR B C 1
ATOM 2935 O O . TYR B 1 39 ? 5.145 20.953 7.094 1 96 39 TYR B O 1
ATOM 2943 N N . TYR B 1 40 ? 4.32 19.922 8.852 1 93.19 40 TYR B N 1
ATOM 2944 C CA . TYR B 1 40 ? 5.543 19.141 9.055 1 93.19 40 TYR B CA 1
ATOM 2945 C C . TYR B 1 40 ? 5.832 18.25 7.848 1 93.19 40 TYR B C 1
ATOM 2947 O O . TYR B 1 40 ? 6.969 18.188 7.379 1 93.19 40 TYR B O 1
ATOM 2955 N N . ARG B 1 41 ? 4.844 17.578 7.371 1 94.31 41 ARG B N 1
ATOM 2956 C CA . ARG B 1 41 ? 4.996 16.719 6.203 1 94.31 41 ARG B CA 1
ATOM 2957 C C . ARG B 1 41 ? 5.445 17.516 4.988 1 94.31 41 ARG B C 1
ATOM 2959 O O . ARG B 1 41 ? 6.379 17.125 4.285 1 94.31 41 ARG B O 1
ATOM 2966 N N . LEU B 1 42 ? 4.832 18.641 4.781 1 95.69 42 LEU B N 1
ATOM 2967 C CA . LEU B 1 42 ? 5.152 19.469 3.627 1 95.69 42 LEU B CA 1
ATOM 2968 C C . LEU B 1 42 ? 6.539 20.078 3.766 1 95.69 42 LEU B C 1
ATOM 2970 O O . LEU B 1 42 ? 7.176 20.422 2.764 1 95.69 42 LEU B O 1
ATOM 2974 N N . SER B 1 43 ? 6.988 20.219 4.996 1 94.25 43 SER B N 1
ATOM 2975 C CA . SER B 1 43 ? 8.273 20.875 5.238 1 94.25 43 SER B CA 1
ATOM 2976 C C . SER B 1 43 ? 9.414 20.094 4.586 1 94.25 43 SER B C 1
ATOM 2978 O O . SER B 1 43 ? 10.445 20.672 4.234 1 94.25 43 SER B O 1
ATOM 2980 N N . ALA B 1 44 ? 9.242 18.797 4.426 1 93 44 ALA B N 1
ATOM 2981 C CA . ALA B 1 44 ? 10.258 17.984 3.764 1 93 44 ALA B CA 1
ATOM 2982 C C . ALA B 1 44 ? 10.391 18.359 2.293 1 93 44 ALA B C 1
ATOM 2984 O O . ALA B 1 44 ? 11.438 18.125 1.677 1 93 44 ALA B O 1
ATOM 2985 N N . TYR B 1 45 ? 9.414 19.031 1.753 1 95.75 45 TYR B N 1
ATOM 2986 C CA . TYR B 1 45 ? 9.391 19.312 0.323 1 95.75 45 TYR B CA 1
ATOM 2987 C C . TYR B 1 45 ? 9.875 20.734 0.046 1 95.75 45 TYR B C 1
ATOM 2989 O O . TYR B 1 45 ? 10.227 21.062 -1.088 1 95.75 45 TYR B O 1
ATOM 2997 N N . TRP B 1 46 ? 9.852 21.578 1.035 1 95.38 46 TRP B N 1
ATOM 2998 C CA . TRP B 1 46 ? 10.492 22.859 0.786 1 95.38 46 TRP B CA 1
ATOM 2999 C C . TRP B 1 46 ? 11.852 22.938 1.466 1 95.38 46 TRP B C 1
ATOM 3001 O O . TRP B 1 46 ? 12.547 23.953 1.371 1 95.38 46 TRP B O 1
ATOM 3011 N N . TYR B 1 47 ? 12.328 21.891 2.049 1 93.44 47 TYR B N 1
ATOM 3012 C CA . TYR B 1 47 ? 13.633 21.812 2.691 1 93.44 47 TYR B CA 1
ATOM 3013 C C . TYR B 1 47 ? 14.742 22.188 1.712 1 93.44 47 TYR B C 1
ATOM 3015 O O . TYR B 1 47 ? 15.641 22.969 2.043 1 93.44 47 TYR B O 1
ATOM 3023 N N . PRO B 1 48 ? 14.719 21.656 0.506 1 94.06 48 PRO B N 1
ATOM 3024 C CA . PRO B 1 48 ? 15.789 21.984 -0.436 1 94.06 48 PRO B CA 1
ATOM 3025 C C . PRO B 1 48 ? 15.844 23.469 -0.771 1 94.06 48 PRO B C 1
ATOM 3027 O O . PRO B 1 48 ? 16.859 23.953 -1.259 1 94.06 48 PRO B O 1
ATOM 3030 N N . TYR B 1 49 ? 14.828 24.188 -0.561 1 95.81 49 TYR B N 1
ATOM 3031 C CA . TYR B 1 49 ? 14.75 25.609 -0.909 1 95.81 49 TYR B CA 1
ATOM 3032 C C . TYR B 1 49 ? 15.289 26.469 0.224 1 95.81 49 TYR B C 1
ATOM 3034 O O . TYR B 1 49 ? 15.516 27.672 0.04 1 95.81 49 TYR B O 1
ATOM 3042 N N . ARG B 1 50 ? 15.438 25.859 1.384 1 95.38 50 ARG B N 1
ATOM 3043 C CA . ARG B 1 50 ? 15.836 26.641 2.551 1 95.38 50 ARG B CA 1
ATOM 3044 C C . ARG B 1 50 ? 17.203 27.281 2.344 1 95.38 50 ARG B C 1
ATOM 3046 O O . ARG B 1 50 ? 18.109 26.672 1.774 1 95.38 50 ARG B O 1
ATOM 3053 N N . ASN B 1 51 ? 17.297 28.422 2.867 1 93.81 51 ASN B N 1
ATOM 3054 C CA . ASN B 1 51 ? 18.562 29.141 2.803 1 93.81 51 ASN B CA 1
ATOM 3055 C C . ASN B 1 51 ? 19.656 28.438 3.615 1 93.81 51 ASN B C 1
ATOM 3057 O O . ASN B 1 51 ? 19.375 27.906 4.691 1 93.81 51 ASN B O 1
ATOM 3061 N N . ILE B 1 52 ? 20.812 28.422 3.02 1 88.5 52 ILE B N 1
ATOM 3062 C CA . ILE B 1 52 ? 21.953 27.906 3.756 1 88.5 52 ILE B CA 1
ATOM 3063 C C . ILE B 1 52 ? 22.422 28.922 4.793 1 88.5 52 ILE B C 1
ATOM 3065 O O . ILE B 1 52 ? 22.516 30.109 4.5 1 88.5 52 ILE B O 1
ATOM 3069 N N . ASP B 1 53 ? 22.547 28.469 5.922 1 84.06 53 ASP B N 1
ATOM 3070 C CA . ASP B 1 53 ? 23.141 29.312 6.965 1 84.06 53 ASP B CA 1
ATOM 3071 C C . ASP B 1 53 ? 24.656 29.203 6.969 1 84.06 53 ASP B C 1
ATOM 3073 O O . ASP B 1 53 ? 25.219 28.234 7.48 1 84.06 53 ASP B O 1
ATOM 3077 N N . PRO B 1 54 ? 25.266 30.125 6.383 1 77.62 54 PRO B N 1
ATOM 3078 C CA . PRO B 1 54 ? 26.719 30.031 6.25 1 77.62 54 PRO B CA 1
ATOM 3079 C C . PRO B 1 54 ? 27.422 29.922 7.598 1 77.62 54 PRO B C 1
ATOM 3081 O O . PRO B 1 54 ? 28.422 29.203 7.719 1 77.62 54 PRO B O 1
ATOM 3084 N N . ARG B 1 55 ? 26.953 30.594 8.562 1 79.69 55 ARG B N 1
ATOM 3085 C CA . ARG B 1 55 ? 27.609 30.609 9.867 1 79.69 55 ARG B CA 1
ATOM 3086 C C . ARG B 1 55 ? 27.547 29.219 10.516 1 79.69 55 ARG B C 1
ATOM 3088 O O . ARG B 1 55 ? 28.562 28.703 10.961 1 79.69 55 ARG B O 1
ATOM 3095 N N . GLN B 1 56 ? 26.359 28.656 10.492 1 72.19 56 GLN B N 1
ATOM 3096 C CA . GLN B 1 56 ? 26.188 27.359 11.125 1 72.19 56 GLN B CA 1
ATOM 3097 C C . GLN B 1 56 ? 26.859 26.266 10.312 1 72.19 56 GLN B C 1
ATOM 3099 O O . GLN B 1 56 ? 27.375 25.297 10.875 1 72.19 56 GLN B O 1
ATOM 3104 N N . THR B 1 57 ? 26.891 26.406 9.008 1 76.31 57 THR B N 1
ATOM 3105 C CA . THR B 1 57 ? 27.516 25.438 8.117 1 76.31 57 THR B CA 1
ATOM 3106 C C . THR B 1 57 ? 29.016 25.359 8.367 1 76.31 57 THR B C 1
ATOM 3108 O O . THR B 1 57 ? 29.594 24.266 8.414 1 76.31 57 THR B O 1
ATOM 3111 N N . SER B 1 58 ? 29.484 26.5 8.461 1 70.81 58 SER B N 1
ATOM 3112 C CA . SER B 1 58 ? 30.922 26.578 8.727 1 70.81 58 SER B CA 1
ATOM 3113 C C . SER B 1 58 ? 31.266 25.969 10.086 1 70.81 58 SER B C 1
ATOM 3115 O O . SER B 1 58 ? 32.25 25.266 10.227 1 70.81 58 SER B O 1
ATOM 3117 N N . ARG B 1 59 ? 30.422 26.156 11.039 1 66.19 59 ARG B N 1
ATOM 3118 C CA . ARG B 1 59 ? 30.672 25.703 12.406 1 66.19 59 ARG B CA 1
ATOM 3119 C C . ARG B 1 59 ? 30.5 24.203 12.531 1 66.19 59 ARG B C 1
ATOM 3121 O O . ARG B 1 59 ? 31.281 23.531 13.188 1 66.19 59 ARG B O 1
ATOM 3128 N N . ALA B 1 60 ? 29.594 23.766 11.977 1 68.88 60 ALA B N 1
ATOM 3129 C CA . ALA B 1 60 ? 29.203 22.375 12.148 1 68.88 60 ALA B CA 1
ATOM 3130 C C . ALA B 1 60 ? 29.875 21.484 11.086 1 68.88 60 ALA B C 1
ATOM 3132 O O . ALA B 1 60 ? 29.797 20.266 11.156 1 68.88 60 ALA B O 1
ATOM 3133 N N . GLN B 1 61 ? 30.516 22.125 10.047 1 62.41 61 GLN B N 1
ATOM 3134 C CA . GLN B 1 61 ? 31.141 21.422 8.93 1 62.41 61 GLN B CA 1
ATOM 3135 C C . GLN B 1 61 ? 30.109 20.609 8.148 1 62.41 61 GLN B C 1
ATOM 3137 O O . GLN B 1 61 ? 30.422 19.547 7.621 1 62.41 61 GLN B O 1
ATOM 3142 N N . ARG B 1 62 ? 28.953 20.906 8.422 1 69.62 62 ARG B N 1
ATOM 3143 C CA . ARG B 1 62 ? 27.844 20.328 7.645 1 69.62 62 ARG B CA 1
ATOM 3144 C C . ARG B 1 62 ? 26.859 21.422 7.223 1 69.62 62 ARG B C 1
ATOM 3146 O O . ARG B 1 62 ? 26.641 22.375 7.957 1 69.62 62 ARG B O 1
ATOM 3153 N N . VAL B 1 63 ? 26.438 21.281 6.051 1 74.44 63 VAL B N 1
ATOM 3154 C CA . VAL B 1 63 ? 25.5 22.25 5.516 1 74.44 63 VAL B CA 1
ATOM 3155 C C . VAL B 1 63 ? 24.297 22.375 6.445 1 74.44 63 VAL B C 1
ATOM 3157 O O . VAL B 1 63 ? 23.625 21.391 6.738 1 74.44 63 VAL B O 1
ATOM 3160 N N . HIS B 1 64 ? 24.172 23.547 7.027 1 80.62 64 HIS B N 1
ATOM 3161 C CA . HIS B 1 64 ? 23.016 23.859 7.867 1 80.62 64 HIS B CA 1
ATOM 3162 C C . HIS B 1 64 ? 22.062 24.797 7.148 1 80.62 64 HIS B C 1
ATOM 3164 O O . HIS B 1 64 ? 22.469 25.859 6.648 1 80.62 64 HIS B O 1
ATOM 3170 N N . ARG B 1 65 ? 20.797 24.359 7.07 1 86.25 65 ARG B N 1
ATOM 3171 C CA . ARG B 1 65 ? 19.781 25.188 6.414 1 86.25 65 ARG B CA 1
ATOM 3172 C C . ARG B 1 65 ? 18.891 25.875 7.438 1 86.25 65 ARG B C 1
ATOM 3174 O O . ARG B 1 65 ? 18.547 25.297 8.461 1 86.25 65 ARG B O 1
ATOM 3181 N N . SER B 1 66 ? 18.625 27.109 7.156 1 88.5 66 SER B N 1
ATOM 3182 C CA . SER B 1 66 ? 17.75 27.891 8.039 1 88.5 66 SER B CA 1
ATOM 3183 C C . SER B 1 66 ? 16.281 27.5 7.832 1 88.5 66 SER B C 1
ATOM 3185 O O . SER B 1 66 ? 15.977 26.594 7.062 1 88.5 66 SER B O 1
ATOM 3187 N N . SER B 1 67 ? 15.391 28.109 8.602 1 89.25 67 SER B N 1
ATOM 3188 C CA . SER B 1 67 ? 13.961 27.859 8.453 1 89.25 67 SER B CA 1
ATOM 3189 C C . SER B 1 67 ? 13.359 28.719 7.34 1 89.25 67 SER B C 1
ATOM 3191 O O . SER B 1 67 ? 12.219 28.5 6.93 1 89.25 67 SER B O 1
ATOM 3193 N N . ALA B 1 68 ? 14.172 29.656 6.852 1 93.94 68 ALA B N 1
ATOM 3194 C CA . ALA B 1 68 ? 13.68 30.562 5.82 1 93.94 68 ALA B CA 1
ATOM 3195 C C . ALA B 1 68 ? 14.078 30.094 4.43 1 93.94 68 ALA B C 1
ATOM 3197 O O . ALA B 1 68 ? 15.086 29.391 4.273 1 93.94 68 ALA B O 1
ATOM 3198 N N . VAL B 1 69 ? 13.258 30.453 3.471 1 96.19 69 VAL B N 1
ATOM 3199 C CA . VAL B 1 69 ? 13.547 30.203 2.062 1 96.19 69 VAL B CA 1
ATOM 3200 C C . VAL B 1 69 ? 13.75 31.531 1.335 1 96.19 69 VAL B C 1
ATOM 3202 O O . VAL B 1 69 ? 13.422 32.594 1.869 1 96.19 69 VAL B O 1
ATOM 3205 N N . PRO B 1 70 ? 14.414 31.453 0.17 1 95.19 70 PRO B N 1
ATOM 3206 C CA . PRO B 1 70 ? 14.5 32.688 -0.599 1 95.19 70 PRO B CA 1
ATOM 3207 C C . PRO B 1 70 ? 13.141 33.344 -0.813 1 95.19 70 PRO B C 1
ATOM 3209 O O . PRO B 1 70 ? 12.156 32.656 -1.104 1 95.19 70 PRO B O 1
ATOM 3212 N N . ASP B 1 71 ? 13.164 34.625 -0.67 1 96.06 71 ASP B N 1
ATOM 3213 C CA . ASP B 1 71 ? 11.922 35.375 -0.83 1 96.06 71 ASP B CA 1
ATOM 3214 C C . ASP B 1 71 ? 11.273 35.094 -2.186 1 96.06 71 ASP B C 1
ATOM 3216 O O . ASP B 1 71 ? 11.953 35.094 -3.215 1 96.06 71 ASP B O 1
ATOM 3220 N N . GLY B 1 72 ? 9.977 34.75 -2.143 1 95.56 72 GLY B N 1
ATOM 3221 C CA . GLY B 1 72 ? 9.25 34.562 -3.387 1 95.56 72 GLY B CA 1
ATOM 3222 C C . GLY B 1 72 ? 9.188 33.094 -3.803 1 95.56 72 GLY B C 1
ATOM 3223 O O . GLY B 1 72 ? 8.586 32.75 -4.828 1 95.56 72 GLY B O 1
ATOM 3224 N N . THR B 1 73 ? 9.781 32.188 -3.055 1 96.31 73 THR B N 1
ATOM 3225 C CA . THR B 1 73 ? 9.648 30.781 -3.355 1 96.31 73 THR B CA 1
ATOM 3226 C C . THR B 1 73 ? 8.18 30.375 -3.434 1 96.31 73 THR B C 1
ATOM 3228 O O . THR B 1 73 ? 7.438 30.516 -2.457 1 96.31 73 THR B O 1
ATOM 3231 N N . PRO B 1 74 ? 7.707 29.953 -4.543 1 96.88 74 PRO B N 1
ATOM 3232 C CA . PRO B 1 74 ? 6.273 29.703 -4.695 1 96.88 74 PRO B CA 1
ATOM 3233 C C . PRO B 1 74 ? 5.812 28.453 -3.945 1 96.88 74 PRO B C 1
ATOM 3235 O O . PRO B 1 74 ? 6.379 27.375 -4.133 1 96.88 74 PRO B O 1
ATOM 3238 N N . PHE B 1 75 ? 4.75 28.594 -3.16 1 97.56 75 PHE B N 1
ATOM 3239 C CA . PHE B 1 75 ? 4.16 27.453 -2.465 1 97.56 75 PHE B CA 1
ATOM 3240 C C . PHE B 1 75 ? 3.629 26.438 -3.457 1 97.56 75 PHE B C 1
ATOM 3242 O O . PHE B 1 75 ? 3.646 25.234 -3.186 1 97.56 75 PHE B O 1
ATOM 3249 N N . THR B 1 76 ? 3.207 26.891 -4.633 1 97 76 THR B N 1
ATOM 3250 C CA . THR B 1 76 ? 2.703 26 -5.68 1 97 76 THR B CA 1
ATOM 3251 C C . THR B 1 76 ? 3.777 25.016 -6.113 1 97 76 THR B C 1
ATOM 3253 O O . THR B 1 76 ? 3.475 23.859 -6.434 1 97 76 THR B O 1
ATOM 3256 N N . GLN B 1 77 ? 5.016 25.453 -6.086 1 96.62 77 GLN B N 1
ATOM 3257 C CA . GLN B 1 77 ? 6.129 24.578 -6.445 1 96.62 77 GLN B CA 1
ATOM 3258 C C . GLN B 1 77 ? 6.301 23.453 -5.418 1 96.62 77 GLN B C 1
ATOM 3260 O O . GLN B 1 77 ? 6.598 22.312 -5.781 1 96.62 77 GLN B O 1
ATOM 3265 N N . ILE B 1 78 ? 6.121 23.781 -4.164 1 96.56 78 ILE B N 1
ATOM 3266 C CA . ILE B 1 78 ? 6.203 22.812 -3.078 1 96.56 78 ILE B CA 1
ATOM 3267 C C . ILE B 1 78 ? 5.098 21.766 -3.23 1 96.56 78 ILE B C 1
ATOM 3269 O O . ILE B 1 78 ? 5.352 20.578 -3.117 1 96.56 78 ILE B O 1
ATOM 3273 N N . LEU B 1 79 ? 3.918 22.25 -3.553 1 96.69 79 LEU B N 1
ATOM 3274 C CA . LEU B 1 79 ? 2.781 21.359 -3.736 1 96.69 79 LEU B CA 1
ATOM 3275 C C . LEU B 1 79 ? 2.986 20.453 -4.953 1 96.69 79 LEU B C 1
ATOM 3277 O O . LEU B 1 79 ? 2.637 19.281 -4.926 1 96.69 79 LEU B O 1
ATOM 3281 N N . ASP B 1 80 ? 3.561 21.047 -5.996 1 97.19 80 ASP B N 1
ATOM 3282 C CA . ASP B 1 80 ? 3.83 20.266 -7.199 1 97.19 80 ASP B CA 1
ATOM 3283 C C . ASP B 1 80 ? 4.816 19.141 -6.914 1 97.19 80 ASP B C 1
ATOM 3285 O O . ASP B 1 80 ? 4.641 18.016 -7.395 1 97.19 80 ASP B O 1
ATOM 3289 N N . LEU B 1 81 ? 5.801 19.484 -6.156 1 97.88 81 LEU B N 1
ATOM 3290 C CA . LEU B 1 81 ? 6.797 18.484 -5.789 1 97.88 81 LEU B CA 1
ATOM 3291 C C . LEU B 1 81 ? 6.172 17.391 -4.934 1 97.88 81 LEU B C 1
ATOM 3293 O O . LEU B 1 81 ? 6.426 16.203 -5.156 1 97.88 81 LEU B O 1
ATOM 3297 N N . TYR B 1 82 ? 5.367 17.781 -4.008 1 97.06 82 TYR B N 1
ATOM 3298 C CA . TYR B 1 82 ? 4.645 16.844 -3.164 1 97.06 82 TYR B CA 1
ATOM 3299 C C . TYR B 1 82 ? 3.762 15.922 -4.004 1 97.06 82 TYR B C 1
ATOM 3301 O O . TYR B 1 82 ? 3.766 14.703 -3.824 1 97.06 82 TYR B O 1
ATOM 3309 N N . THR B 1 83 ? 3.031 16.5 -4.914 1 95.75 83 THR B N 1
ATOM 3310 C CA . THR B 1 83 ? 2.113 15.758 -5.773 1 95.75 83 THR B CA 1
ATOM 3311 C C . THR B 1 83 ? 2.877 14.781 -6.668 1 95.75 83 THR B C 1
ATOM 3313 O O . THR B 1 83 ? 2.445 13.648 -6.875 1 95.75 83 THR B O 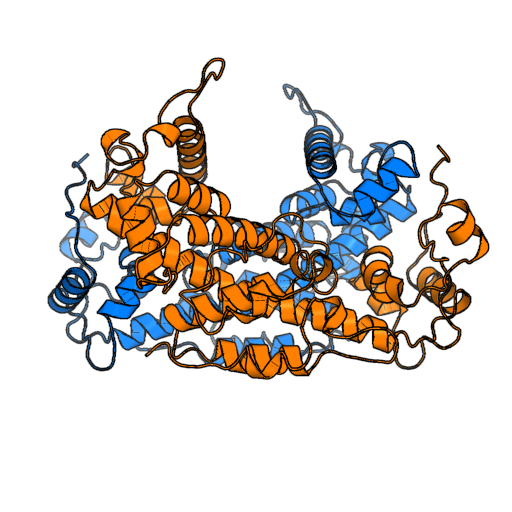1
ATOM 3316 N N . PHE B 1 84 ? 3.99 15.242 -7.195 1 97.62 84 PHE B N 1
ATOM 3317 C CA . PHE B 1 84 ? 4.832 14.359 -7.996 1 97.62 84 PHE B CA 1
ATOM 3318 C C . PHE B 1 84 ? 5.246 13.133 -7.195 1 97.62 84 PHE B C 1
ATOM 3320 O O . PHE B 1 84 ? 5.172 12.008 -7.691 1 97.62 84 PHE B O 1
ATOM 3327 N N . ASP B 1 85 ? 5.715 13.414 -5.988 1 97.75 85 ASP B N 1
ATOM 3328 C CA . ASP B 1 85 ? 6.168 12.328 -5.125 1 97.75 85 ASP B CA 1
ATOM 3329 C C . ASP B 1 85 ? 5.043 11.328 -4.867 1 97.75 85 ASP B C 1
ATOM 3331 O O . ASP B 1 85 ? 5.273 10.117 -4.848 1 97.75 85 ASP B O 1
ATOM 3335 N N . GLN B 1 86 ? 3.834 11.805 -4.672 1 95.75 86 GLN B N 1
ATOM 3336 C CA . GLN B 1 86 ? 2.678 10.938 -4.484 1 95.75 86 GLN B CA 1
ATOM 3337 C C . GLN B 1 86 ? 2.439 10.07 -5.719 1 95.75 86 GLN B C 1
ATOM 3339 O O . GLN B 1 86 ? 2.178 8.867 -5.602 1 95.75 86 GLN B O 1
ATOM 3344 N N . ARG B 1 87 ? 2.547 10.672 -6.852 1 95.88 87 ARG B N 1
ATOM 3345 C CA . ARG B 1 87 ? 2.281 9.961 -8.102 1 95.88 87 ARG B CA 1
ATOM 3346 C C . ARG B 1 87 ? 3.332 8.891 -8.352 1 95.88 87 ARG B C 1
ATOM 3348 O O . ARG B 1 87 ? 3.002 7.781 -8.781 1 95.88 87 ARG B O 1
ATOM 3355 N N . ILE B 1 88 ? 4.562 9.258 -8.117 1 97.88 88 ILE B N 1
ATOM 3356 C CA . ILE B 1 88 ? 5.613 8.289 -8.383 1 97.88 88 ILE B CA 1
ATOM 3357 C C . ILE B 1 88 ? 5.52 7.137 -7.383 1 97.88 88 ILE B C 1
ATOM 3359 O O . ILE B 1 88 ? 5.805 5.984 -7.723 1 97.88 88 ILE B O 1
ATOM 3363 N N . LYS B 1 89 ? 5.172 7.426 -6.113 1 97.06 89 LYS B N 1
ATOM 3364 C CA . LYS B 1 89 ? 4.965 6.363 -5.137 1 97.06 89 LYS B CA 1
ATOM 3365 C C . LYS B 1 89 ? 3.871 5.402 -5.594 1 97.06 89 LYS B C 1
ATOM 3367 O O . LYS B 1 89 ? 4.004 4.188 -5.438 1 97.06 89 LYS B O 1
ATOM 3372 N N . MET B 1 90 ? 2.807 5.926 -6.152 1 94.94 90 MET B N 1
ATOM 3373 C CA . MET B 1 90 ? 1.719 5.086 -6.645 1 94.94 90 MET B CA 1
ATOM 3374 C C . MET B 1 90 ? 2.188 4.211 -7.805 1 94.94 90 MET B C 1
ATOM 3376 O O . MET B 1 90 ? 1.854 3.027 -7.867 1 94.94 90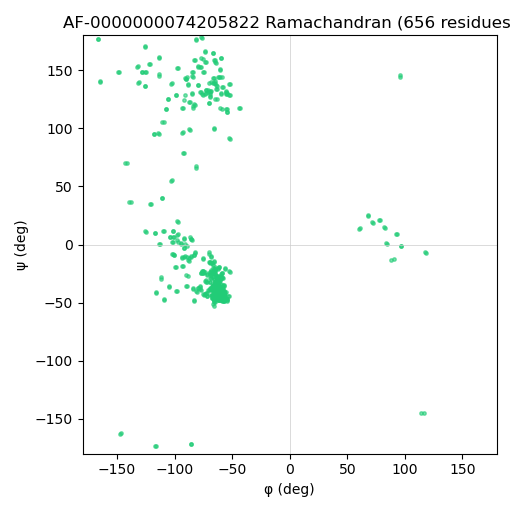 MET B O 1
ATOM 3380 N N . ALA B 1 91 ? 2.936 4.824 -8.695 1 96.81 91 ALA B N 1
ATOM 3381 C CA . ALA B 1 91 ? 3.473 4.066 -9.828 1 96.81 91 ALA B CA 1
ATOM 3382 C C . ALA B 1 91 ? 4.375 2.934 -9.344 1 96.81 91 ALA B C 1
ATOM 3384 O O . ALA B 1 91 ? 4.301 1.812 -9.852 1 96.81 91 ALA B O 1
ATOM 3385 N N . VAL B 1 92 ? 5.18 3.234 -8.398 1 97.56 92 VAL B N 1
ATOM 3386 C CA . VAL B 1 92 ? 6.105 2.256 -7.848 1 97.56 92 VAL B CA 1
ATOM 3387 C C . VAL B 1 92 ? 5.328 1.141 -7.152 1 97.56 92 VAL B C 1
ATOM 3389 O O . VAL B 1 92 ? 5.629 -0.041 -7.336 1 97.56 92 VAL B O 1
ATOM 3392 N N . MET B 1 93 ? 4.328 1.473 -6.418 1 95.5 93 MET B N 1
ATOM 3393 C CA . MET B 1 93 ? 3.512 0.487 -5.715 1 95.5 93 MET B CA 1
ATOM 3394 C C . MET B 1 93 ? 2.836 -0.462 -6.699 1 95.5 93 MET B C 1
ATOM 3396 O O . MET B 1 93 ? 2.758 -1.667 -6.453 1 95.5 93 MET B O 1
ATOM 3400 N N . GLU B 1 94 ? 2.369 0.081 -7.734 1 95.19 94 GLU B N 1
ATOM 3401 C CA . GLU B 1 94 ? 1.735 -0.746 -8.758 1 95.19 94 GLU B CA 1
ATOM 3402 C C . GLU B 1 94 ? 2.701 -1.8 -9.289 1 95.19 94 GLU B C 1
ATOM 3404 O O . GLU B 1 94 ? 2.34 -2.971 -9.422 1 95.19 94 GLU B O 1
ATOM 3409 N N . ALA B 1 95 ? 3.879 -1.376 -9.594 1 97.31 95 ALA B N 1
ATOM 3410 C CA . ALA B 1 95 ? 4.883 -2.291 -10.125 1 97.31 95 ALA B CA 1
ATOM 3411 C C . ALA B 1 95 ? 5.285 -3.334 -9.086 1 97.31 95 ALA B C 1
ATOM 3413 O O . ALA B 1 95 ? 5.383 -4.523 -9.398 1 97.31 95 ALA B O 1
ATOM 3414 N N . ILE B 1 96 ? 5.516 -2.9 -7.906 1 97.19 96 ILE B N 1
ATOM 3415 C CA . ILE B 1 96 ? 6.008 -3.795 -6.863 1 97.19 96 ILE B CA 1
ATOM 3416 C C . ILE B 1 96 ? 4.945 -4.844 -6.543 1 97.19 96 ILE B C 1
ATOM 3418 O O . ILE B 1 96 ? 5.273 -5.992 -6.242 1 97.19 96 ILE B O 1
ATOM 3422 N N . GLU B 1 97 ? 3.719 -4.488 -6.656 1 94.62 97 GLU B N 1
ATOM 3423 C CA . GLU B 1 97 ? 2.66 -5.477 -6.484 1 94.62 97 GLU B CA 1
ATOM 3424 C C . GLU B 1 97 ? 2.811 -6.625 -7.477 1 94.62 97 GLU B C 1
ATOM 3426 O O . GLU B 1 97 ? 2.758 -7.797 -7.094 1 94.62 97 GLU B O 1
ATOM 3431 N N . ARG B 1 98 ? 2.994 -6.301 -8.688 1 95.88 98 ARG B N 1
ATOM 3432 C CA . ARG B 1 98 ? 3.141 -7.316 -9.719 1 95.88 98 ARG B CA 1
ATOM 3433 C C . ARG B 1 98 ? 4.406 -8.141 -9.508 1 95.88 98 ARG B C 1
ATOM 3435 O O . ARG B 1 98 ? 4.398 -9.359 -9.68 1 95.88 98 ARG B O 1
ATOM 3442 N N . ILE B 1 99 ? 5.441 -7.438 -9.148 1 97.88 99 ILE B N 1
ATOM 3443 C CA . ILE B 1 99 ? 6.711 -8.109 -8.891 1 97.88 99 ILE B CA 1
ATOM 3444 C C . ILE B 1 99 ? 6.551 -9.086 -7.73 1 97.88 99 ILE B C 1
ATOM 3446 O O . ILE B 1 99 ? 6.969 -10.242 -7.82 1 97.88 99 ILE B O 1
ATOM 3450 N N . GLU B 1 100 ? 5.926 -8.625 -6.695 1 97.69 100 GLU B N 1
ATOM 3451 C CA . GLU B 1 100 ? 5.723 -9.445 -5.5 1 97.69 100 GLU B CA 1
ATOM 3452 C C . GLU B 1 100 ? 4.934 -10.711 -5.824 1 97.69 100 GLU B C 1
ATOM 3454 O O . GLU B 1 100 ? 5.332 -11.812 -5.441 1 97.69 100 GLU B O 1
ATOM 3459 N N . VAL B 1 101 ? 3.869 -10.562 -6.527 1 97.12 101 VAL B N 1
ATOM 3460 C CA . VAL B 1 101 ? 3.023 -11.703 -6.887 1 97.12 101 VAL B CA 1
ATOM 3461 C C . VAL B 1 101 ? 3.812 -12.68 -7.754 1 97.12 101 VAL B C 1
ATOM 3463 O O . VAL B 1 101 ? 3.783 -13.891 -7.52 1 97.12 101 VAL B O 1
ATOM 3466 N N . ALA B 1 102 ? 4.543 -12.148 -8.688 1 97.81 102 ALA B N 1
ATOM 3467 C CA . ALA B 1 102 ? 5.332 -13 -9.57 1 97.81 102 ALA B CA 1
ATOM 3468 C C . ALA B 1 102 ? 6.379 -13.781 -8.789 1 97.81 102 ALA B C 1
ATOM 3470 O O . ALA B 1 102 ? 6.574 -14.977 -9.016 1 97.81 102 ALA B O 1
ATOM 3471 N N . VAL B 1 103 ? 7.039 -13.109 -7.883 1 98.38 103 VAL B N 1
ATOM 3472 C CA . VAL B 1 103 ? 8.07 -13.766 -7.086 1 98.38 103 VAL B CA 1
ATOM 3473 C C . VAL B 1 103 ? 7.43 -14.844 -6.207 1 98.38 103 VAL B C 1
ATOM 3475 O O . VAL B 1 103 ? 7.969 -15.945 -6.074 1 98.38 103 VAL B O 1
ATOM 3478 N N . ARG B 1 104 ? 6.277 -14.539 -5.633 1 97.75 104 ARG B N 1
ATOM 3479 C CA . ARG B 1 104 ? 5.547 -15.531 -4.852 1 97.75 104 ARG B CA 1
ATOM 3480 C C . ARG B 1 104 ? 5.301 -16.797 -5.668 1 97.75 104 ARG B C 1
ATOM 3482 O O . ARG B 1 104 ? 5.59 -17.906 -5.207 1 97.75 104 ARG B O 1
ATOM 3489 N N . VAL B 1 105 ? 4.84 -16.625 -6.816 1 97.5 105 VAL B N 1
ATOM 3490 C CA . VAL B 1 105 ? 4.488 -17.734 -7.684 1 97.5 105 VAL B CA 1
ATOM 3491 C C . VAL B 1 105 ? 5.738 -18.562 -8.008 1 97.5 105 VAL B C 1
ATOM 3493 O O . VAL B 1 105 ? 5.707 -19.797 -7.98 1 97.5 105 VAL B O 1
ATOM 3496 N N . GLN B 1 106 ? 6.816 -17.875 -8.312 1 98.06 106 GLN B N 1
ATOM 3497 C CA . GLN B 1 106 ? 8.055 -18.562 -8.656 1 98.06 106 GLN B CA 1
ATOM 3498 C C . GLN B 1 106 ? 8.609 -19.344 -7.465 1 98.06 106 GLN B C 1
ATOM 3500 O O . GLN B 1 106 ? 9.125 -20.438 -7.625 1 98.06 106 GLN B O 1
ATOM 3505 N N . ILE B 1 107 ? 8.523 -18.75 -6.281 1 98.44 107 ILE B N 1
ATOM 3506 C CA . ILE B 1 107 ? 8.945 -19.453 -5.07 1 98.44 107 ILE B CA 1
ATOM 3507 C C . ILE B 1 107 ? 8.094 -20.703 -4.871 1 98.44 107 ILE B C 1
ATOM 3509 O O . ILE B 1 107 ? 8.633 -21.781 -4.602 1 98.44 107 ILE B O 1
ATOM 3513 N N . ALA B 1 108 ? 6.793 -20.516 -4.996 1 97.75 108 ALA B N 1
ATOM 3514 C CA . ALA B 1 108 ? 5.891 -21.656 -4.855 1 97.75 108 ALA B CA 1
ATOM 3515 C C . ALA B 1 108 ? 6.211 -22.75 -5.879 1 97.75 108 ALA B C 1
ATOM 3517 O O . ALA B 1 108 ? 6.117 -23.938 -5.578 1 97.75 108 ALA B O 1
ATOM 3518 N N . ASP B 1 109 ? 6.582 -22.344 -7.023 1 97.38 109 ASP B N 1
ATOM 3519 C CA . ASP B 1 109 ? 6.879 -23.281 -8.102 1 97.38 109 ASP B CA 1
ATOM 3520 C C . ASP B 1 109 ? 8.102 -24.141 -7.766 1 97.38 109 ASP B C 1
ATOM 3522 O O . ASP B 1 109 ? 8.047 -25.359 -7.82 1 97.38 109 ASP B O 1
ATOM 3526 N N . VAL B 1 110 ? 9.195 -23.516 -7.41 1 97.56 110 VAL B N 1
ATOM 3527 C CA . VAL B 1 110 ? 10.43 -24.25 -7.188 1 97.56 110 VAL B CA 1
ATOM 3528 C C . VAL B 1 110 ? 10.312 -25.094 -5.922 1 97.56 110 VAL B C 1
ATOM 3530 O O . VAL B 1 110 ? 10.805 -26.234 -5.879 1 97.56 110 VAL B O 1
ATOM 3533 N N . LEU B 1 111 ? 9.711 -24.609 -4.895 1 97.38 111 LEU B N 1
ATOM 3534 C CA . LEU B 1 111 ? 9.539 -25.375 -3.666 1 97.38 111 LEU B CA 1
ATOM 3535 C C . LEU B 1 111 ? 8.508 -26.484 -3.85 1 97.38 111 LEU B C 1
ATOM 3537 O O . LEU B 1 111 ? 8.68 -27.594 -3.346 1 97.38 111 LEU B O 1
ATOM 3541 N N . GLY B 1 112 ? 7.398 -26.078 -4.512 1 96.19 112 GLY B N 1
ATOM 3542 C CA . GLY B 1 112 ? 6.352 -27.047 -4.766 1 96.19 112 GLY B CA 1
ATOM 3543 C C . GLY B 1 112 ? 6.84 -28.25 -5.543 1 96.19 112 GLY B C 1
ATOM 3544 O O . GLY B 1 112 ? 6.344 -29.375 -5.344 1 96.19 112 GLY B O 1
ATOM 3545 N N . ARG B 1 113 ? 7.766 -28.016 -6.445 1 95.69 113 ARG B N 1
ATOM 3546 C CA . ARG B 1 113 ? 8.367 -29.109 -7.211 1 95.69 113 ARG B CA 1
ATOM 3547 C C . ARG B 1 113 ? 9.07 -30.094 -6.293 1 95.69 113 ARG B C 1
ATOM 3549 O O . ARG B 1 113 ? 9.094 -31.297 -6.57 1 95.69 113 ARG B O 1
ATOM 3556 N N . ARG B 1 114 ? 9.555 -29.609 -5.227 1 95.62 114 ARG B N 1
ATOM 3557 C CA . ARG B 1 114 ? 10.234 -30.469 -4.266 1 95.62 114 ARG B CA 1
ATOM 3558 C C . ARG B 1 114 ? 9.234 -31.156 -3.336 1 95.62 114 ARG B C 1
ATOM 3560 O O . ARG B 1 114 ? 9.352 -32.344 -3.059 1 95.62 114 ARG B O 1
ATOM 3567 N N . SER B 1 115 ? 8.336 -30.391 -2.812 1 95.5 115 SER B N 1
ATOM 3568 C CA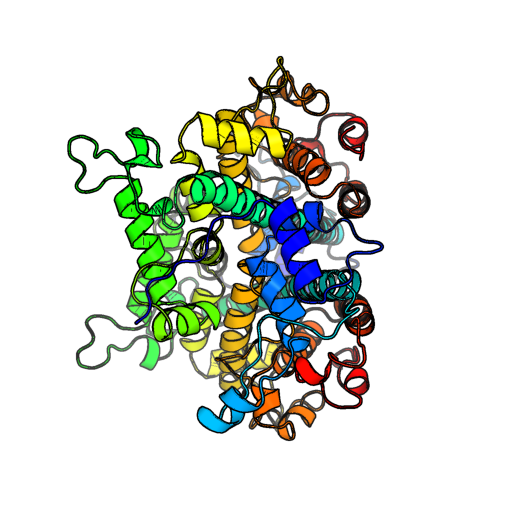 . SER B 1 115 ? 7.289 -30.875 -1.913 1 95.5 115 SER B CA 1
ATOM 3569 C C . SER B 1 115 ? 6.176 -29.844 -1.759 1 95.5 115 SER B C 1
ATOM 3571 O O . SER B 1 115 ? 6.441 -28.641 -1.658 1 95.5 115 SER B O 1
ATOM 3573 N N . PRO B 1 116 ? 4.926 -30.328 -1.719 1 94.25 116 PRO B N 1
ATOM 3574 C CA . PRO B 1 116 ? 3.828 -29.391 -1.465 1 94.25 116 PRO B CA 1
ATOM 3575 C C . PRO B 1 116 ? 4.004 -28.609 -0.158 1 94.25 116 PRO B C 1
ATOM 3577 O O . PRO B 1 116 ? 3.475 -27.516 -0.013 1 94.25 116 PRO B O 1
ATOM 3580 N N . PHE B 1 117 ? 4.816 -29.141 0.762 1 94.94 117 PHE B N 1
ATOM 3581 C CA . PHE B 1 117 ? 5.035 -28.531 2.064 1 94.94 117 PHE B CA 1
ATOM 3582 C C . PHE B 1 117 ? 6.504 -28.188 2.268 1 94.94 117 PHE B C 1
ATOM 3584 O O . PHE B 1 117 ? 7.02 -28.266 3.385 1 94.94 117 PHE B O 1
ATOM 3591 N N . GLY B 1 118 ? 7.105 -27.812 1.152 1 96.44 118 GLY B N 1
ATOM 3592 C CA . GLY B 1 118 ? 8.539 -27.594 1.151 1 96.44 118 GLY B CA 1
ATOM 3593 C C . GLY B 1 118 ? 8.977 -26.516 2.129 1 96.44 118 GLY B C 1
ATOM 3594 O O . GLY B 1 118 ? 10.086 -26.562 2.662 1 96.44 118 GLY B O 1
ATOM 3595 N N . GLN B 1 119 ? 8.156 -25.547 2.432 1 96.94 119 GLN B N 1
ATOM 3596 C CA . GLN B 1 119 ? 8.516 -24.453 3.326 1 96.94 119 GLN B CA 1
ATOM 3597 C C . GLN B 1 119 ? 8.664 -24.953 4.766 1 96.94 119 GLN B C 1
ATOM 3599 O O . GLN B 1 119 ? 9.242 -24.25 5.605 1 96.94 119 GLN B O 1
ATOM 3604 N N . HIS B 1 120 ? 8.156 -26.156 5.031 1 96.12 120 HIS B N 1
ATOM 3605 C CA . HIS B 1 120 ? 8.234 -26.703 6.375 1 96.12 120 HIS B CA 1
ATOM 3606 C C . HIS B 1 120 ? 9.367 -27.719 6.492 1 96.12 120 HIS B C 1
ATOM 3608 O O . HIS B 1 120 ? 9.656 -28.203 7.586 1 96.12 120 HIS B O 1
ATOM 3614 N N . GLN B 1 121 ? 9.93 -28.047 5.395 1 97.19 121 GLN B N 1
ATOM 3615 C CA . GLN B 1 121 ? 10.883 -29.141 5.359 1 97.19 121 GLN B CA 1
ATOM 3616 C C . GLN B 1 121 ? 12.312 -28.625 5.176 1 97.19 121 GLN B C 1
ATOM 3618 O O . GLN B 1 121 ? 12.664 -28.156 4.098 1 97.19 121 GLN B O 1
ATOM 3623 N N . ALA B 1 122 ? 13.109 -28.859 6.117 1 96.81 122 ALA B N 1
ATOM 3624 C CA . ALA B 1 122 ? 14.484 -28.359 6.102 1 96.81 122 ALA B CA 1
ATOM 3625 C C . ALA B 1 122 ? 15.242 -28.891 4.887 1 96.81 122 ALA B C 1
ATOM 3627 O O . ALA B 1 122 ? 16.094 -28.188 4.332 1 96.81 122 ALA B O 1
ATOM 3628 N N . ALA B 1 123 ? 14.953 -30.062 4.488 1 97.19 123 ALA B N 1
ATOM 3629 C CA . ALA B 1 123 ? 15.656 -30.719 3.379 1 97.19 123 ALA B CA 1
ATOM 3630 C C . ALA B 1 123 ? 15.406 -29.969 2.068 1 97.19 123 ALA B C 1
ATOM 3632 O O . ALA B 1 123 ? 16.172 -30.109 1.114 1 97.19 123 ALA B O 1
ATOM 3633 N N . CYS B 1 124 ? 14.352 -29.188 1.971 1 98.06 124 CYS B N 1
ATOM 3634 C CA . CYS B 1 124 ? 13.984 -28.469 0.758 1 98.06 124 CYS B CA 1
ATOM 3635 C C . CYS B 1 124 ? 14.602 -27.078 0.745 1 98.06 124 CYS B C 1
ATOM 3637 O O . CYS B 1 124 ? 14.508 -26.359 -0.255 1 98.06 124 CYS B O 1
ATOM 3639 N N . LEU B 1 125 ? 15.297 -26.703 1.817 1 98.62 125 LEU B N 1
ATOM 3640 C CA . LEU B 1 125 ? 15.75 -25.328 2 1 98.62 125 LEU B CA 1
ATOM 3641 C C . LEU B 1 125 ? 17.25 -25.281 2.24 1 98.62 125 LEU B C 1
ATOM 3643 O O . LEU B 1 125 ? 17.906 -26.312 2.354 1 98.62 125 LEU B O 1
ATOM 3647 N N . ASP B 1 126 ? 17.75 -24.094 2.221 1 98.06 126 ASP B N 1
ATOM 3648 C CA . ASP B 1 126 ? 19.188 -23.891 2.441 1 98.06 126 ASP B CA 1
ATOM 3649 C C . ASP B 1 126 ? 19.562 -24.188 3.885 1 98.06 126 ASP B C 1
ATOM 3651 O O . ASP B 1 126 ? 18.859 -23.812 4.82 1 98.06 126 ASP B O 1
ATOM 3655 N N . GLY B 1 127 ? 20.672 -24.828 4.117 1 97.19 127 GLY B N 1
ATOM 3656 C CA . GLY B 1 127 ? 21.125 -25.234 5.434 1 97.19 127 GLY B CA 1
ATOM 3657 C C . GLY B 1 127 ? 21.375 -24.062 6.367 1 97.19 127 GLY B C 1
ATOM 3658 O O . GLY B 1 127 ? 21.141 -24.156 7.57 1 97.19 127 GLY B O 1
ATOM 3659 N N . ALA B 1 128 ? 21.875 -22.984 5.816 1 95.94 128 ALA B N 1
ATOM 3660 C CA . ALA B 1 128 ? 22.141 -21.797 6.637 1 95.94 128 ALA B CA 1
ATOM 3661 C C . ALA B 1 128 ? 20.844 -21.188 7.148 1 95.94 128 ALA B C 1
ATOM 3663 O O . ALA B 1 128 ? 20.828 -20.547 8.203 1 95.94 128 ALA B O 1
ATOM 3664 N N . PHE B 1 129 ? 19.828 -21.391 6.391 1 97.5 129 PHE B N 1
ATOM 3665 C CA . PHE B 1 129 ? 18.516 -20.875 6.77 1 97.5 129 PHE B CA 1
ATOM 3666 C C . PHE B 1 129 ? 17.891 -21.75 7.844 1 97.5 129 PHE B C 1
ATOM 3668 O O . PHE B 1 129 ? 17.281 -21.234 8.797 1 97.5 129 PHE B O 1
ATOM 3675 N N . THR B 1 130 ? 18.062 -23 7.738 1 97.75 130 THR B N 1
ATOM 3676 C CA . THR B 1 130 ? 17.375 -23.953 8.609 1 97.75 130 THR B CA 1
ATOM 3677 C C . THR B 1 130 ? 18.234 -24.281 9.828 1 97.75 130 THR B C 1
ATOM 3679 O O . THR B 1 130 ? 17.719 -24.812 10.82 1 97.75 130 THR B O 1
ATOM 3682 N N . GLY B 1 131 ? 19.469 -24 9.727 1 96.12 131 GLY B N 1
ATOM 3683 C CA . GLY B 1 131 ? 20.359 -24.328 10.828 1 96.12 131 GLY B CA 1
ATOM 3684 C C . GLY B 1 131 ? 20.391 -23.25 11.898 1 96.12 131 GLY B C 1
ATOM 3685 O O . GLY B 1 131 ? 20.297 -22.062 11.594 1 96.12 131 GLY B O 1
ATOM 3686 N N . ARG B 1 132 ? 20.516 -23.672 13.117 1 94.31 132 ARG B N 1
ATOM 3687 C CA . ARG B 1 132 ? 20.641 -22.734 14.234 1 94.31 132 ARG B CA 1
ATOM 3688 C C . ARG B 1 132 ? 22.094 -22.297 14.406 1 94.31 132 ARG B C 1
ATOM 3690 O O . ARG B 1 132 ? 23 -23.141 14.406 1 94.31 132 ARG B O 1
ATOM 3697 N N . ARG B 1 133 ? 22.219 -20.984 14.477 1 89.62 133 ARG B N 1
ATOM 3698 C CA . ARG B 1 133 ? 23.547 -20.469 14.797 1 89.62 133 ARG B CA 1
ATOM 3699 C C . ARG B 1 133 ? 23.844 -20.625 16.281 1 89.62 133 ARG B C 1
ATOM 3701 O O . ARG B 1 133 ? 22.922 -20.672 17.109 1 89.62 133 ARG B O 1
ATOM 3708 N N . PRO B 1 134 ? 25.156 -20.734 16.625 1 91.12 134 PRO B N 1
ATOM 3709 C CA . PRO B 1 134 ? 25.516 -20.859 18.047 1 91.12 134 PRO B CA 1
ATOM 3710 C C . PRO B 1 134 ? 24.953 -19.719 18.891 1 91.12 134 PRO B C 1
ATOM 3712 O O . PRO B 1 134 ? 25.094 -18.547 18.516 1 91.12 134 PRO B O 1
ATOM 3715 N N . GLY B 1 135 ? 24.328 -20.047 19.938 1 92.69 135 GLY B N 1
ATOM 3716 C CA . GLY B 1 135 ? 23.828 -19.031 20.859 1 92.69 135 GLY B CA 1
ATOM 3717 C C . GLY B 1 135 ? 22.422 -18.578 20.531 1 92.69 135 GLY B C 1
ATOM 3718 O O . GLY B 1 135 ? 21.797 -17.875 21.328 1 92.69 135 GLY B O 1
ATOM 3719 N N . GLU B 1 136 ? 22.031 -19.016 19.266 1 92.19 136 GLU B N 1
ATOM 3720 C CA . GLU B 1 136 ? 20.672 -18.625 18.906 1 92.19 136 GLU B CA 1
ATOM 3721 C C . GLU B 1 136 ? 19.641 -19.672 19.375 1 92.19 136 GLU B C 1
ATOM 3723 O O . GLU B 1 136 ? 19.891 -20.875 19.281 1 92.19 136 GLU B O 1
ATOM 3728 N N . ALA B 1 137 ? 18.531 -19.203 19.922 1 94.44 137 ALA B N 1
ATOM 3729 C CA . ALA B 1 137 ? 17.469 -20.078 20.422 1 94.44 137 ALA B CA 1
ATOM 3730 C C . ALA B 1 137 ? 16.688 -20.719 19.266 1 94.44 137 ALA B C 1
ATOM 3732 O O . ALA B 1 137 ? 16.094 -21.781 19.422 1 94.44 137 ALA B O 1
ATOM 3733 N N . ALA B 1 138 ? 16.703 -20.094 18.109 1 96.75 138 ALA B N 1
ATOM 3734 C CA . ALA B 1 138 ? 15.953 -20.562 16.938 1 96.75 138 ALA B CA 1
ATOM 3735 C C . ALA B 1 138 ? 16.672 -20.188 15.648 1 96.75 138 ALA B C 1
ATOM 3737 O O . ALA B 1 138 ? 17.391 -19.188 15.594 1 96.75 138 ALA B O 1
ATOM 3738 N N . SER B 1 139 ? 16.484 -21.047 14.664 1 97.44 139 SER B N 1
ATOM 3739 C CA . SER B 1 139 ? 17.016 -20.734 13.344 1 97.44 139 SER B CA 1
ATOM 3740 C C . SER B 1 139 ? 16.172 -19.641 12.664 1 97.44 139 SER B C 1
ATOM 3742 O O . SER B 1 139 ? 15.086 -19.312 13.133 1 97.44 139 SER B O 1
ATOM 3744 N N . ARG B 1 140 ? 16.719 -19.078 11.609 1 96.88 140 ARG B N 1
ATOM 3745 C CA . ARG B 1 140 ? 15.945 -18.141 10.805 1 96.88 140 ARG B CA 1
ATOM 3746 C C . ARG B 1 140 ? 14.68 -18.797 10.258 1 96.88 140 ARG B C 1
ATOM 3748 O O . ARG B 1 140 ? 13.633 -18.156 10.195 1 96.88 140 ARG B O 1
ATOM 3755 N N . HIS B 1 141 ? 14.836 -20.016 9.922 1 98.19 141 HIS B N 1
ATOM 3756 C CA . HIS B 1 141 ? 13.711 -20.781 9.398 1 98.19 141 HIS B CA 1
ATOM 3757 C C . HIS B 1 141 ? 12.625 -20.953 10.453 1 98.19 141 HIS B C 1
ATOM 3759 O O . HIS B 1 141 ? 11.438 -20.766 10.172 1 98.19 141 HIS B O 1
ATOM 3765 N N . GLU B 1 142 ? 12.992 -21.297 11.609 1 97.69 142 GLU B N 1
ATOM 3766 C CA . GLU B 1 142 ? 12.039 -21.484 12.703 1 97.69 142 GLU B CA 1
ATOM 3767 C C . GLU B 1 142 ? 11.297 -20.188 13.008 1 97.69 142 GLU B C 1
ATOM 3769 O O . GLU B 1 142 ? 10.086 -20.188 13.234 1 97.69 142 GLU B O 1
ATOM 3774 N N . ARG B 1 143 ? 12.055 -19.156 13.016 1 97.31 143 ARG B N 1
ATOM 3775 C CA . ARG B 1 143 ? 11.43 -17.844 13.242 1 97.31 143 ARG B CA 1
ATOM 3776 C C . ARG B 1 143 ? 10.445 -17.516 12.133 1 97.31 143 ARG B C 1
ATOM 3778 O O . ARG B 1 143 ? 9.375 -16.953 12.383 1 97.31 143 ARG B O 1
ATOM 3785 N N . TRP B 1 144 ? 10.844 -17.766 10.906 1 97.62 144 TRP B N 1
ATOM 3786 C CA . TRP B 1 144 ? 9.984 -17.531 9.75 1 97.62 144 TRP B CA 1
ATOM 3787 C C . TRP B 1 144 ? 8.703 -18.359 9.844 1 97.62 144 TRP B C 1
ATOM 3789 O O . TRP B 1 144 ? 7.609 -17.844 9.586 1 97.62 144 TRP B O 1
ATOM 3799 N N . LEU B 1 145 ? 8.82 -19.625 10.258 1 97.12 145 LEU B N 1
ATOM 3800 C CA . LEU B 1 145 ? 7.664 -20.5 10.398 1 97.12 145 LEU B CA 1
ATOM 3801 C C . LEU B 1 145 ? 6.711 -19.984 11.469 1 97.12 145 LEU B C 1
ATOM 3803 O O . LEU B 1 145 ? 5.492 -20.078 11.32 1 97.12 145 LEU B O 1
ATOM 3807 N N . ASP B 1 146 ? 7.297 -19.5 12.5 1 96.25 146 ASP B N 1
ATOM 3808 C CA . ASP B 1 146 ? 6.469 -18.938 13.555 1 96.25 146 ASP B CA 1
ATOM 3809 C C . ASP B 1 146 ? 5.641 -17.766 13.039 1 96.25 146 ASP B C 1
ATOM 3811 O O . ASP B 1 146 ? 4.465 -17.625 13.375 1 96.25 146 ASP B O 1
ATOM 3815 N N . ARG B 1 147 ? 6.289 -16.953 12.25 1 94.25 147 ARG B N 1
ATOM 3816 C CA . ARG B 1 147 ? 5.586 -15.812 11.656 1 94.25 147 ARG B CA 1
ATOM 3817 C C . ARG B 1 147 ? 4.484 -16.281 10.711 1 94.25 147 ARG B C 1
ATOM 3819 O O . ARG B 1 147 ? 3.391 -15.719 10.695 1 94.25 147 ARG B O 1
ATOM 3826 N N . LEU B 1 148 ? 4.758 -17.281 9.93 1 94.5 148 LEU B N 1
ATOM 3827 C CA . LEU B 1 148 ? 3.758 -17.828 9.023 1 94.5 148 LEU B CA 1
ATOM 3828 C C . LEU B 1 148 ? 2.557 -18.359 9.797 1 94.5 148 LEU B C 1
ATOM 3830 O O . LEU B 1 148 ? 1.41 -18.125 9.414 1 94.5 148 LEU B O 1
ATOM 3834 N N . ARG B 1 149 ? 2.807 -19.078 10.844 1 92.5 149 ARG B N 1
ATOM 3835 C CA . ARG B 1 149 ? 1.743 -19.641 11.672 1 92.5 149 ARG B CA 1
ATOM 3836 C C . ARG B 1 149 ? 0.878 -18.547 12.281 1 92.5 149 ARG B C 1
ATOM 3838 O O . ARG B 1 149 ? -0.346 -18.672 12.344 1 92.5 149 ARG B O 1
ATOM 3845 N N . GLU B 1 150 ? 1.56 -17.578 12.703 1 91.56 150 GLU B N 1
ATOM 3846 C CA . GLU B 1 150 ? 0.828 -16.438 13.266 1 91.56 150 GLU B CA 1
ATOM 3847 C C . GLU B 1 150 ? -0.064 -15.789 12.211 1 91.56 150 GLU B C 1
ATOM 3849 O O . GLU B 1 150 ? -1.212 -15.438 12.492 1 91.56 150 GLU B O 1
ATOM 3854 N N . GLN B 1 151 ? 0.471 -15.586 11.016 1 88.94 151 GLN B N 1
ATOM 3855 C CA . GLN B 1 151 ? -0.301 -15.008 9.922 1 88.94 151 GLN B CA 1
ATOM 3856 C C . GLN B 1 151 ? -1.496 -15.883 9.562 1 88.94 151 GLN B C 1
ATOM 3858 O O . GLN B 1 151 ? -2.59 -15.375 9.305 1 88.94 151 GLN B O 1
ATOM 3863 N N . GLN B 1 152 ? -1.27 -17.141 9.555 1 88.12 152 GLN B N 1
ATOM 3864 C CA . GLN B 1 152 ? -2.332 -18.094 9.25 1 88.12 152 GLN B CA 1
ATOM 3865 C C . GLN B 1 152 ? -3.43 -18.047 10.312 1 88.12 152 GLN B C 1
ATOM 3867 O O . GLN B 1 152 ? -4.617 -18.094 9.984 1 88.12 152 GLN B O 1
ATOM 3872 N N . ARG B 1 153 ? -3.012 -17.953 11.531 1 86.56 153 ARG B N 1
ATOM 3873 C CA . ARG B 1 153 ? -3.955 -17.922 12.648 1 86.56 153 ARG B CA 1
ATOM 3874 C C . ARG B 1 153 ? -4.82 -16.672 12.602 1 86.56 153 ARG B C 1
ATOM 3876 O O . ARG B 1 153 ? -6.02 -16.719 12.875 1 86.56 153 ARG B O 1
ATOM 3883 N N . ARG B 1 154 ? -4.273 -15.617 12.219 1 82.81 154 ARG B N 1
ATOM 3884 C CA . ARG B 1 154 ? -4.953 -14.328 12.25 1 82.81 154 ARG B CA 1
ATOM 3885 C C . ARG B 1 154 ? -5.746 -14.094 10.969 1 82.81 154 ARG B C 1
ATOM 3887 O O . ARG B 1 154 ? -6.555 -13.164 10.891 1 82.81 154 ARG B O 1
ATOM 3894 N N . SER B 1 155 ? -5.496 -14.93 10.031 1 82.69 155 SER B N 1
ATOM 3895 C CA . SER B 1 155 ? -6.062 -14.672 8.711 1 82.69 155 SER B CA 1
ATOM 3896 C C . SER B 1 155 ? -7.566 -14.938 8.695 1 82.69 155 SER B C 1
ATOM 3898 O O . SER B 1 155 ? -8.031 -15.953 9.219 1 82.69 155 SER B O 1
ATOM 3900 N N . SER B 1 156 ? -8.305 -14 8.133 1 75.5 156 SER B N 1
ATOM 3901 C CA . SER B 1 156 ? -9.742 -14.164 7.941 1 75.5 156 SER B CA 1
ATOM 3902 C C . SER B 1 156 ? -10.078 -14.547 6.504 1 75.5 156 SER B C 1
ATOM 3904 O O . SER B 1 156 ? -11.242 -14.516 6.102 1 75.5 156 SER B O 1
ATOM 3906 N N . GLU B 1 157 ? -9.016 -14.898 5.758 1 81 157 GLU B N 1
ATOM 3907 C CA . GLU B 1 157 ? -9.211 -15.25 4.355 1 81 157 GLU B CA 1
ATOM 3908 C C . GLU B 1 157 ? -10.055 -16.516 4.219 1 81 157 GLU B C 1
ATOM 3910 O O . GLU B 1 157 ? -9.883 -17.469 4.977 1 81 157 GLU B O 1
ATOM 3915 N N . ASP B 1 158 ? -10.953 -16.531 3.264 1 76.12 158 ASP B N 1
ATOM 3916 C CA . ASP B 1 158 ? -11.852 -17.656 2.996 1 76.12 158 ASP B CA 1
ATOM 3917 C C . ASP B 1 158 ? -11.062 -18.953 2.768 1 76.12 158 ASP B C 1
ATOM 3919 O O . ASP B 1 158 ? -11.461 -20.016 3.236 1 76.12 158 ASP B O 1
ATOM 3923 N N . PHE B 1 159 ? -9.977 -18.812 2.041 1 78.88 159 PHE B N 1
ATOM 3924 C CA . PHE B 1 159 ? -9.258 -20.031 1.676 1 78.88 159 PHE B CA 1
ATOM 3925 C C . PHE B 1 159 ? -8.594 -20.656 2.896 1 78.88 159 PHE B C 1
ATOM 3927 O O . PHE B 1 159 ? -8.445 -21.875 2.975 1 78.88 159 PHE B O 1
ATOM 3934 N N . VAL B 1 160 ? -8.164 -19.844 3.859 1 80.56 160 VAL B N 1
ATOM 3935 C CA . VAL B 1 160 ? -7.555 -20.359 5.078 1 80.56 160 VAL B CA 1
ATOM 3936 C C . VAL B 1 160 ? -8.602 -21.125 5.883 1 80.56 160 VAL B C 1
ATOM 3938 O O . VAL B 1 160 ? -8.336 -22.25 6.352 1 80.56 160 VAL B O 1
ATOM 3941 N N . GLN B 1 161 ? -9.766 -20.531 5.941 1 78.75 161 GLN B N 1
ATOM 3942 C CA . GLN B 1 161 ? -10.859 -21.188 6.645 1 78.75 161 GLN B CA 1
ATOM 3943 C C . GLN B 1 161 ? -11.266 -22.484 5.938 1 78.75 161 GLN B C 1
ATOM 3945 O O . GLN B 1 161 ? -11.492 -23.5 6.582 1 78.75 161 GLN B O 1
ATOM 3950 N N . HIS B 1 162 ? -11.359 -22.391 4.676 1 78.38 162 HIS B N 1
ATOM 3951 C CA . HIS B 1 162 ? -11.703 -23.562 3.871 1 78.38 162 HIS B CA 1
ATOM 3952 C C . HIS B 1 162 ? -10.695 -24.688 4.082 1 78.38 162 HIS B C 1
ATOM 3954 O O . HIS B 1 162 ? -11.086 -25.844 4.281 1 78.38 162 HIS B O 1
ATOM 3960 N N . PHE B 1 163 ? -9.469 -24.328 4.035 1 81.25 163 PHE B N 1
ATOM 3961 C CA . PHE B 1 163 ? -8.422 -25.344 4.184 1 81.25 163 PHE B CA 1
ATOM 3962 C C . PHE B 1 163 ? -8.469 -25.969 5.578 1 81.25 163 PHE B C 1
ATOM 3964 O O . PHE B 1 163 ? -8.289 -27.172 5.73 1 81.25 163 PHE B O 1
ATOM 3971 N N . ARG B 1 164 ? -8.688 -25.156 6.547 1 77.56 164 ARG B N 1
ATOM 3972 C CA . ARG B 1 164 ? -8.766 -25.625 7.93 1 77.56 164 ARG B CA 1
ATOM 3973 C C . ARG B 1 164 ? -9.906 -26.609 8.109 1 77.56 164 ARG B C 1
ATOM 3975 O O . ARG B 1 164 ? -9.789 -27.562 8.875 1 77.56 164 ARG B O 1
ATOM 3982 N N . THR B 1 165 ? -10.945 -26.359 7.422 1 78 165 THR B N 1
ATOM 3983 C CA . THR B 1 165 ? -12.125 -27.203 7.555 1 78 165 THR B CA 1
ATOM 3984 C C . THR B 1 165 ? -11.977 -28.484 6.754 1 78 165 THR B C 1
ATOM 3986 O O . THR B 1 165 ? -12.422 -29.547 7.184 1 78 165 THR B O 1
ATOM 3989 N N . LYS B 1 166 ? -11.375 -28.359 5.641 1 78.88 166 LYS B N 1
ATOM 3990 C CA . LYS B 1 166 ? -11.32 -29.484 4.711 1 78.88 166 LYS B CA 1
ATOM 3991 C C . LYS B 1 166 ? -10.094 -30.359 4.973 1 78.88 166 LYS B C 1
ATOM 3993 O O . LYS B 1 166 ? -10.141 -31.578 4.762 1 78.88 166 LYS B O 1
ATOM 3998 N N . TYR B 1 167 ? -9.086 -29.688 5.332 1 78 167 TYR B N 1
ATOM 3999 C CA . TYR B 1 167 ? -7.832 -30.406 5.484 1 78 167 TYR B CA 1
ATOM 4000 C C . TYR B 1 167 ? -7.242 -30.203 6.875 1 78 167 TYR B C 1
ATOM 4002 O O . TYR B 1 167 ? -7.598 -29.25 7.57 1 78 167 TYR B O 1
ATOM 4010 N N . SER B 1 168 ? -6.539 -31.281 7.293 1 68.31 168 SER B N 1
ATOM 4011 C CA . SER B 1 168 ? -5.809 -31.172 8.547 1 68.31 168 SER B CA 1
ATOM 4012 C C . SER B 1 168 ? -4.371 -30.703 8.312 1 68.31 168 SER B C 1
ATOM 4014 O O . SER B 1 168 ? -3.787 -31.016 7.27 1 68.31 168 SER B O 1
ATOM 4016 N N . GLY B 1 169 ? -4.008 -29.625 8.969 1 71.75 169 GLY B N 1
ATOM 4017 C CA . GLY B 1 169 ? -2.574 -29.391 9.008 1 71.75 169 GLY B CA 1
ATOM 4018 C C . GLY B 1 169 ? -2.168 -28.109 8.312 1 71.75 169 GLY B C 1
ATOM 4019 O O . GLY B 1 169 ? -2.904 -27.125 8.344 1 71.75 169 GLY B O 1
ATOM 4020 N N . ASP B 1 170 ? -0.952 -28.172 7.668 1 83.06 170 ASP B N 1
ATOM 4021 C CA . ASP B 1 170 ? -0.256 -27.031 7.094 1 83.06 170 ASP B CA 1
ATOM 4022 C C . ASP B 1 170 ? -0.774 -26.719 5.691 1 83.06 170 ASP B C 1
ATOM 4024 O O . ASP B 1 170 ? -1.273 -27.594 4.996 1 83.06 170 ASP B O 1
ATOM 4028 N N . LEU B 1 171 ? -0.763 -25.469 5.301 1 91.19 171 LEU B N 1
ATOM 4029 C CA . LEU B 1 171 ? -1.074 -25.047 3.939 1 91.19 171 LEU B CA 1
ATOM 4030 C C . LEU B 1 171 ? 0.041 -25.453 2.979 1 91.19 171 LEU B C 1
ATOM 4032 O O . LEU B 1 171 ? 1.223 -25.297 3.295 1 91.19 171 LEU B O 1
ATOM 4036 N N . PRO B 1 172 ? -0.348 -26.047 1.843 1 93.81 172 PRO B N 1
ATOM 4037 C CA . PRO B 1 172 ? 0.697 -26.219 0.831 1 93.81 172 PRO B CA 1
ATOM 4038 C C . PRO B 1 172 ? 1.314 -24.906 0.38 1 93.81 172 PRO B C 1
ATOM 4040 O O . PRO B 1 172 ? 0.717 -23.844 0.572 1 93.81 172 PRO B O 1
ATOM 4043 N N . ILE B 1 173 ? 2.488 -24.953 -0.206 1 96 173 ILE B N 1
ATOM 4044 C CA . ILE B 1 173 ? 3.297 -23.766 -0.452 1 96 173 ILE B CA 1
ATOM 4045 C C . ILE B 1 173 ? 2.557 -22.828 -1.401 1 96 173 ILE B C 1
ATOM 4047 O O . ILE B 1 173 ? 2.646 -21.609 -1.271 1 96 173 ILE B O 1
ATOM 4051 N N . TRP B 1 174 ? 1.765 -23.344 -2.408 1 94.62 174 TRP B N 1
ATOM 4052 C CA . TRP B 1 174 ? 1.11 -22.484 -3.385 1 94.62 174 TRP B CA 1
ATOM 4053 C C . TRP B 1 174 ? -0.095 -21.781 -2.77 1 94.62 174 TRP B C 1
ATOM 4055 O O . TRP B 1 174 ? -0.622 -20.828 -3.342 1 94.62 174 TRP B O 1
ATOM 4065 N N . THR B 1 175 ? -0.529 -22.203 -1.567 1 93.06 175 THR B N 1
ATOM 4066 C CA . THR B 1 175 ? -1.553 -21.516 -0.792 1 93.06 175 THR B CA 1
ATOM 4067 C C . THR B 1 175 ? -0.918 -20.641 0.292 1 93.06 175 THR B C 1
ATOM 4069 O O . THR B 1 175 ? -1.33 -19.5 0.501 1 93.06 175 THR B O 1
ATOM 4072 N N . ALA B 1 176 ? 0.116 -21.141 0.926 1 94.31 176 ALA B N 1
ATOM 4073 C CA . ALA B 1 176 ? 0.789 -20.453 2.025 1 94.31 176 ALA B CA 1
ATOM 4074 C C . ALA B 1 176 ? 1.406 -19.141 1.556 1 94.31 176 ALA B C 1
ATOM 4076 O O . ALA B 1 176 ? 1.448 -18.172 2.307 1 94.31 176 ALA B O 1
ATOM 4077 N N . ILE B 1 177 ? 1.859 -19.156 0.317 1 94.94 177 ILE B N 1
ATOM 4078 C CA . ILE B 1 177 ? 2.574 -18 -0.208 1 94.94 177 ILE B CA 1
ATOM 4079 C C . ILE B 1 177 ? 1.643 -16.781 -0.246 1 94.94 177 ILE B C 1
ATOM 4081 O O . ILE B 1 177 ? 2.098 -15.641 -0.193 1 94.94 177 ILE B O 1
ATOM 4085 N N . GLU B 1 178 ? 0.333 -17 -0.367 1 92.94 178 GLU B N 1
ATOM 4086 C CA . GLU B 1 178 ? -0.653 -15.93 -0.457 1 92.94 178 GLU B CA 1
ATOM 4087 C C . GLU B 1 178 ? -0.792 -15.195 0.873 1 92.94 178 GLU B C 1
ATOM 4089 O O . GLU B 1 178 ? -1.345 -14.094 0.924 1 92.94 178 GLU B O 1
ATOM 4094 N N . LEU B 1 179 ? -0.282 -15.781 1.937 1 92 179 LEU B N 1
ATOM 4095 C CA . LEU B 1 179 ? -0.383 -15.188 3.266 1 92 179 LEU B CA 1
ATOM 4096 C C . LEU B 1 179 ? 0.849 -14.344 3.578 1 92 179 LEU B C 1
ATOM 4098 O O . LEU B 1 179 ? 0.854 -13.578 4.547 1 92 179 LEU B O 1
ATOM 4102 N N . LEU B 1 180 ? 1.88 -14.477 2.727 1 93.75 180 LEU B N 1
ATOM 4103 C CA . LEU B 1 180 ? 3.148 -13.82 3.035 1 93.75 180 LEU B CA 1
ATOM 4104 C C . LEU B 1 180 ? 3.102 -12.344 2.668 1 93.75 180 LEU B C 1
ATOM 4106 O O . LEU B 1 180 ? 2.559 -11.977 1.624 1 93.75 180 LEU B O 1
ATOM 4110 N N . ASP B 1 181 ? 3.641 -11.516 3.561 1 92.81 181 ASP B N 1
ATOM 4111 C CA . ASP B 1 181 ? 3.945 -10.148 3.139 1 92.81 181 ASP B CA 1
ATOM 4112 C C . ASP B 1 181 ? 5.281 -10.086 2.396 1 92.81 181 ASP B C 1
ATOM 4114 O O . ASP B 1 181 ? 5.953 -11.109 2.24 1 92.81 181 ASP B O 1
ATOM 4118 N N . PHE B 1 182 ? 5.617 -8.969 1.906 1 95.81 182 PHE B N 1
ATOM 4119 C CA . PHE B 1 182 ? 6.805 -8.828 1.07 1 95.81 182 PHE B CA 1
ATOM 4120 C C . PHE B 1 182 ? 8.055 -9.273 1.825 1 95.81 182 PHE B C 1
ATOM 4122 O O . PHE B 1 182 ? 8.891 -9.992 1.277 1 95.81 182 PHE B O 1
ATOM 4129 N N . GLY B 1 183 ? 8.18 -8.828 3.117 1 95.69 183 GLY B N 1
ATOM 4130 C CA . GLY B 1 183 ? 9.336 -9.188 3.916 1 95.69 183 GLY B CA 1
ATOM 4131 C C . GLY B 1 183 ? 9.469 -10.68 4.141 1 95.69 183 GLY B C 1
ATOM 4132 O O . GLY B 1 183 ? 10.555 -11.242 3.99 1 95.69 183 GLY B O 1
ATOM 4133 N N . ALA B 1 184 ? 8.383 -11.305 4.492 1 96.62 184 ALA B N 1
ATOM 4134 C CA . ALA B 1 184 ? 8.383 -12.75 4.703 1 96.62 184 ALA B CA 1
ATOM 4135 C C . ALA B 1 184 ? 8.703 -13.492 3.412 1 96.62 184 ALA B C 1
ATOM 4137 O O . ALA B 1 184 ? 9.398 -14.508 3.434 1 96.62 184 ALA B O 1
ATOM 4138 N N . MET B 1 185 ? 8.172 -12.992 2.33 1 97.56 185 MET B N 1
ATOM 4139 C CA . MET B 1 185 ? 8.469 -13.578 1.026 1 97.56 185 MET B CA 1
ATOM 4140 C C . MET B 1 185 ? 9.961 -13.469 0.707 1 97.56 185 MET B C 1
ATOM 4142 O O . MET B 1 185 ? 10.586 -14.453 0.304 1 97.56 185 MET B O 1
ATOM 4146 N N . ALA B 1 186 ? 10.523 -12.258 0.899 1 98 186 ALA B N 1
ATOM 4147 C CA . ALA B 1 186 ? 11.938 -12.039 0.625 1 98 186 ALA B CA 1
ATOM 4148 C C . ALA B 1 186 ? 12.812 -12.93 1.503 1 98 186 ALA B C 1
ATOM 4150 O O . ALA B 1 186 ? 13.812 -13.477 1.037 1 98 186 ALA B O 1
ATOM 4151 N N . THR B 1 187 ? 12.398 -13.109 2.738 1 98.12 187 THR B N 1
ATOM 4152 C CA . THR B 1 187 ? 13.133 -13.961 3.664 1 98.12 187 THR B CA 1
ATOM 4153 C C . THR B 1 187 ? 13.102 -15.422 3.203 1 98.12 187 THR B C 1
ATOM 4155 O O . THR B 1 187 ? 14.133 -16.094 3.193 1 98.12 187 THR B O 1
ATOM 4158 N N . LEU B 1 188 ? 11.945 -15.883 2.85 1 98.5 188 LEU B N 1
ATOM 4159 C CA . LEU B 1 188 ? 11.844 -17.25 2.34 1 98.5 188 LEU B CA 1
ATOM 4160 C C . LEU B 1 188 ? 12.703 -17.422 1.095 1 98.5 188 LEU B C 1
ATOM 4162 O O . LEU B 1 188 ? 13.367 -18.453 0.942 1 98.5 188 LEU B O 1
ATOM 4166 N N . PHE B 1 189 ? 12.695 -16.5 0.221 1 98.75 189 PHE B N 1
ATOM 4167 C CA . PHE B 1 189 ? 13.516 -16.562 -0.985 1 98.75 189 PHE B CA 1
ATOM 4168 C C . PHE B 1 189 ? 14.977 -16.781 -0.636 1 98.75 189 PHE B C 1
ATOM 4170 O O . PHE B 1 189 ? 15.641 -17.641 -1.228 1 98.75 189 PHE B O 1
ATOM 4177 N N . THR B 1 190 ? 15.445 -16.016 0.318 1 98.12 190 THR B N 1
ATOM 4178 C CA . THR B 1 190 ? 16.844 -16.141 0.716 1 98.12 190 THR B CA 1
ATOM 4179 C C . THR B 1 190 ? 17.109 -17.5 1.346 1 98.12 190 THR B C 1
ATOM 4181 O O . THR B 1 190 ? 18.266 -17.953 1.414 1 98.12 190 THR B O 1
ATOM 4184 N N . GLY B 1 191 ? 16.094 -18.109 1.837 1 98.25 191 GLY B N 1
ATOM 4185 C CA . GLY B 1 191 ? 16.219 -19.422 2.479 1 98.25 191 GLY B CA 1
ATOM 4186 C C . GLY B 1 191 ? 16.156 -20.578 1.499 1 98.25 191 GLY B C 1
ATOM 4187 O O . GLY B 1 191 ? 16.438 -21.719 1.869 1 98.25 191 GLY B O 1
ATOM 4188 N N . LEU B 1 192 ? 15.805 -20.312 0.259 1 98.62 192 LEU B N 1
ATOM 4189 C CA . LEU B 1 192 ? 15.781 -21.359 -0.76 1 98.62 192 LEU B CA 1
ATOM 4190 C C . LEU B 1 192 ? 17.188 -21.891 -1.031 1 98.62 192 LEU B C 1
ATOM 4192 O O . LEU B 1 192 ? 18.172 -21.219 -0.757 1 98.62 192 LEU B O 1
ATOM 4196 N N . LYS B 1 193 ? 17.25 -23.125 -1.549 1 98.38 193 LYS B N 1
ATOM 4197 C CA . LYS B 1 193 ? 18.531 -23.625 -2.043 1 98.38 193 LYS B CA 1
ATOM 4198 C C . LYS B 1 193 ? 19.062 -22.75 -3.182 1 98.38 193 LYS B C 1
ATOM 4200 O O . LYS B 1 193 ? 18.281 -22.188 -3.945 1 98.38 193 LYS B O 1
ATOM 4205 N N . ARG B 1 194 ? 20.328 -22.719 -3.279 1 98.12 194 ARG B N 1
ATOM 4206 C CA . ARG B 1 194 ? 20.969 -21.875 -4.289 1 98.12 194 ARG B CA 1
ATOM 4207 C C . ARG B 1 194 ? 20.406 -22.172 -5.676 1 98.12 194 ARG B C 1
ATOM 4209 O O . ARG B 1 194 ? 20.062 -21.25 -6.418 1 98.12 194 ARG B O 1
ATOM 4216 N N . VAL B 1 195 ? 20.25 -23.391 -6.027 1 98.12 195 VAL B N 1
ATOM 4217 C CA . VAL B 1 195 ? 19.766 -23.797 -7.348 1 98.12 195 VAL B CA 1
ATOM 4218 C C . VAL B 1 195 ? 18.359 -23.234 -7.578 1 98.12 195 VAL B C 1
ATOM 4220 O O . VAL B 1 195 ? 18.016 -22.844 -8.695 1 98.12 195 VAL B O 1
ATOM 4223 N N . ASP B 1 196 ? 17.562 -23.203 -6.52 1 98.44 196 ASP B N 1
ATOM 4224 C CA . ASP B 1 196 ? 16.203 -22.688 -6.625 1 98.44 196 ASP B CA 1
ATOM 4225 C C . ASP B 1 196 ? 16.188 -21.172 -6.75 1 98.44 196 ASP B C 1
ATOM 4227 O O . ASP B 1 196 ? 15.43 -20.609 -7.555 1 98.44 196 ASP B O 1
ATOM 4231 N N . ARG B 1 197 ? 17.047 -20.484 -5.941 1 98.62 197 ARG B N 1
ATOM 4232 C CA . ARG B 1 197 ? 17.141 -19.047 -6.055 1 98.62 197 ARG B CA 1
ATOM 4233 C C . ARG B 1 197 ? 17.562 -18.625 -7.465 1 98.62 197 ARG B C 1
ATOM 4235 O O . ARG B 1 197 ? 17 -17.703 -8.047 1 98.62 197 ARG B O 1
ATOM 4242 N N . ASP B 1 198 ? 18.516 -19.375 -7.957 1 98.5 198 ASP B N 1
ATOM 4243 C CA . ASP B 1 198 ? 19.031 -19.078 -9.289 1 98.5 198 ASP B CA 1
ATOM 4244 C C . ASP B 1 198 ? 17.984 -19.328 -10.359 1 98.5 198 ASP B C 1
ATOM 4246 O O . ASP B 1 198 ? 17.875 -18.578 -11.336 1 98.5 198 ASP B O 1
ATOM 4250 N N . ALA B 1 199 ? 17.203 -20.312 -10.188 1 98.25 199 ALA B N 1
ATOM 4251 C CA . ALA B 1 199 ? 16.141 -20.609 -11.141 1 98.25 199 ALA B CA 1
ATOM 4252 C C . ALA B 1 199 ? 15.094 -19.516 -11.156 1 98.25 199 ALA B C 1
ATOM 4254 O O . ALA B 1 199 ? 14.648 -19.094 -12.219 1 98.25 199 ALA B O 1
ATOM 4255 N N . VAL B 1 200 ? 14.727 -19.031 -9.984 1 98.31 200 VAL B N 1
ATOM 4256 C CA . VAL B 1 200 ? 13.758 -17.938 -9.891 1 98.31 200 VAL B CA 1
ATOM 4257 C C . VAL B 1 200 ? 14.328 -16.688 -10.555 1 98.31 200 VAL B C 1
ATOM 4259 O O . VAL B 1 200 ? 13.641 -16.031 -11.344 1 98.31 200 VAL B O 1
ATOM 4262 N N . ALA B 1 201 ? 15.555 -16.422 -10.211 1 98.44 201 ALA B N 1
ATOM 4263 C CA . ALA B 1 201 ? 16.219 -15.242 -10.773 1 98.44 201 ALA B CA 1
ATOM 4264 C C . ALA B 1 201 ? 16.234 -15.305 -12.297 1 98.44 201 ALA B C 1
ATOM 4266 O O . ALA B 1 201 ? 15.914 -14.32 -12.969 1 98.44 201 ALA B O 1
ATOM 4267 N N . ALA B 1 202 ? 16.562 -16.438 -12.828 1 97.56 202 ALA B N 1
ATOM 4268 C CA . ALA B 1 202 ? 16.625 -16.625 -14.273 1 97.56 202 ALA B CA 1
ATOM 4269 C C . ALA B 1 202 ? 15.273 -16.328 -14.93 1 97.56 202 ALA B C 1
ATOM 4271 O O . ALA B 1 202 ? 15.203 -15.664 -15.961 1 97.56 202 ALA B O 1
ATOM 4272 N N . ARG B 1 203 ? 14.25 -16.781 -14.32 1 95.69 203 ARG B N 1
ATOM 4273 C CA . ARG B 1 203 ? 12.906 -16.609 -14.859 1 95.69 203 ARG B CA 1
ATOM 4274 C C . ARG B 1 203 ? 12.484 -15.148 -14.844 1 95.69 203 ARG B C 1
ATOM 4276 O O . ARG B 1 203 ? 11.641 -14.734 -15.641 1 95.69 203 ARG B O 1
ATOM 4283 N N . LEU B 1 204 ? 13.094 -14.375 -13.992 1 96.88 204 LEU B N 1
ATOM 4284 C CA . LEU B 1 204 ? 12.734 -12.969 -13.859 1 96.88 204 LEU B CA 1
ATOM 4285 C C . LEU B 1 204 ? 13.727 -12.078 -14.594 1 96.88 204 LEU B C 1
ATOM 4287 O O . LEU B 1 204 ? 13.703 -10.852 -14.438 1 96.88 204 LEU B O 1
ATOM 4291 N N . GLY B 1 205 ? 14.617 -12.695 -15.305 1 95.56 205 GLY B N 1
ATOM 4292 C CA . GLY B 1 205 ? 15.555 -11.953 -16.125 1 95.56 205 GLY B CA 1
ATOM 4293 C C . GLY B 1 205 ? 16.75 -11.43 -15.336 1 95.56 205 GLY B C 1
ATOM 4294 O O . GLY B 1 205 ? 17.438 -10.508 -15.781 1 95.56 205 GLY B O 1
ATOM 4295 N N . VAL B 1 206 ? 16.969 -11.914 -14.188 1 97.81 206 VAL B N 1
ATOM 4296 C CA . VAL B 1 206 ? 18.125 -11.547 -13.375 1 97.81 206 VAL B CA 1
ATOM 4297 C C . VAL B 1 206 ? 19.266 -12.539 -13.602 1 97.81 206 VAL B C 1
ATOM 4299 O O . VAL B 1 206 ? 19.312 -13.586 -12.953 1 97.81 206 VAL B O 1
ATOM 4302 N N . VAL B 1 207 ? 20.141 -12.141 -14.484 1 96.94 207 VAL B N 1
ATOM 4303 C CA . VAL B 1 207 ? 21.125 -13.109 -14.969 1 96.94 207 VAL B CA 1
ATOM 4304 C C . VAL B 1 207 ? 22.516 -12.5 -14.922 1 96.94 207 VAL B C 1
ATOM 4306 O O . VAL B 1 207 ? 22.672 -11.281 -14.945 1 96.94 207 VAL B O 1
ATOM 4309 N N . ASP B 1 208 ? 23.469 -13.336 -14.797 1 94.56 208 ASP B N 1
ATOM 4310 C CA . ASP B 1 208 ? 24.859 -12.906 -14.828 1 94.56 208 ASP B CA 1
ATOM 4311 C C . ASP B 1 208 ? 25.391 -12.828 -16.266 1 94.56 208 ASP B C 1
ATOM 4313 O O . ASP B 1 208 ? 24.609 -12.867 -17.219 1 94.56 208 ASP B O 1
ATOM 4317 N N . GLU B 1 209 ? 26.641 -12.617 -16.375 1 91.81 209 GLU B N 1
ATOM 4318 C CA . GLU B 1 209 ? 27.25 -12.406 -17.672 1 91.81 209 GLU B CA 1
ATOM 4319 C C . GLU B 1 209 ? 27.156 -13.664 -18.547 1 91.81 209 GLU B C 1
ATOM 4321 O O . GLU B 1 209 ? 27.219 -13.578 -19.766 1 91.81 209 GLU B O 1
ATOM 4326 N N . HIS B 1 210 ? 26.984 -14.797 -17.922 1 93.25 210 HIS B N 1
ATOM 4327 C CA . HIS B 1 210 ? 26.859 -16.062 -18.641 1 93.25 210 HIS B CA 1
ATOM 4328 C C . HIS B 1 210 ? 25.406 -16.453 -18.812 1 93.25 210 HIS B C 1
ATOM 4330 O O . HIS B 1 210 ? 25.094 -17.609 -19.109 1 93.25 210 HIS B O 1
ATOM 4336 N N . ARG B 1 211 ? 24.469 -15.539 -18.453 1 92.19 211 ARG B N 1
ATOM 4337 C CA . ARG B 1 211 ? 23.031 -15.695 -18.641 1 92.19 211 ARG B CA 1
ATOM 4338 C C . ARG B 1 211 ? 22.469 -16.719 -17.656 1 92.19 211 ARG B C 1
ATOM 4340 O O . ARG B 1 211 ? 21.453 -17.359 -17.938 1 92.19 211 ARG B O 1
ATOM 4347 N N . ARG B 1 212 ? 23.219 -16.938 -16.672 1 95.88 212 ARG B N 1
ATOM 4348 C CA . ARG B 1 212 ? 22.719 -17.797 -15.594 1 95.88 212 ARG B CA 1
ATOM 4349 C C . ARG B 1 212 ? 22.016 -16.953 -14.523 1 95.88 212 ARG B C 1
ATOM 4351 O O . ARG B 1 212 ? 22.422 -15.836 -14.234 1 95.88 212 ARG B O 1
ATOM 4358 N N . GLY B 1 213 ? 20.969 -17.547 -14.016 1 97.25 213 GLY B N 1
ATOM 4359 C CA . GLY B 1 213 ? 20.266 -16.844 -12.961 1 97.25 213 GLY B CA 1
ATOM 4360 C C . GLY B 1 213 ? 21.141 -16.516 -11.773 1 97.25 213 GLY B C 1
ATOM 4361 O O . GLY B 1 213 ? 21.969 -17.328 -11.359 1 97.25 213 GLY B O 1
ATOM 4362 N N . ASP B 1 214 ? 21.016 -15.336 -11.32 1 97.62 214 ASP B N 1
ATOM 4363 C CA . ASP B 1 214 ? 21.766 -14.891 -10.164 1 97.62 214 ASP B CA 1
ATOM 4364 C C . ASP B 1 214 ? 20.859 -14.609 -8.977 1 97.62 214 ASP B C 1
ATOM 4366 O O . ASP B 1 214 ? 20.391 -13.484 -8.797 1 97.62 214 ASP B O 1
ATOM 4370 N N . GLY B 1 215 ? 20.719 -15.594 -8.117 1 97.94 215 GLY B N 1
ATOM 4371 C CA . GLY B 1 215 ? 19.828 -15.5 -6.973 1 97.94 215 GLY B CA 1
ATOM 4372 C C . GLY B 1 215 ? 20.297 -14.5 -5.934 1 97.94 215 GLY B C 1
ATOM 4373 O O . GLY B 1 215 ? 19.484 -13.922 -5.211 1 97.94 215 GLY B O 1
ATOM 4374 N N . SER B 1 216 ? 21.594 -14.312 -5.855 1 97.12 216 SER B N 1
ATOM 4375 C CA . SER B 1 216 ? 22.125 -13.375 -4.879 1 97.12 216 SER B CA 1
ATOM 4376 C C . SER B 1 216 ? 21.766 -11.938 -5.238 1 97.12 216 SER B C 1
ATOM 4378 O O . SER B 1 216 ? 21.453 -11.125 -4.359 1 97.12 216 SER B O 1
ATOM 4380 N N . VAL B 1 217 ? 21.781 -11.641 -6.527 1 97.5 217 VAL B N 1
ATOM 4381 C CA . VAL B 1 217 ? 21.406 -10.312 -7 1 97.5 217 VAL B CA 1
ATOM 4382 C C . VAL B 1 217 ? 19.922 -10.078 -6.754 1 97.5 217 VAL B C 1
ATOM 4384 O O . VAL B 1 217 ? 19.516 -9.016 -6.254 1 97.5 217 VAL B O 1
ATOM 4387 N N . LEU B 1 218 ? 19.141 -11.062 -7.09 1 98.44 218 LEU B N 1
ATOM 4388 C CA . LEU B 1 218 ? 17.703 -10.93 -6.867 1 98.44 218 LEU B CA 1
ATOM 4389 C C . LEU B 1 218 ? 17.391 -10.766 -5.379 1 98.44 218 LEU B C 1
ATOM 4391 O O . LEU B 1 218 ? 16.516 -9.984 -5.004 1 98.44 218 LEU B O 1
ATOM 4395 N N . ALA B 1 219 ? 18.125 -11.469 -4.535 1 98.31 219 ALA B N 1
ATOM 4396 C CA . ALA B 1 219 ? 17.938 -11.328 -3.092 1 98.31 219 ALA B CA 1
ATOM 4397 C C . ALA B 1 219 ? 18.188 -9.891 -2.646 1 98.31 219 ALA B C 1
ATOM 4399 O O . ALA B 1 219 ? 17.438 -9.336 -1.846 1 98.31 219 ALA B O 1
ATOM 4400 N N . ASN B 1 220 ? 19.25 -9.367 -3.162 1 98 220 ASN B N 1
ATOM 4401 C CA . ASN B 1 220 ? 19.547 -7.969 -2.879 1 98 220 ASN B CA 1
ATOM 4402 C C . ASN B 1 220 ? 18.422 -7.051 -3.365 1 98 220 ASN B C 1
ATOM 4404 O O . ASN B 1 220 ? 18 -6.145 -2.645 1 98 220 ASN B O 1
ATOM 4408 N N . TRP B 1 221 ? 17.922 -7.262 -4.586 1 98.44 221 TRP B N 1
ATOM 4409 C CA . TRP B 1 221 ? 16.859 -6.438 -5.152 1 98.44 221 TRP B CA 1
ATOM 4410 C C . TRP B 1 221 ? 15.602 -6.52 -4.305 1 98.44 221 TRP B C 1
ATOM 4412 O O . TRP B 1 221 ? 14.938 -5.504 -4.066 1 98.44 221 TRP B O 1
ATOM 4422 N N . LEU B 1 222 ? 15.281 -7.719 -3.854 1 98.5 222 LEU B N 1
ATOM 4423 C CA . LEU B 1 222 ? 14.078 -7.891 -3.051 1 98.5 222 LEU B CA 1
ATOM 4424 C C . LEU B 1 222 ? 14.188 -7.129 -1.734 1 98.5 222 LEU B C 1
ATOM 4426 O O . LEU B 1 222 ? 13.195 -6.594 -1.237 1 98.5 222 LEU B O 1
ATOM 4430 N N . ARG B 1 223 ? 15.375 -7.09 -1.195 1 97.62 223 ARG B N 1
ATOM 4431 C CA . ARG B 1 223 ? 15.578 -6.297 0.012 1 97.62 223 ARG B CA 1
ATOM 4432 C C . ARG B 1 223 ? 15.359 -4.812 -0.264 1 97.62 223 ARG B C 1
ATOM 4434 O O . ARG B 1 223 ? 14.688 -4.125 0.511 1 97.62 223 ARG B O 1
ATOM 4441 N N . VAL B 1 224 ? 15.898 -4.324 -1.319 1 97.88 224 VAL B N 1
ATOM 4442 C CA . VAL B 1 224 ? 15.75 -2.926 -1.708 1 97.88 224 VAL B CA 1
ATOM 4443 C C . VAL B 1 224 ? 14.289 -2.617 -1.996 1 97.88 224 VAL B C 1
ATOM 4445 O O . VAL B 1 224 ? 13.758 -1.592 -1.554 1 97.88 224 VAL B O 1
ATOM 4448 N N . LEU B 1 225 ? 13.617 -3.51 -2.707 1 98.25 225 LEU B N 1
ATOM 4449 C CA . LEU B 1 225 ? 12.219 -3.301 -3.068 1 98.25 225 LEU B CA 1
ATOM 4450 C C . LEU B 1 225 ? 11.328 -3.332 -1.831 1 98.25 225 LEU B C 1
ATOM 4452 O O . LEU B 1 225 ? 10.32 -2.623 -1.769 1 98.25 225 LEU B O 1
ATOM 4456 N N . ASN B 1 226 ? 11.711 -4.188 -0.868 1 96.69 226 ASN B N 1
ATOM 4457 C CA . ASN B 1 226 ? 10.977 -4.184 0.393 1 96.69 226 ASN B CA 1
ATOM 4458 C C . ASN B 1 226 ? 11.047 -2.822 1.078 1 96.69 226 ASN B C 1
ATOM 4460 O O . ASN B 1 226 ? 10.039 -2.32 1.576 1 96.69 226 ASN B O 1
ATOM 4464 N N . PHE B 1 227 ? 12.227 -2.258 1.052 1 95.31 227 PHE B N 1
ATOM 4465 C CA . PHE B 1 227 ? 12.43 -0.932 1.625 1 95.31 227 PHE B CA 1
ATOM 4466 C C . PHE B 1 227 ? 11.578 0.106 0.901 1 95.31 227 PHE B C 1
ATOM 4468 O O . PHE B 1 227 ? 10.891 0.91 1.537 1 95.31 227 PHE B O 1
ATOM 4475 N N . VAL B 1 228 ? 11.562 0.082 -0.406 1 96.75 228 VAL B N 1
ATOM 4476 C CA . VAL B 1 228 ? 10.82 1.032 -1.225 1 96.75 228 VAL B CA 1
ATOM 4477 C C . VAL B 1 228 ? 9.32 0.836 -1.008 1 96.75 228 VAL B C 1
ATOM 4479 O O . VAL B 1 228 ? 8.578 1.807 -0.836 1 96.75 228 VAL B O 1
ATOM 4482 N N . ARG B 1 229 ? 8.914 -0.371 -1.027 1 95.31 229 ARG B N 1
ATOM 4483 C CA . ARG B 1 229 ? 7.512 -0.71 -0.828 1 95.31 229 ARG B CA 1
ATOM 4484 C C . ARG B 1 229 ? 7 -0.163 0.5 1 95.31 229 ARG B C 1
ATOM 4486 O O . ARG B 1 229 ? 5.918 0.428 0.559 1 95.31 229 ARG B O 1
ATOM 4493 N N . ASN B 1 230 ? 7.762 -0.392 1.534 1 91.31 230 ASN B N 1
ATOM 4494 C CA . ASN B 1 230 ? 7.375 0.078 2.859 1 91.31 230 ASN B CA 1
ATOM 4495 C C . ASN B 1 230 ? 7.336 1.602 2.924 1 91.31 230 ASN B C 1
ATOM 4497 O O . ASN B 1 230 ? 6.449 2.178 3.559 1 91.31 230 ASN B O 1
ATOM 4501 N N . THR B 1 231 ? 8.344 2.203 2.287 1 93.25 231 THR B N 1
ATOM 4502 C CA . THR B 1 231 ? 8.367 3.66 2.209 1 93.25 231 THR B CA 1
ATOM 4503 C C . THR B 1 231 ? 7.098 4.188 1.553 1 93.25 231 THR B C 1
ATOM 4505 O O . THR B 1 231 ? 6.461 5.109 2.07 1 93.25 231 THR B O 1
ATOM 4508 N N . CYS B 1 232 ? 6.672 3.561 0.489 1 94.69 232 CYS B N 1
ATOM 4509 C CA . CYS B 1 232 ? 5.492 3.98 -0.261 1 94.69 232 CYS B CA 1
ATOM 4510 C C . CYS B 1 232 ? 4.215 3.664 0.507 1 94.69 232 CYS B C 1
ATOM 4512 O O . CYS B 1 232 ? 3.303 4.492 0.571 1 94.69 232 CYS B O 1
ATOM 4514 N N . ALA B 1 233 ? 4.172 2.521 1.101 1 90.62 233 ALA B N 1
ATOM 4515 C CA . ALA B 1 233 ? 2.975 2.074 1.809 1 90.62 233 ALA B CA 1
ATOM 4516 C C . ALA B 1 233 ? 2.697 2.953 3.025 1 90.62 233 ALA B C 1
ATOM 4518 O O . ALA B 1 233 ? 1.54 3.16 3.4 1 90.62 233 ALA B O 1
ATOM 4519 N N . HIS B 1 234 ? 3.682 3.467 3.574 1 88.62 234 HIS B N 1
ATOM 4520 C CA . HIS B 1 234 ? 3.533 4.328 4.742 1 88.62 234 HIS B CA 1
ATOM 4521 C C . HIS B 1 234 ? 3.477 5.797 4.34 1 88.62 234 HIS B C 1
ATOM 4523 O O . HIS B 1 234 ? 3.432 6.68 5.203 1 88.62 234 HIS B O 1
ATOM 4529 N N . HIS B 1 235 ? 3.549 6.023 3.129 1 89.56 235 HIS B N 1
ATOM 4530 C CA . HIS B 1 235 ? 3.383 7.344 2.531 1 89.56 235 HIS B CA 1
ATOM 4531 C C . HIS B 1 235 ? 4.539 8.266 2.9 1 89.56 235 HIS B C 1
ATOM 4533 O O . HIS B 1 235 ? 4.352 9.477 3.041 1 89.56 235 HIS B O 1
ATOM 4539 N N . ALA B 1 236 ? 5.66 7.715 3.197 1 91.69 236 ALA B N 1
ATOM 4540 C CA . ALA B 1 236 ? 6.855 8.508 3.471 1 91.69 236 ALA B CA 1
ATOM 4541 C C . ALA B 1 236 ? 7.422 9.109 2.186 1 91.69 236 ALA B C 1
ATOM 4543 O O . ALA B 1 236 ? 7.109 8.641 1.086 1 91.69 236 ALA B O 1
ATOM 4544 N N . ARG B 1 237 ? 8.141 10.133 2.348 1 94.44 237 ARG B N 1
ATOM 4545 C CA . ARG B 1 237 ? 8.789 10.789 1.217 1 94.44 237 ARG B CA 1
ATOM 4546 C C . ARG B 1 237 ? 9.734 9.828 0.499 1 94.44 237 ARG B C 1
ATOM 4548 O O . ARG B 1 237 ? 10.586 9.203 1.129 1 94.44 237 ARG B O 1
ATOM 4555 N N . LEU B 1 238 ? 9.578 9.766 -0.87 1 96.31 238 LEU B N 1
ATOM 4556 C CA . LEU B 1 238 ? 10.391 8.875 -1.688 1 96.31 238 LEU B CA 1
ATOM 4557 C C . LEU B 1 238 ? 11.391 9.664 -2.527 1 96.31 238 LEU B C 1
ATOM 4559 O O . LEU B 1 238 ? 12.562 9.281 -2.637 1 96.31 238 LEU B O 1
ATOM 4563 N N . TRP B 1 239 ? 11.148 10.789 -3.305 1 93.94 239 TRP B N 1
ATOM 4564 C CA . TRP B 1 239 ? 11.867 11.477 -4.375 1 93.94 239 TRP B CA 1
ATOM 4565 C C . TRP B 1 239 ? 13.242 11.945 -3.895 1 93.94 239 TRP B C 1
ATOM 4567 O O . TRP B 1 239 ? 14.219 11.898 -4.645 1 93.94 239 TRP B O 1
ATOM 4577 N N . ASN B 1 240 ? 13.617 12.203 -2.752 1 93 240 ASN B N 1
ATOM 4578 C CA . ASN B 1 240 ? 14.891 12.68 -2.219 1 93 240 ASN B CA 1
ATOM 4579 C C . ASN B 1 240 ? 15.25 11.969 -0.916 1 93 240 ASN B C 1
ATOM 4581 O O . ASN B 1 240 ? 15.805 12.586 -0.003 1 93 240 ASN B O 1
ATOM 4585 N N . ARG B 1 241 ? 14.914 10.758 -0.896 1 93.56 241 ARG B N 1
ATOM 4586 C CA . ARG B 1 241 ? 15.195 9.953 0.29 1 93.56 241 ARG B CA 1
ATOM 4587 C C . ARG B 1 241 ? 16.562 9.289 0.189 1 93.56 241 ARG B C 1
ATOM 4589 O O . ARG B 1 241 ? 16.969 8.867 -0.895 1 93.56 241 ARG B O 1
ATOM 4596 N N . HIS B 1 242 ? 17.219 9.219 1.297 1 92.19 242 HIS B N 1
ATOM 4597 C CA . HIS B 1 242 ? 18.438 8.414 1.393 1 92.19 242 HIS B CA 1
ATOM 4598 C C . HIS B 1 242 ? 18.109 6.949 1.635 1 92.19 242 HIS B C 1
ATOM 4600 O O . HIS B 1 242 ? 17.469 6.609 2.629 1 92.19 242 HIS B O 1
ATOM 4606 N N . PHE B 1 243 ? 18.516 6.09 0.758 1 92.5 243 PHE B N 1
ATOM 4607 C CA . PHE B 1 243 ? 18.25 4.664 0.862 1 92.5 243 PHE B CA 1
ATOM 4608 C C . PHE B 1 243 ? 19.312 3.967 1.703 1 92.5 243 PHE B C 1
ATOM 4610 O O . PHE B 1 243 ? 20.5 4.051 1.402 1 92.5 243 PHE B O 1
ATOM 4617 N N . THR B 1 244 ? 18.891 3.324 2.734 1 88.44 244 THR B N 1
ATOM 4618 C CA . THR B 1 244 ? 19.797 2.535 3.557 1 88.44 244 THR B CA 1
ATOM 4619 C C . THR B 1 244 ? 20.109 1.201 2.887 1 88.44 244 THR B C 1
ATOM 4621 O O . THR B 1 244 ? 21.188 0.639 3.086 1 88.44 244 THR B O 1
ATOM 4624 N N . GLU B 1 245 ? 19.141 0.634 2.225 1 91.5 245 GLU B N 1
ATOM 4625 C CA . GLU B 1 245 ? 19.312 -0.551 1.391 1 91.5 245 GLU B CA 1
ATOM 4626 C C . GLU B 1 245 ? 19.594 -0.17 -0.059 1 91.5 245 GLU B C 1
ATOM 4628 O O . GLU B 1 245 ? 18.75 0.451 -0.718 1 91.5 245 GLU B O 1
ATOM 4633 N N . LYS B 1 246 ? 20.797 -0.564 -0.569 1 94.81 246 LYS B N 1
ATOM 4634 C CA . LYS B 1 246 ? 21.203 -0.122 -1.897 1 94.81 246 LYS B CA 1
ATOM 4635 C C . LYS B 1 246 ? 21.281 -1.297 -2.869 1 94.81 246 LYS B C 1
ATOM 4637 O O . LYS B 1 246 ? 21.625 -2.412 -2.475 1 94.81 246 LYS B O 1
ATOM 4642 N N . VAL B 1 247 ? 20.953 -0.994 -4.113 1 96.62 247 VAL B N 1
ATOM 4643 C CA . VAL B 1 247 ? 21.141 -1.962 -5.184 1 96.62 247 VAL B CA 1
ATOM 4644 C C . VAL B 1 247 ? 22.641 -2.244 -5.359 1 96.62 247 VAL B C 1
ATOM 4646 O O . VAL B 1 247 ? 23.438 -1.315 -5.465 1 96.62 247 VAL B O 1
ATOM 4649 N N . ARG B 1 248 ? 22.938 -3.496 -5.281 1 93.5 248 ARG B N 1
ATOM 4650 C CA . ARG B 1 248 ? 24.312 -3.883 -5.59 1 93.5 248 ARG B CA 1
ATOM 4651 C C . ARG B 1 248 ? 24.609 -3.73 -7.078 1 93.5 248 ARG B C 1
ATOM 4653 O O . ARG B 1 248 ? 23.984 -4.387 -7.91 1 93.5 248 ARG B O 1
ATOM 4660 N N . THR B 1 249 ? 25.562 -2.957 -7.41 1 91.56 249 THR B N 1
ATOM 4661 C CA . THR B 1 249 ? 25.766 -2.594 -8.812 1 91.56 249 THR B CA 1
ATOM 4662 C C . THR B 1 249 ? 26.906 -3.404 -9.422 1 91.56 249 THR B C 1
ATOM 4664 O O . THR B 1 249 ? 27.109 -3.398 -10.641 1 91.56 249 THR B O 1
ATOM 4667 N N . SER B 1 250 ? 27.625 -4.148 -8.656 1 85.75 250 SER B N 1
ATOM 4668 C CA . SER B 1 250 ? 28.797 -4.859 -9.148 1 85.75 250 SER B CA 1
ATOM 4669 C C . SER B 1 250 ? 28.391 -6.078 -9.977 1 85.75 250 SER B C 1
ATOM 4671 O O . SER B 1 250 ? 29.156 -6.531 -10.836 1 85.75 250 SER B O 1
ATOM 4673 N N . ALA B 1 251 ? 27.234 -6.648 -9.797 1 83.25 251 ALA B N 1
ATOM 4674 C CA . ALA B 1 251 ? 26.859 -7.902 -10.438 1 83.25 251 ALA B CA 1
ATOM 4675 C C . ALA B 1 251 ? 25.766 -7.684 -11.484 1 83.25 251 ALA B C 1
ATOM 4677 O O . ALA B 1 251 ? 24.875 -8.516 -11.633 1 83.25 251 ALA B O 1
ATOM 4678 N N . LEU B 1 252 ? 25.859 -6.578 -12.266 1 90.19 252 LEU B N 1
ATOM 4679 C CA . LEU B 1 252 ? 24.797 -6.254 -13.203 1 90.19 252 LEU B CA 1
ATOM 4680 C C . LEU B 1 252 ? 25.266 -6.457 -14.641 1 90.19 252 LEU B C 1
ATOM 4682 O O . LEU B 1 252 ? 24.562 -6.082 -15.586 1 90.19 252 LEU B O 1
ATOM 4686 N N . GLY B 1 253 ? 26.406 -7.09 -14.781 1 82.44 253 GLY B N 1
ATOM 4687 C CA . GLY B 1 253 ? 27.047 -7.203 -16.078 1 82.44 253 GLY B CA 1
ATOM 4688 C C . GLY B 1 253 ? 26.219 -7.973 -17.094 1 82.44 253 GLY B C 1
ATOM 4689 O O . GLY B 1 253 ? 26.312 -7.723 -18.297 1 82.44 253 GLY B O 1
ATOM 4690 N N . GLY B 1 254 ? 25.391 -8.891 -16.719 1 89.12 254 GLY B N 1
ATOM 4691 C CA . GLY B 1 254 ? 24.578 -9.695 -17.609 1 89.12 254 GLY B CA 1
ATOM 4692 C C . GLY B 1 254 ? 23.312 -9 -18.047 1 89.12 254 GLY B C 1
ATOM 4693 O O . GLY B 1 254 ? 22.594 -9.5 -18.922 1 89.12 254 GLY B O 1
ATOM 4694 N N . MET B 1 255 ? 23.031 -7.883 -17.5 1 93.5 255 MET B N 1
ATOM 4695 C CA . MET B 1 255 ? 21.828 -7.109 -17.781 1 93.5 255 MET B CA 1
ATOM 4696 C C . MET B 1 255 ? 22.188 -5.75 -18.375 1 93.5 255 MET B C 1
ATOM 4698 O O . MET B 1 255 ? 22.406 -4.789 -17.641 1 93.5 255 MET B O 1
ATOM 4702 N N . LYS B 1 256 ? 22.188 -5.664 -19.672 1 90.19 256 LYS B N 1
ATOM 4703 C CA . LYS B 1 256 ? 22.719 -4.539 -20.438 1 90.19 256 LYS B CA 1
ATOM 4704 C C . LYS B 1 256 ? 22.016 -3.234 -20.047 1 90.19 256 LYS B C 1
ATOM 4706 O O . LYS B 1 256 ? 22.672 -2.193 -19.938 1 90.19 256 LYS B O 1
ATOM 4711 N N . ASN B 1 257 ? 20.75 -3.293 -19.875 1 90.44 257 ASN B N 1
ATOM 4712 C CA . ASN B 1 257 ? 19.984 -2.094 -19.578 1 90.44 257 ASN B CA 1
ATOM 4713 C C . ASN B 1 257 ? 20.297 -1.544 -18.188 1 90.44 257 ASN B C 1
ATOM 4715 O O . ASN B 1 257 ? 19.938 -0.413 -17.859 1 90.44 257 ASN B O 1
ATOM 4719 N N . LEU B 1 258 ? 21.047 -2.311 -17.359 1 95.19 258 LEU B N 1
ATOM 4720 C CA . LEU B 1 258 ? 21.344 -1.896 -15.992 1 95.19 258 LEU B CA 1
ATOM 4721 C C . LEU B 1 258 ? 22.828 -1.613 -15.82 1 95.19 258 LEU B C 1
ATOM 4723 O O . LEU B 1 258 ? 23.266 -1.204 -14.742 1 95.19 258 LEU B O 1
ATOM 4727 N N . ARG B 1 259 ? 23.641 -1.742 -16.844 1 92.88 259 ARG B N 1
ATOM 4728 C CA . ARG B 1 259 ? 25.094 -1.617 -16.766 1 92.88 259 ARG B CA 1
ATOM 4729 C C . ARG B 1 259 ? 25.5 -0.207 -16.359 1 92.88 259 ARG B C 1
ATOM 4731 O O . ARG B 1 259 ? 26.531 -0.019 -15.695 1 92.88 259 ARG B O 1
ATOM 4738 N N . HIS B 1 260 ? 24.672 0.771 -16.766 1 93.69 260 HIS B N 1
ATOM 4739 C CA . HIS B 1 260 ? 25 2.158 -16.438 1 93.69 260 HIS B CA 1
ATOM 4740 C C . HIS B 1 260 ? 25.031 2.385 -14.93 1 93.69 260 HIS B C 1
ATOM 4742 O O . HIS B 1 260 ? 25.672 3.324 -14.453 1 93.69 260 HIS B O 1
ATOM 4748 N N . LEU B 1 261 ? 24.391 1.522 -14.164 1 95.88 261 LEU B N 1
ATOM 4749 C CA . LEU B 1 261 ? 24.359 1.648 -12.711 1 95.88 261 LEU B CA 1
ATOM 4750 C C . LEU B 1 261 ? 25.734 1.379 -12.109 1 95.88 261 LEU B C 1
ATOM 4752 O O . LEU B 1 261 ? 26 1.757 -10.961 1 95.88 261 LEU B O 1
ATOM 4756 N N . GLN B 1 262 ? 26.531 0.657 -12.812 1 93.12 262 GLN B N 1
ATOM 4757 C CA . GLN B 1 262 ? 27.875 0.331 -12.32 1 93.12 262 GLN B CA 1
ATOM 4758 C C . GLN B 1 262 ? 28.734 1.581 -12.219 1 93.12 262 GLN B C 1
ATOM 4760 O O . GLN B 1 262 ? 29.75 1.584 -11.516 1 93.12 262 GLN B O 1
ATOM 4765 N N . HIS B 1 263 ? 28.297 2.695 -12.859 1 90.81 263 HIS B N 1
ATOM 4766 C CA . HIS B 1 263 ? 29.141 3.885 -12.938 1 90.81 263 HIS B CA 1
ATOM 4767 C C . HIS B 1 263 ? 28.484 5.062 -12.211 1 90.81 263 HIS B C 1
ATOM 4769 O O . HIS B 1 263 ? 28.969 6.191 -12.305 1 90.81 263 HIS B O 1
ATOM 4775 N N . ILE B 1 264 ? 27.469 4.805 -11.523 1 91.56 264 ILE B N 1
ATOM 4776 C CA . ILE B 1 264 ? 26.828 5.91 -10.828 1 91.56 264 ILE B CA 1
ATOM 4777 C C . ILE B 1 264 ? 27.594 6.242 -9.547 1 91.56 264 ILE B C 1
ATOM 4779 O O . ILE B 1 264 ? 28.281 5.391 -9 1 91.56 264 ILE B O 1
ATOM 4783 N N . SER B 1 265 ? 27.516 7.48 -9.086 1 93.94 265 SER B N 1
ATOM 4784 C CA . SER B 1 265 ? 28.219 7.938 -7.891 1 93.94 265 SER B CA 1
ATOM 4785 C C . SER B 1 265 ? 27.703 7.238 -6.641 1 93.94 265 SER B C 1
ATOM 4787 O O . SER B 1 265 ? 26.609 6.676 -6.648 1 93.94 265 SER B O 1
ATOM 4789 N N . GLU B 1 266 ? 28.5 7.223 -5.617 1 92.06 266 GLU B N 1
ATOM 4790 C CA . GLU B 1 266 ? 28.094 6.648 -4.34 1 92.06 266 GLU B CA 1
ATOM 4791 C C . GLU B 1 266 ? 26.828 7.332 -3.801 1 92.06 266 GLU B C 1
ATOM 4793 O O . GLU B 1 266 ? 25.953 6.676 -3.236 1 92.06 266 GLU B O 1
ATOM 4798 N N . ARG B 1 267 ? 26.797 8.602 -3.98 1 93.56 267 ARG B N 1
ATOM 4799 C CA . ARG B 1 267 ? 25.625 9.352 -3.57 1 93.56 267 ARG B CA 1
ATOM 4800 C C . ARG B 1 267 ? 24.375 8.867 -4.301 1 93.56 267 ARG B C 1
ATOM 4802 O O . ARG B 1 267 ? 23.344 8.625 -3.68 1 93.56 267 ARG B O 1
ATOM 4809 N N . ASP B 1 268 ? 24.516 8.664 -5.559 1 95.25 268 ASP B N 1
ATOM 4810 C CA . ASP B 1 268 ? 23.359 8.312 -6.383 1 95.25 268 ASP B CA 1
ATOM 4811 C C . ASP B 1 268 ? 22.953 6.859 -6.156 1 95.25 268 ASP B C 1
ATOM 4813 O O . ASP B 1 268 ? 21.781 6.504 -6.34 1 95.25 268 ASP B O 1
ATOM 4817 N N . ARG B 1 269 ? 23.875 6.039 -5.691 1 95.12 269 ARG B N 1
ATOM 4818 C CA . ARG B 1 269 ? 23.562 4.652 -5.363 1 95.12 269 ARG B CA 1
ATOM 4819 C C . ARG B 1 269 ? 22.594 4.57 -4.184 1 95.12 269 ARG B C 1
ATOM 4821 O O . ARG B 1 269 ? 21.859 3.592 -4.035 1 95.12 269 ARG B O 1
ATOM 4828 N N . ALA B 1 270 ? 22.641 5.629 -3.389 1 95.75 270 ALA B N 1
ATOM 4829 C CA . ALA B 1 270 ? 21.812 5.656 -2.184 1 95.75 270 ALA B CA 1
ATOM 4830 C C . ALA B 1 270 ? 20.516 6.426 -2.424 1 95.75 270 ALA B C 1
ATOM 4832 O O . ALA B 1 270 ? 19.891 6.91 -1.478 1 95.75 270 ALA B O 1
ATOM 4833 N N . ARG B 1 271 ? 20.141 6.598 -3.691 1 97.06 271 ARG B N 1
ATOM 4834 C CA . ARG B 1 271 ? 18.922 7.316 -4.039 1 97.06 271 ARG B CA 1
ATOM 4835 C C . ARG B 1 271 ? 17.922 6.398 -4.742 1 97.06 271 ARG B C 1
ATOM 4837 O O . ARG B 1 271 ? 18.156 5.191 -4.84 1 97.06 271 ARG B O 1
ATOM 4844 N N . PHE B 1 272 ? 16.859 6.992 -5.219 1 98.06 272 PHE B N 1
ATOM 4845 C CA . PHE B 1 272 ? 15.695 6.258 -5.715 1 98.06 272 PHE B CA 1
ATOM 4846 C C . PHE B 1 272 ? 16 5.609 -7.059 1 98.06 272 PHE B C 1
ATOM 4848 O O . PHE B 1 272 ? 15.516 4.52 -7.355 1 98.06 272 PHE B O 1
ATOM 4855 N N . TYR B 1 273 ? 16.797 6.152 -7.84 1 98.06 273 TYR B N 1
ATOM 4856 C CA . TYR B 1 273 ? 16.906 5.793 -9.25 1 98.06 273 TYR B CA 1
ATOM 4857 C C . TYR B 1 273 ? 17.344 4.34 -9.414 1 98.06 273 TYR B C 1
ATOM 4859 O O . TYR B 1 273 ? 16.75 3.594 -10.203 1 98.06 273 TYR B O 1
ATOM 4867 N N . PRO B 1 274 ? 18.344 3.867 -8.695 1 97.81 274 PRO B N 1
ATOM 4868 C CA . PRO B 1 274 ? 18.719 2.465 -8.883 1 97.81 274 PRO B CA 1
ATOM 4869 C C . PRO B 1 274 ? 17.547 1.506 -8.633 1 97.81 274 PRO B C 1
ATOM 4871 O O . PRO B 1 274 ? 17.375 0.531 -9.367 1 97.81 274 PRO B O 1
ATOM 4874 N N . ALA B 1 275 ? 16.766 1.793 -7.598 1 98.25 275 ALA B N 1
ATOM 4875 C CA . ALA B 1 275 ? 15.602 0.965 -7.32 1 98.25 275 ALA B CA 1
ATOM 4876 C C . ALA B 1 275 ? 14.609 1.002 -8.477 1 98.25 275 ALA B C 1
ATOM 4878 O O . ALA B 1 275 ? 14.055 -0.03 -8.867 1 98.25 275 ALA B O 1
ATOM 4879 N N . LEU B 1 276 ? 14.375 2.184 -9.023 1 98.25 276 LEU B N 1
ATOM 4880 C CA . LEU B 1 276 ? 13.477 2.316 -10.164 1 98.25 276 LEU B CA 1
ATOM 4881 C C . LEU B 1 276 ? 13.977 1.514 -11.352 1 98.25 276 LEU B C 1
ATOM 4883 O O . LEU B 1 276 ? 13.195 0.872 -12.055 1 98.25 276 LEU B O 1
ATOM 4887 N N . ALA B 1 277 ? 15.25 1.591 -11.57 1 97.44 277 ALA B N 1
ATOM 4888 C CA . ALA B 1 277 ? 15.836 0.874 -12.703 1 97.44 277 ALA B CA 1
ATOM 4889 C C . ALA B 1 277 ? 15.602 -0.629 -12.578 1 97.44 277 ALA B C 1
ATOM 4891 O O . ALA B 1 277 ? 15.281 -1.298 -13.562 1 97.44 277 ALA B O 1
ATOM 4892 N N . VAL B 1 278 ? 15.789 -1.126 -11.422 1 97.56 278 VAL B N 1
ATOM 4893 C CA . VAL B 1 278 ? 15.586 -2.557 -11.219 1 97.56 278 VAL B CA 1
ATOM 4894 C C . VAL B 1 278 ? 14.109 -2.898 -11.352 1 97.56 278 VAL B C 1
ATOM 4896 O O . VAL B 1 278 ? 13.75 -3.939 -11.914 1 97.56 278 VAL B O 1
ATOM 4899 N N . ILE B 1 279 ? 13.227 -2.041 -10.844 1 98.25 279 ILE B N 1
ATOM 4900 C CA . ILE B 1 279 ? 11.789 -2.227 -11.023 1 98.25 279 ILE B CA 1
ATOM 4901 C C . ILE B 1 279 ? 11.453 -2.262 -12.508 1 98.25 279 ILE B C 1
ATOM 4903 O O . ILE B 1 279 ? 10.695 -3.125 -12.961 1 98.25 279 ILE B O 1
ATOM 4907 N N . TRP B 1 280 ? 12.039 -1.334 -13.172 1 97.25 280 TRP B N 1
ATOM 4908 C CA . TRP B 1 280 ? 11.836 -1.228 -14.617 1 97.25 280 TRP B CA 1
ATOM 4909 C C . TRP B 1 280 ? 12.219 -2.527 -15.32 1 97.25 280 TRP B C 1
ATOM 4911 O O . TRP B 1 280 ? 11.484 -3.018 -16.172 1 97.25 280 TRP B O 1
ATOM 4921 N N . HIS B 1 281 ? 13.305 -3.084 -14.961 1 96.69 281 HIS B N 1
ATOM 4922 C CA . HIS B 1 281 ? 13.82 -4.328 -15.523 1 96.69 281 HIS B CA 1
ATOM 4923 C C . HIS B 1 281 ? 12.898 -5.5 -15.203 1 96.69 281 HIS B C 1
ATOM 4925 O O . HIS B 1 281 ? 12.523 -6.262 -16.094 1 96.69 281 HIS B O 1
ATOM 4931 N N . LEU B 1 282 ? 12.531 -5.645 -13.977 1 97.75 282 LEU B N 1
ATOM 4932 C CA . LEU B 1 282 ? 11.68 -6.75 -13.539 1 97.75 282 LEU B CA 1
ATOM 4933 C C . LEU B 1 282 ? 10.312 -6.68 -14.211 1 97.75 282 LEU B C 1
ATOM 4935 O O . LEU B 1 282 ? 9.773 -7.703 -14.633 1 97.75 282 LEU B O 1
ATOM 4939 N N . MET B 1 283 ? 9.766 -5.484 -14.312 1 96.94 283 MET B N 1
ATOM 4940 C CA . MET B 1 283 ? 8.461 -5.312 -14.953 1 96.94 283 MET B CA 1
ATOM 4941 C C . MET B 1 283 ? 8.523 -5.695 -16.422 1 96.94 283 MET B C 1
ATOM 4943 O O . MET B 1 283 ? 7.551 -6.215 -16.984 1 96.94 283 MET B O 1
ATOM 4947 N N . SER B 1 284 ? 9.641 -5.445 -17.016 1 94.94 284 SER B N 1
ATOM 4948 C CA . SER B 1 284 ? 9.812 -5.824 -18.406 1 94.94 284 SER B CA 1
ATOM 4949 C C . SER B 1 284 ? 9.766 -7.34 -18.578 1 94.94 284 SER B C 1
ATOM 4951 O O . SER B 1 284 ? 9.305 -7.84 -19.609 1 94.94 284 SER B O 1
ATOM 4953 N N . ALA B 1 285 ? 10.227 -8.031 -17.609 1 94.06 285 ALA B N 1
ATOM 4954 C CA . ALA B 1 285 ? 10.227 -9.492 -17.641 1 94.06 285 ALA B CA 1
ATOM 4955 C C . ALA B 1 285 ? 8.859 -10.047 -17.25 1 94.06 285 ALA B C 1
ATOM 4957 O O . ALA B 1 285 ? 8.367 -10.992 -17.875 1 94.06 285 ALA B O 1
ATOM 4958 N N . ILE B 1 286 ? 8.234 -9.484 -16.312 1 94.75 286 ILE B N 1
ATOM 4959 C CA . ILE B 1 286 ? 7.035 -10.016 -15.68 1 94.75 286 ILE B CA 1
ATOM 4960 C C . ILE B 1 286 ? 5.805 -9.625 -16.5 1 94.75 286 ILE B C 1
ATOM 4962 O O . ILE B 1 286 ? 4.879 -10.422 -16.656 1 94.75 286 ILE B O 1
ATOM 4966 N N . ALA B 1 287 ? 5.848 -8.422 -17 1 91.56 287 ALA B N 1
ATOM 4967 C CA . ALA B 1 287 ? 4.684 -7.891 -17.703 1 91.56 287 ALA B CA 1
ATOM 4968 C C . ALA B 1 287 ? 5.102 -7.07 -18.922 1 91.56 287 ALA B C 1
ATOM 4970 O O . ALA B 1 287 ? 4.828 -5.871 -18.984 1 91.56 287 ALA B O 1
ATOM 4971 N N . PRO B 1 288 ? 5.582 -7.703 -19.859 1 88.56 288 PRO B N 1
ATOM 4972 C CA . PRO B 1 288 ? 6.094 -6.988 -21.031 1 88.56 288 PRO B CA 1
ATOM 4973 C C . PRO B 1 288 ? 5.004 -6.219 -21.781 1 88.56 288 PRO B C 1
ATOM 4975 O O . PRO B 1 288 ? 5.289 -5.207 -22.422 1 88.56 288 PRO B O 1
ATOM 4978 N N . GLY B 1 289 ? 3.828 -6.633 -21.734 1 86.69 289 GLY B N 1
ATOM 4979 C CA . GLY B 1 289 ? 2.752 -5.969 -22.453 1 86.69 289 GLY B CA 1
ATOM 4980 C C . GLY B 1 289 ? 2.047 -4.91 -21.625 1 86.69 289 GLY B C 1
ATOM 4981 O O . GLY B 1 289 ? 1.074 -4.305 -22.078 1 86.69 289 GLY B O 1
ATOM 4982 N N . SER B 1 290 ? 2.531 -4.664 -20.453 1 88.81 290 SER B N 1
ATOM 4983 C CA . SER B 1 290 ? 1.89 -3.709 -19.562 1 88.81 290 SER B CA 1
ATOM 4984 C C . SER B 1 290 ? 2.15 -2.273 -20.016 1 88.81 290 SER B C 1
ATOM 4986 O O . SER B 1 290 ? 3.205 -1.976 -20.578 1 88.81 290 SER B O 1
ATOM 4988 N N . SER B 1 291 ? 1.16 -1.404 -19.734 1 92.88 291 SER B N 1
ATOM 4989 C CA . SER B 1 291 ? 1.317 0.015 -20.031 1 92.88 291 SER B CA 1
ATOM 4990 C C . SER B 1 291 ? 2.033 0.743 -18.906 1 92.88 291 SER B C 1
ATOM 4992 O O . SER B 1 291 ? 2.168 1.968 -18.938 1 92.88 291 SER B O 1
ATOM 4994 N N . TRP B 1 292 ? 2.457 0.041 -17.922 1 95.31 292 TRP B N 1
ATOM 4995 C CA . TRP B 1 292 ? 3.051 0.631 -16.734 1 95.31 292 TRP B CA 1
ATOM 4996 C C . TRP B 1 292 ? 4.262 1.487 -17.078 1 95.31 292 TRP B C 1
ATOM 4998 O O . TRP B 1 292 ? 4.41 2.604 -16.578 1 95.31 292 TRP B O 1
ATOM 5008 N N . HIS B 1 293 ? 5.105 0.996 -18 1 96.31 293 HIS B N 1
ATOM 5009 C CA . HIS B 1 293 ? 6.324 1.711 -18.375 1 96.31 293 HIS B CA 1
ATOM 5010 C C . HIS B 1 293 ? 5.996 3.078 -18.969 1 96.31 293 HIS B C 1
ATOM 5012 O O . HIS B 1 293 ? 6.574 4.09 -18.562 1 96.31 293 HIS B O 1
ATOM 5018 N N . ALA B 1 294 ? 5.027 3.064 -19.828 1 95.88 294 ALA B N 1
ATOM 5019 C CA . ALA B 1 294 ? 4.648 4.312 -20.484 1 95.88 294 ALA B CA 1
ATOM 5020 C C . ALA B 1 294 ? 4.023 5.289 -19.5 1 95.88 294 ALA B C 1
ATOM 5022 O O . ALA B 1 294 ? 4.34 6.48 -19.5 1 95.88 294 ALA B O 1
ATOM 5023 N N . ARG B 1 295 ? 3.17 4.801 -18.672 1 95.5 295 ARG B N 1
ATOM 5024 C CA . ARG B 1 295 ? 2.51 5.648 -17.672 1 95.5 295 ARG B CA 1
ATOM 5025 C C . ARG B 1 295 ? 3.518 6.211 -16.672 1 95.5 295 ARG B C 1
ATOM 5027 O O . ARG B 1 295 ? 3.438 7.383 -16.297 1 95.5 295 ARG B O 1
ATOM 5034 N N . THR B 1 296 ? 4.438 5.363 -16.266 1 97 296 THR B N 1
ATOM 5035 C CA . THR B 1 296 ? 5.449 5.812 -15.305 1 97 296 THR B CA 1
ATOM 5036 C C . THR B 1 296 ? 6.387 6.832 -15.953 1 97 296 THR B C 1
ATOM 5038 O O . THR B 1 296 ? 6.793 7.801 -15.305 1 97 296 THR B O 1
ATOM 5041 N N . ARG B 1 297 ? 6.711 6.602 -17.188 1 96.62 297 ARG B N 1
ATOM 5042 C CA . ARG B 1 297 ? 7.508 7.578 -17.906 1 96.62 297 ARG B CA 1
ATOM 5043 C C . ARG B 1 297 ? 6.832 8.945 -17.906 1 96.62 297 ARG B C 1
ATOM 5045 O O . ARG B 1 297 ? 7.488 9.969 -17.703 1 96.62 297 ARG B O 1
ATOM 5052 N N . THR B 1 298 ? 5.582 8.945 -18.172 1 96.62 298 THR B N 1
ATOM 5053 C CA . THR B 1 298 ? 4.824 10.195 -18.156 1 96.62 298 THR B CA 1
ATOM 5054 C C . THR B 1 298 ? 4.934 10.875 -16.797 1 96.62 298 THR B C 1
ATOM 5056 O O . THR B 1 298 ? 5.102 12.094 -16.719 1 96.62 298 THR B O 1
ATOM 5059 N N . VAL B 1 299 ? 4.852 10.133 -15.734 1 97.25 299 VAL B N 1
ATOM 5060 C CA . VAL B 1 299 ? 4.996 10.68 -14.391 1 97.25 299 VAL B CA 1
ATOM 5061 C C . VAL B 1 299 ? 6.387 11.281 -14.219 1 97.25 299 VAL B C 1
ATOM 5063 O O . VAL B 1 299 ? 6.531 12.406 -13.742 1 97.25 299 VAL B O 1
ATOM 5066 N N . LEU B 1 300 ? 7.387 10.523 -14.633 1 97.56 300 LEU B N 1
ATOM 5067 C CA . LEU B 1 300 ? 8.766 10.961 -14.477 1 97.56 300 LEU B CA 1
ATOM 5068 C C . LEU B 1 300 ? 9.031 12.242 -15.273 1 97.56 300 LEU B C 1
ATOM 5070 O O . LEU B 1 300 ? 9.695 13.156 -14.781 1 97.56 300 LEU B O 1
ATOM 5074 N N . ASP B 1 301 ? 8.484 12.25 -16.453 1 96.44 301 ASP B N 1
ATOM 5075 C CA . ASP B 1 301 ? 8.656 13.422 -17.312 1 96.44 301 ASP B CA 1
ATOM 5076 C C . ASP B 1 301 ? 7.953 14.641 -16.719 1 96.44 301 ASP B C 1
ATOM 5078 O O . ASP B 1 301 ? 8.266 15.781 -17.078 1 96.44 301 ASP B O 1
ATOM 5082 N N . GLY B 1 302 ? 7.016 14.43 -15.844 1 96.5 302 GLY B N 1
ATOM 5083 C CA . GLY B 1 302 ? 6.266 15.5 -15.211 1 96.5 302 GLY B CA 1
ATOM 5084 C C . GLY B 1 302 ? 6.945 16.062 -13.977 1 96.5 302 GLY B C 1
ATOM 5085 O O . GLY B 1 302 ? 6.371 16.875 -13.258 1 96.5 302 GLY B O 1
ATOM 5086 N N . PHE B 1 303 ? 8.18 15.617 -13.648 1 97.81 303 PHE B N 1
ATOM 5087 C CA . PHE B 1 303 ? 8.898 16.172 -12.508 1 97.81 303 PHE B CA 1
ATOM 5088 C C . PHE B 1 303 ? 8.953 17.688 -12.586 1 97.81 303 PHE B C 1
ATOM 5090 O O . PHE B 1 303 ? 9.312 18.25 -13.625 1 97.81 303 PHE B O 1
ATOM 5097 N N . PRO B 1 304 ? 8.547 18.359 -11.492 1 97.5 304 PRO B N 1
ATOM 5098 C CA . PRO B 1 304 ? 8.523 19.828 -11.523 1 97.5 304 PRO B CA 1
ATOM 5099 C C . PRO B 1 304 ? 9.898 20.438 -11.273 1 97.5 304 PRO B C 1
ATOM 5101 O O . PRO B 1 304 ? 10.094 21.156 -10.281 1 97.5 304 PRO B O 1
ATOM 5104 N N . ALA B 1 305 ? 10.766 20.234 -12.188 1 97.06 305 ALA B N 1
ATOM 5105 C CA . ALA B 1 305 ? 12.125 20.734 -12.062 1 97.06 305 ALA B CA 1
ATOM 5106 C C . ALA B 1 305 ? 12.156 22.266 -12.109 1 97.06 305 ALA B C 1
ATOM 5108 O O . ALA B 1 305 ? 11.344 22.891 -12.797 1 97.06 305 ALA B O 1
ATOM 5109 N N . ASP B 1 306 ? 13.031 22.781 -11.328 1 95.69 306 ASP B N 1
ATOM 5110 C CA . ASP B 1 306 ? 13.32 24.219 -11.375 1 95.69 306 ASP B CA 1
ATOM 5111 C C . ASP B 1 306 ? 14.789 24.484 -11.047 1 95.69 306 ASP B C 1
ATOM 5113 O O . ASP B 1 306 ? 15.656 23.641 -11.297 1 95.69 306 ASP B O 1
ATOM 5117 N N . GLY B 1 307 ? 15.156 25.609 -10.727 1 93.81 307 GLY B N 1
ATOM 5118 C CA . GLY B 1 307 ? 16.547 25.938 -10.469 1 93.81 307 GLY B CA 1
ATOM 5119 C C . GLY B 1 307 ? 17.078 25.328 -9.188 1 93.81 307 GLY B C 1
ATOM 5120 O O . GLY B 1 307 ? 18.281 25.359 -8.93 1 93.81 307 GLY B O 1
ATOM 5121 N N . VAL B 1 308 ? 16.266 24.688 -8.375 1 95.81 308 VAL B N 1
ATOM 5122 C CA . VAL B 1 308 ? 16.656 24.219 -7.055 1 95.81 308 VAL B CA 1
ATOM 5123 C C . VAL B 1 308 ? 16.578 22.688 -7.012 1 95.81 308 VAL B C 1
ATOM 5125 O O . VAL B 1 308 ? 17.484 22.031 -6.5 1 95.81 308 VAL B O 1
ATOM 5128 N N . VAL B 1 309 ? 15.547 22.109 -7.586 1 97.44 309 VAL B N 1
ATOM 5129 C CA . VAL B 1 309 ? 15.367 20.656 -7.52 1 97.44 309 VAL B CA 1
ATOM 5130 C C . VAL B 1 309 ? 15.289 20.078 -8.93 1 97.44 309 VAL B C 1
ATOM 5132 O O . VAL B 1 309 ? 14.93 20.781 -9.875 1 97.44 309 VAL B O 1
ATOM 5135 N N . GLY B 1 310 ? 15.625 18.828 -9.062 1 97.44 310 GLY B N 1
ATOM 5136 C CA . GLY B 1 310 ? 15.57 18.109 -10.328 1 97.44 310 GLY B CA 1
ATOM 5137 C C . GLY B 1 310 ? 15.695 16.609 -10.164 1 97.44 310 GLY B C 1
ATOM 5138 O O . GLY B 1 310 ? 15.859 16.109 -9.055 1 97.44 310 GLY B O 1
ATOM 5139 N N . PRO B 1 311 ? 15.594 15.875 -11.289 1 97 311 PRO B N 1
ATOM 5140 C CA . PRO B 1 311 ? 15.68 14.414 -11.258 1 97 311 PRO B CA 1
ATOM 5141 C C . PRO B 1 311 ? 17 13.914 -10.664 1 97 311 PRO B C 1
ATOM 5143 O O . PRO B 1 311 ? 17.047 12.828 -10.086 1 97 311 PRO B O 1
ATOM 5146 N N . ALA B 1 312 ? 18.016 14.758 -10.75 1 96.75 312 ALA B N 1
ATOM 5147 C CA . ALA B 1 312 ? 19.312 14.383 -10.195 1 96.75 312 ALA B CA 1
ATOM 5148 C C . ALA B 1 312 ? 19.234 14.188 -8.688 1 96.75 312 ALA B C 1
ATOM 5150 O O . ALA B 1 312 ? 19.984 13.398 -8.109 1 96.75 312 ALA B O 1
ATOM 5151 N N . ASP B 1 313 ? 18.328 14.867 -8.031 1 96.69 313 ASP B N 1
ATOM 5152 C CA . ASP B 1 313 ? 18.141 14.742 -6.59 1 96.69 313 ASP B CA 1
ATOM 5153 C C . ASP B 1 313 ? 17.594 13.359 -6.227 1 96.69 313 ASP B C 1
ATOM 5155 O O . ASP B 1 313 ? 17.688 12.945 -5.07 1 96.69 313 ASP B O 1
ATOM 5159 N N . MET B 1 314 ? 17.078 12.633 -7.211 1 97.56 314 MET B N 1
ATOM 5160 C CA . MET B 1 314 ? 16.578 11.273 -7.016 1 97.56 314 MET B CA 1
ATOM 5161 C C . MET B 1 314 ? 17.594 10.242 -7.504 1 97.56 314 MET B C 1
ATOM 5163 O O . MET B 1 314 ? 17.312 9.039 -7.504 1 97.56 314 MET B O 1
ATOM 5167 N N . GLY B 1 315 ? 18.734 10.734 -7.965 1 97.38 315 GLY B N 1
ATOM 5168 C CA . GLY B 1 315 ? 19.797 9.852 -8.414 1 97.38 315 GLY B CA 1
ATOM 5169 C C . GLY B 1 315 ? 19.75 9.562 -9.898 1 97.38 315 GLY B C 1
ATOM 5170 O O . GLY B 1 315 ? 20.5 8.711 -10.398 1 97.38 315 GLY B O 1
ATOM 5171 N N . PHE B 1 316 ? 18.906 10.258 -10.625 1 97.44 316 PHE B N 1
ATOM 5172 C CA . PHE B 1 316 ? 18.828 10.039 -12.062 1 97.44 316 PHE B CA 1
ATOM 5173 C C . PHE B 1 316 ? 20.094 10.547 -12.758 1 97.44 316 PHE B C 1
ATOM 5175 O O . PHE B 1 316 ? 20.484 11.695 -12.555 1 97.44 316 PHE B O 1
ATOM 5182 N N . PRO B 1 317 ? 20.672 9.727 -13.531 1 96.19 317 PRO B N 1
ATOM 5183 C CA . PRO B 1 317 ? 21.828 10.203 -14.297 1 96.19 317 PRO B CA 1
ATOM 5184 C C . PRO B 1 317 ? 21.422 11.062 -15.492 1 96.19 317 PRO B C 1
ATOM 5186 O O . PRO B 1 317 ? 20.266 11.039 -15.914 1 96.19 317 PRO B O 1
ATOM 5189 N N . PRO B 1 318 ? 22.453 11.852 -15.945 1 92.81 318 PRO B N 1
ATOM 5190 C CA . PRO B 1 318 ? 22.141 12.578 -17.188 1 92.81 318 PRO B CA 1
ATOM 5191 C C . PRO B 1 318 ? 21.688 11.656 -18.312 1 92.81 318 PRO B C 1
ATOM 5193 O O . PRO B 1 318 ? 22.266 10.578 -18.5 1 92.81 318 PRO B O 1
ATOM 5196 N N . GLY B 1 319 ? 20.609 11.969 -18.953 1 90.88 319 GLY B N 1
ATOM 5197 C CA . GLY B 1 319 ? 20.109 11.18 -20.062 1 90.88 319 GLY B CA 1
ATOM 5198 C C . GLY B 1 319 ? 19.406 9.906 -19.625 1 90.88 319 GLY B C 1
ATOM 5199 O O . GLY B 1 319 ? 19.344 8.938 -20.391 1 90.88 319 GLY B O 1
ATOM 5200 N N . TRP B 1 320 ? 18.969 9.867 -18.406 1 92.94 320 TRP B N 1
ATOM 5201 C CA . TRP B 1 320 ? 18.359 8.664 -17.844 1 92.94 320 TRP B CA 1
ATOM 5202 C C . TRP B 1 320 ? 17.234 8.141 -18.734 1 92.94 320 TRP B C 1
ATOM 5204 O O . TRP B 1 320 ? 16.938 6.945 -18.719 1 92.94 320 TRP B O 1
ATOM 5214 N N . GLY B 1 321 ? 16.594 8.953 -19.609 1 90.75 321 GLY B N 1
ATOM 5215 C CA . GLY B 1 321 ? 15.523 8.531 -20.5 1 90.75 321 GLY B CA 1
ATOM 5216 C C . GLY B 1 321 ? 15.938 7.422 -21.438 1 90.75 321 GLY B C 1
ATOM 5217 O O . GLY B 1 321 ? 15.117 6.586 -21.828 1 90.75 321 GLY B O 1
ATOM 5218 N N . ARG B 1 322 ? 17.172 7.324 -21.797 1 90.19 322 ARG B N 1
ATOM 5219 C CA . ARG B 1 322 ? 17.688 6.312 -22.719 1 90.19 322 ARG B CA 1
ATOM 5220 C C . ARG B 1 322 ? 17.797 4.957 -22.016 1 90.19 322 ARG B C 1
ATOM 5222 O O . ARG B 1 322 ? 17.781 3.914 -22.688 1 90.19 322 ARG B O 1
ATOM 5229 N N . HIS B 1 323 ? 17.906 5.043 -20.703 1 89.31 323 HIS B N 1
ATOM 5230 C CA . HIS B 1 323 ? 18.094 3.816 -19.938 1 89.31 323 HIS B CA 1
ATOM 5231 C C . HIS B 1 323 ? 16.766 3.197 -19.547 1 89.31 323 HIS B C 1
ATOM 5233 O O . HIS B 1 323 ? 16.688 1.991 -19.297 1 89.31 323 HIS B O 1
ATOM 5239 N N . LEU B 1 324 ? 15.719 4.012 -19.422 1 90.25 324 LEU B N 1
ATOM 5240 C CA . LEU B 1 324 ? 14.391 3.533 -19.047 1 90.25 324 LEU B CA 1
ATOM 5241 C C . LEU B 1 324 ? 13.477 3.445 -20.266 1 90.25 324 LEU B C 1
ATOM 5243 O O . LEU B 1 324 ? 12.453 4.129 -20.328 1 90.25 324 LEU B O 1
ATOM 5247 N N . ARG B 1 325 ? 13.945 2.746 -21.188 1 83.62 325 ARG B N 1
ATOM 5248 C CA . ARG B 1 325 ? 13.141 2.475 -22.375 1 83.62 325 ARG B CA 1
ATOM 5249 C C . ARG B 1 325 ? 12.492 1.097 -22.297 1 83.62 325 ARG B C 1
ATOM 5251 O O . ARG B 1 325 ? 13.086 0.157 -21.75 1 83.62 325 ARG B O 1
ATOM 5258 N N . HIS B 1 326 ? 11.203 1.195 -22.531 1 69.06 326 HIS B N 1
ATOM 5259 C CA . HIS B 1 326 ? 10.523 -0.098 -22.547 1 69.06 326 HIS B CA 1
ATOM 5260 C C . HIS B 1 326 ? 11.008 -0.954 -23.719 1 69.06 326 HIS B C 1
ATOM 5262 O O . HIS B 1 326 ? 10.922 -0.54 -24.875 1 69.06 326 HIS B O 1
ATOM 5268 N N . ARG B 1 327 ? 11.938 -1.909 -23.5 1 61.69 327 ARG B N 1
ATOM 5269 C CA . ARG B 1 327 ? 12.344 -2.895 -24.5 1 61.69 327 ARG B CA 1
ATOM 5270 C C . ARG B 1 327 ? 11.836 -4.285 -24.125 1 61.69 327 ARG B C 1
ATOM 5272 O O . ARG B 1 327 ? 12.102 -4.781 -23.031 1 61.69 327 ARG B O 1
ATOM 5279 N N . PRO B 1 328 ? 10.734 -4.77 -24.891 1 53.72 328 PRO B N 1
ATOM 5280 C CA . PRO B 1 328 ? 10.406 -6.16 -24.562 1 53.72 328 PRO B CA 1
ATOM 5281 C C . PRO B 1 328 ? 11.641 -7.047 -24.453 1 53.72 328 PRO B C 1
ATOM 5283 O O . PRO B 1 328 ? 12.625 -6.836 -25.172 1 53.72 328 PRO B O 1
ATOM 5286 N N . LEU B 1 329 ? 11.906 -7.648 -23.156 1 44.66 329 LEU B N 1
ATOM 5287 C CA . LEU B 1 329 ? 13.031 -8.57 -23.047 1 44.66 329 LEU B CA 1
ATOM 5288 C C . LEU B 1 329 ? 12.961 -9.656 -24.109 1 44.66 329 LEU B C 1
ATOM 5290 O O . LEU B 1 329 ? 11.914 -10.273 -24.312 1 44.66 329 LEU B O 1
ATOM 5294 N N . THR B 1 330 ? 13.57 -9.5 -25.328 1 40.38 330 THR B N 1
ATOM 5295 C CA . THR B 1 330 ? 13.664 -10.562 -26.328 1 40.38 330 THR B CA 1
ATOM 5296 C C . THR B 1 330 ? 14.328 -11.805 -25.719 1 40.38 330 THR B C 1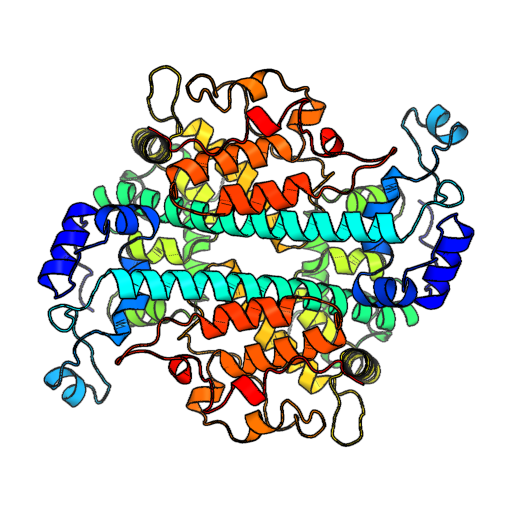
ATOM 5298 O O . THR B 1 330 ? 15.242 -11.695 -24.906 1 40.38 330 THR B O 1
#

Sequence (660 aa):
MPNYAKPYLTPAQQAALLARRGTDLVGSDAARALETIGYYRLSAYWYPYRNIDPRQTSRAQRVHRSSAVPDGTPFTQILDLYTFDQRIKMAVMEAIERIEVAVRVQIADVLGRRSPFGQHQAACLDGAFTGRRPGEAASRHERWLDRLREQQRRSSEDFVQHFRTKYSGDLPIWTAIELLDFGAMATLFTGLKRVDRDAVAARLGVVDEHRRGDGSVLANWLRVLNFVRNTCAHHARLWNRHFTEKVRTSALGGMKNLRHLQHISERDRARFYPALAVIWHLMSAIAPGSSWHARTRTVLDGFPADGVVGPADMGFPPGWGRHLRHRPLTMPNYAKPYLTPAQQAALLARRGTDLVGSDAARALETIGYYRLSAYWYPYRNIDPRQTSRAQRVHRSSAVPDGTPFTQILDLYTFDQRIKMAVMEAIERIEVAVRVQIADVLGRRSPFGQHQAACLDGAFTGRRPGEAASRHERWLDRLREQQRRSSEDFVQHFRTKYSGDLPIWTAIELLDFGAMATLFTGLKRVDRDAVAARLGVVDEHRRGDGSVLANWLRVLNFVRNTCAHHARLWNRHFTEKVRTSALGGMKNLRHLQHISERDRARFYPALAVIWHLMSAIAPGSSWHARTRTVLDGFPADGVVGPADMGFPPGWGRHLRHRPLT

InterPro domains:
  IPR011664 Abortive infection system protein AbiD/AbiF-like [PF07751] (33-240)

Solvent-accessible surface area (backbone atoms only — not comparable to full-atom values): 35605 Å² total; per-residue (Å²): 109,55,73,86,73,79,73,75,67,52,40,61,53,46,41,51,50,43,40,74,29,18,37,28,54,74,97,46,63,52,37,58,48,31,49,35,57,19,61,64,63,50,45,68,55,45,48,82,54,26,35,72,30,65,69,54,15,64,72,66,74,39,91,31,63,45,92,34,33,52,77,62,42,49,44,55,57,35,51,45,46,50,50,47,40,53,53,52,36,52,50,49,48,56,52,50,50,54,50,48,41,24,50,42,30,39,51,23,49,57,36,24,70,74,29,51,52,22,89,78,35,61,89,60,33,22,61,79,28,54,38,61,52,90,92,46,95,58,17,62,41,55,52,52,50,51,51,51,50,51,47,59,69,69,50,84,49,64,66,59,53,49,43,59,72,54,26,64,81,79,64,39,31,70,59,44,48,72,68,48,51,68,65,57,45,46,51,51,50,66,25,35,30,67,72,50,28,16,50,45,16,40,73,44,65,35,25,30,77,84,67,40,33,30,28,70,59,46,48,42,46,44,52,29,48,42,54,51,48,51,37,41,75,66,65,46,83,55,60,72,35,80,42,88,60,51,66,75,43,86,72,29,75,38,34,72,77,49,41,70,54,58,71,54,52,75,72,30,44,24,23,44,32,53,57,50,52,50,48,52,51,39,40,28,51,73,42,56,86,54,63,57,59,62,56,44,46,53,54,61,71,58,54,75,58,58,98,81,49,46,64,56,62,19,28,42,54,91,69,45,69,75,56,70,55,91,56,70,72,123,109,58,74,87,73,79,74,75,66,52,41,63,53,45,40,52,48,41,41,74,28,19,35,27,55,74,97,45,63,52,38,58,48,31,50,34,57,20,61,64,65,49,45,69,55,46,49,83,54,27,34,70,32,66,70,54,15,64,70,66,74,39,91,34,64,47,92,34,33,53,76,61,43,46,44,53,56,35,51,46,46,48,49,45,41,52,50,52,38,50,49,49,48,57,50,48,51,54,50,50,41,23,51,42,29,40,51,24,49,56,37,23,69,75,28,51,52,23,91,77,35,59,89,62,33,22,63,79,28,54,39,60,52,91,94,46,94,57,17,61,40,54,53,50,49,52,52,50,50,51,47,59,69,69,50,83,49,66,64,59,53,48,43,60,72,55,27,66,81,78,64,40,31,68,59,44,47,73,69,48,52,68,64,57,45,47,51,51,50,68,24,35,30,67,71,50,27,16,50,44,17,39,74,43,65,35,25,30,78,82,68,41,34,29,29,69,58,46,48,43,45,43,53,30,48,43,52,51,48,52,38,42,74,65,66,45,83,56,60,72,35,81,43,88,59,51,64,74,41,86,72,29,74,39,33,74,76,49,43,69,55,59,71,55,51,76,71,31,46,26,21,44,32,52,58,50,52,51,49,53,51,39,40,28,52,74,42,54,86,52,64,58,61,61,56,44,48,54,54,60,71,58,56,76,59,58,97,82,49,48,64,56,61,18,29,42,53,90,68,44,68,76,55,69,53,90,55,72,71,124

Organism: NCBI:txid88382